Protein AF-A0A520E829-F1 (afdb_monomer)

pLDDT: mean 86.29, std 13.17, range [29.81, 98.25]

Sequence (669 aa):
MSRPTVLLAAVLEWAGTARLPRAFAEAGLDVVVLAPAGRLVTQSQFVSEVLVAPEPLAQYLDALKQLMTARRFDHCVACDEPLIYALALRRAETWTHPLLPTPATGSHLDFVISKLIFPSTCERAGLPVPATRIHTDPQQIAQAAWALGFPLVVKLARGYGGKEVRQVDTPAALQQLLAGWPAGTPVVLQEFVAGAPGSCCALWVRGELKAWFAFQTVRTWPDAFSPSTMVRLVDRPALEPMLRAIGRLSGFHGLGGIDFIKRPDGSVALTEQHARPIPQFVLAERAGIDLPRALRALVDSAPDALFQSPRIAADDTEDIPLFPQEAYRMIGAGHVRALARWRRDPRYRRQLFRDDRPLFAATLRELRRWAHTTWNTHHAMRGHYLNMDRSVERCETMEAQLRRLDLPWISRLRATDGRELPPRPQSPLTPGEIGCFVSHANAIAQVRPRAVRLVLEDDAMLSPQLVDVLEGLPLERLLRYDIVFLDCQPMATTGNLLALWRSLRRHTTQDGEATSVRRATGVDVHEARGLYLWAAAAYFVTPHGRDTLPGLLQECLAAGPLEAFDTALHRLIEEGRIRAAVLAPFLATPRLDCREATTIAGRPQQDIGVLSAAMRHLFFAGDVTGAQAHAAAVRRKPLTADPALQLLADLMAQGFIAAAESGPPADSD

Secondary structure (DSSP, 8-state):
-PPPEEEEE-SS--TTGGGHHHHHHHTTPEEEEEEETT-GGGG-TT-SEEEEE-SSHHHHHHHHHHHHHH---SEEEE-SHHHHHHHHHTTTSGGGGGGSSS-SSTTHHHHHH-TTHHHHHHHHTT-----EEEESSHHHHHHHHHHH-SSEEEEESS--TTTTEEEE-SHHHHHHHHHTS-TT--EEEEE---SEEEEEEEEEETTEEEEEEEEEEEEESSSTTSPEEEEEEE--TTHHHHHHHHHHHHT--EEEEEEEEE-TTS-EEEEEEESS--GGGGGTTTTT--HHHHHHHHHTT-TTPPPB-----TT----EEPTTHHHHHHHHTT-GGGGGHHHH-HHHHTT--TTSHHHHHHHHHHHHHHHHHHHHHHHSEEEEEEE-TT-HHHHHHHHHHHHHTT-TTEEEEEPP-TTSSPP-TT--S-HHHHHHHHHHHHHHHTPPTT-EEEEEETTEEE-TTHHHHHHHS-GGGTTTSSEEES--EE---HHHHHHHHHHHHHHEEPPTTT-SBPEE---EEEE-TTTEEE--SEEEEPHHHHHHHHHHHHHHHTTS-SS-HHHHHHHHHHTTSS-EEEEESBSEEE-GGGGTT---TT-S-HHHHHHHHHHHHHHBSSB-TTHHHHTHHHHTS-S-S-HHHHHHHHHHHHHHHHHHHS-SPP---

Foldseek 3Di:
DDWAEEEEEELDADLLLLPVLVLQVLLRYAYEYEYAPLRLNQQFPSHNYYDHFDNPPVRRVVVLLVDLVVDDGLAYEHADLVLQVVLLVVLVDPSSQRHFQFGSDDCLSVCAQWLVNVVVVCVVVVHFAFDKDKDLDPVVVLVVDVVLDPQKWKAFGHDDFLPGIDGDGDSLSVVVVCLPDDRSGIIMIGRDAPAWKKKKKFADQQLATAEMWIKTAPDAPDDPSGDGQKIATDDDVVCVVVSSSSSNSNRGQGIKMWMWGQHPVRDIHTRHIGRHHDSCVLCQVVQVHSSSQSVSCSSVSPNPRHHYYGDHPPPRRDMAGAPPSNLLVCLLVVVPVCCCCCVVPPRNVVNQPVVRVSSSVSSVVVSVVSSCVSVLLVPLEAEEEEDAPVRVVLVVVLVVQCVLLVNPRYYYDHFFQLVPPDDLPVAPDDSNLLSQLVRVLVQLLPRDAQGKYKYAYSQKDFASCNPVQSSVDPCVVVQVFQKEALFALWDPDLVLLLVQVLQLVVFWDDDPDDDLAIHGNYKDKAWCANTHQFDRRIMMGHSVNSVQVSVQSVVCPPSHHHDGNRNSVNVCSNVVSTTYIYIWLRRMAGDPPPPPPDDPPDDPCVLVVLVSNLVRLVSYRTRSPCSCVSNVVNVPDQPDPDPVVSVVVVVVVVVSVVCSSVDHPDDDD

Nearest PDB structures (foldseek):
  2pn1-assembly1_A-2  TM=7.738E-01  e=3.977E-15  Exiguobacterium sibiricum 255-15
  8evy-assembly1_B  TM=6.288E-01  e=2.908E-12  Pseudomonas aeruginosa PAO1
  5i47-assembly1_A  TM=7.355E-01  e=6.537E-10  Sphaerobacter thermophilus DSM 20745
  5d8d-assembly2_B  TM=6.010E-01  e=5.566E-10  Acinetobacter baumannii ACICU
  1pk8-assembly1_D  TM=6.318E-01  e=6.575E-08  Rattus norvegicus

Solvent-accessible surface area (backbone atoms only — not comparable to full-atom values): 35684 Å² total; per-residue (Å²): 131,84,66,52,34,33,38,42,39,34,84,68,83,48,75,39,58,25,56,46,41,48,44,45,35,70,40,56,30,43,27,32,36,40,29,32,79,91,38,57,54,74,38,27,77,41,49,72,40,77,44,76,36,56,78,58,65,71,57,28,48,53,53,49,50,51,46,51,73,75,47,88,61,66,35,48,40,35,52,36,66,73,58,50,54,59,39,60,78,39,41,87,43,72,73,38,47,64,45,44,42,24,52,66,61,82,64,21,44,50,36,44,71,26,70,64,41,35,54,59,54,35,49,78,69,72,42,55,44,56,61,69,47,76,36,46,51,69,67,58,42,52,53,50,45,63,74,62,39,72,50,22,32,40,33,56,48,72,79,68,80,45,76,52,57,40,82,32,71,43,73,66,54,45,53,58,57,52,73,76,49,68,88,68,51,55,36,37,42,28,42,54,76,72,55,51,51,26,38,30,44,34,31,23,47,69,7,44,62,33,35,43,41,39,32,37,56,73,36,48,49,94,45,93,60,30,62,66,21,23,32,26,65,46,93,58,76,80,49,52,69,53,49,38,50,48,19,56,67,28,34,25,41,46,50,19,30,41,34,30,32,36,32,88,89,67,50,64,28,48,75,50,52,44,74,22,55,54,51,66,60,82,44,32,63,75,32,50,32,67,54,26,63,51,51,38,31,45,57,69,61,43,84,83,50,78,69,42,65,57,51,64,61,97,77,59,79,58,77,43,51,38,66,60,51,36,55,53,46,31,45,73,69,70,37,56,78,61,58,53,39,56,77,69,38,68,71,42,37,72,45,58,58,70,88,38,50,56,28,42,53,50,52,52,50,48,52,50,49,50,42,48,53,52,46,42,63,74,64,33,53,39,31,33,32,41,40,42,88,88,44,53,70,41,47,54,51,41,52,53,51,34,62,76,66,72,40,87,58,49,43,86,36,81,30,48,60,24,81,79,46,81,87,48,91,75,22,84,58,52,42,64,46,52,9,50,32,53,30,54,47,52,59,50,58,68,49,55,88,83,26,36,33,40,42,31,39,40,56,42,41,69,20,87,36,44,64,65,37,56,72,71,45,69,57,78,76,54,52,77,22,24,36,40,26,26,30,49,44,63,40,88,44,72,67,49,50,42,53,44,51,52,30,32,62,74,22,38,50,73,63,78,85,88,57,56,47,32,45,44,77,41,68,47,82,39,67,23,61,89,28,52,49,32,59,69,40,23,31,36,36,20,43,52,16,47,77,50,46,46,61,56,50,49,57,48,50,52,84,34,36,77,57,48,52,38,48,48,50,31,52,36,31,68,72,62,78,40,47,38,31,34,39,20,29,14,41,26,37,62,50,85,76,77,56,86,82,70,69,80,84,88,65,98,52,64,60,61,52,39,49,51,57,29,50,42,42,72,42,30,27,22,78,40,72,60,36,67,64,65,30,44,77,57,74,72,50,76,94,51,95,48,70,68,62,40,51,49,51,54,49,50,54,52,50,50,52,50,48,60,72,66,50,80,77,80,82,90,126

Mean predicted aligned error: 15.52 Å

Structure (mmCIF, N/CA/C/O backbone):
data_AF-A0A520E829-F1
#
_entry.id   AF-A0A520E829-F1
#
loop_
_atom_site.group_PDB
_atom_site.id
_atom_site.type_symbol
_atom_site.label_atom_id
_atom_site.label_alt_id
_atom_site.label_comp_id
_atom_site.label_asym_id
_atom_site.label_entity_id
_atom_site.label_seq_id
_atom_site.pdbx_PDB_ins_code
_atom_site.Cartn_x
_atom_site.Cartn_y
_atom_site.Cartn_z
_atom_site.occupancy
_atom_site.B_iso_or_equiv
_atom_site.auth_seq_id
_atom_site.auth_comp_id
_atom_site.auth_asym_id
_atom_site.auth_atom_id
_atom_site.pdbx_PDB_model_num
ATOM 1 N N . MET A 1 1 ? -20.332 19.856 37.020 1.00 58.16 1 MET A N 1
ATOM 2 C CA . MET A 1 1 ? -19.185 18.933 36.875 1.00 58.16 1 MET A CA 1
ATOM 3 C C . MET A 1 1 ? -18.700 19.044 35.439 1.00 58.16 1 MET A C 1
ATOM 5 O O . MET A 1 1 ? -19.551 19.125 34.560 1.00 58.16 1 MET A O 1
ATOM 9 N N . SER A 1 2 ? -17.390 19.150 35.206 1.00 80.50 2 SER A N 1
ATOM 10 C CA . SER A 1 2 ? -16.821 19.139 33.849 1.00 80.50 2 SER A CA 1
ATOM 11 C C . SER A 1 2 ? -17.138 17.809 33.164 1.00 80.50 2 SER A C 1
ATOM 13 O O . SER A 1 2 ? -17.212 16.779 33.837 1.00 80.50 2 SER A O 1
ATOM 15 N N . ARG A 1 3 ? -17.372 17.828 31.849 1.00 89.19 3 ARG A N 1
ATOM 16 C CA . ARG A 1 3 ? -17.552 16.589 31.086 1.00 89.19 3 ARG A CA 1
ATOM 17 C C . ARG A 1 3 ? -16.228 15.805 31.053 1.00 89.19 3 ARG A C 1
ATOM 19 O O . ARG A 1 3 ? -15.173 16.439 31.038 1.00 89.19 3 ARG A O 1
ATOM 26 N N . PRO A 1 4 ? -16.269 14.460 31.072 1.00 95.12 4 PRO A N 1
ATOM 27 C CA . PRO A 1 4 ? -15.074 13.642 30.892 1.00 95.12 4 PRO A CA 1
ATOM 28 C C . PRO A 1 4 ? -14.457 13.895 29.514 1.00 95.12 4 PRO A C 1
ATOM 30 O O . PRO A 1 4 ? -15.162 14.149 28.540 1.00 95.12 4 PRO A O 1
ATOM 33 N N . THR A 1 5 ? -13.138 13.818 29.437 1.00 96.75 5 THR A N 1
ATOM 34 C CA . THR A 1 5 ? -12.332 14.157 28.265 1.00 96.75 5 THR A CA 1
ATOM 35 C C . THR A 1 5 ? -11.686 12.914 27.664 1.00 96.75 5 THR A C 1
ATOM 37 O O . THR A 1 5 ? -11.146 12.070 28.381 1.00 96.75 5 THR A O 1
ATOM 40 N N . VAL A 1 6 ? -11.696 12.811 26.335 1.00 97.69 6 VAL A N 1
ATOM 41 C CA . VAL A 1 6 ? -10.965 11.768 25.604 1.00 97.69 6 VAL A CA 1
ATOM 42 C C . VAL A 1 6 ? -9.953 12.383 24.651 1.00 97.69 6 VAL A C 1
ATOM 44 O O . VAL A 1 6 ? -10.286 13.292 23.894 1.00 97.69 6 VAL A O 1
ATOM 47 N N . LEU A 1 7 ? -8.725 11.865 24.666 1.00 98.12 7 LEU A N 1
ATOM 48 C CA . LEU A 1 7 ? -7.706 12.188 23.671 1.00 98.12 7 LEU A CA 1
ATOM 49 C C . LEU A 1 7 ? -7.727 11.161 22.534 1.00 98.12 7 LEU A C 1
ATOM 51 O O . LEU A 1 7 ? -7.513 9.974 22.769 1.00 98.12 7 LEU A O 1
ATOM 55 N N . LEU A 1 8 ? -7.905 11.617 21.297 1.00 97.50 8 LEU A N 1
ATOM 56 C CA . LEU A 1 8 ? -7.683 10.831 20.083 1.00 97.50 8 LEU A CA 1
ATOM 57 C C . LEU A 1 8 ? -6.357 11.266 19.445 1.00 97.50 8 LEU A C 1
ATOM 59 O O . LEU A 1 8 ? -6.248 12.371 18.910 1.00 97.50 8 LEU A O 1
ATOM 63 N N . ALA A 1 9 ? -5.341 10.409 19.515 1.00 97.06 9 ALA A N 1
ATOM 64 C CA . ALA A 1 9 ? -4.012 10.675 18.973 1.00 97.06 9 ALA A CA 1
ATOM 65 C C . ALA A 1 9 ? -3.838 9.960 17.626 1.00 97.06 9 ALA A C 1
ATOM 67 O O . ALA A 1 9 ? -3.845 8.729 17.571 1.00 97.06 9 ALA A O 1
ATOM 68 N N . ALA A 1 10 ? -3.693 10.727 16.542 1.00 94.19 10 ALA A N 1
ATOM 69 C CA . ALA A 1 10 ? -3.557 10.211 15.181 1.00 94.19 10 ALA A CA 1
ATOM 70 C C . ALA A 1 10 ? -2.360 10.835 14.445 1.00 94.19 10 ALA A C 1
ATOM 72 O O . ALA A 1 10 ? -2.236 12.056 14.348 1.00 94.19 10 ALA A O 1
ATOM 73 N N . VAL A 1 11 ? -1.511 9.988 13.872 1.00 89.62 11 VAL A N 1
ATOM 74 C CA . VAL A 1 11 ? -0.387 10.347 12.996 1.00 89.62 11 VAL A CA 1
ATOM 75 C C . VAL A 1 11 ? -0.807 10.230 11.529 1.00 89.62 11 VAL A C 1
ATOM 77 O O . VAL A 1 11 ? -0.548 11.122 10.711 1.00 89.62 11 VAL A O 1
ATOM 80 N N . LEU A 1 12 ? -1.477 9.126 11.189 1.00 84.12 12 LEU A N 1
ATOM 81 C CA . LEU A 1 12 ? -1.917 8.830 9.828 1.00 84.12 12 LEU A CA 1
ATOM 82 C C . LEU A 1 12 ? -3.321 9.364 9.539 1.00 84.12 12 LEU A C 1
ATOM 84 O O . LEU A 1 12 ? -4.141 9.585 10.429 1.00 84.12 12 LEU A O 1
ATOM 88 N N . GLU A 1 13 ? -3.619 9.536 8.253 1.00 80.81 13 GLU A N 1
ATOM 89 C CA . GLU A 1 13 ? -4.971 9.841 7.802 1.00 80.81 13 GLU A CA 1
ATOM 90 C C . GLU A 1 13 ? -5.770 8.557 7.545 1.00 80.81 13 GLU A C 1
ATOM 92 O O . GLU A 1 13 ? -5.558 7.862 6.554 1.00 80.81 13 GLU A O 1
ATOM 97 N N . TRP A 1 14 ? -6.741 8.274 8.418 1.00 75.50 14 TRP A N 1
ATOM 98 C CA . TRP A 1 14 ? -7.719 7.201 8.232 1.00 75.50 14 TRP A CA 1
ATOM 99 C C . TRP A 1 14 ? -9.141 7.761 8.277 1.00 75.50 14 TRP A C 1
ATOM 101 O O . TRP A 1 14 ? -9.638 8.164 9.329 1.00 75.50 14 TRP A O 1
ATOM 111 N N . ALA A 1 15 ? -9.834 7.742 7.135 1.00 71.25 15 ALA A N 1
ATOM 112 C CA . ALA A 1 15 ? -11.180 8.311 7.018 1.00 71.25 15 ALA A CA 1
ATOM 113 C C . ALA A 1 15 ? -12.224 7.632 7.929 1.00 71.25 15 ALA A C 1
ATOM 115 O O . ALA A 1 15 ? -13.180 8.273 8.357 1.00 71.25 15 ALA A O 1
ATOM 116 N N . GLY A 1 16 ? -12.044 6.345 8.248 1.00 70.94 16 GLY A N 1
ATOM 117 C CA . GLY A 1 16 ? -12.912 5.639 9.192 1.00 70.94 16 GLY A CA 1
ATOM 118 C C . GLY A 1 16 ? -12.744 6.131 10.627 1.00 70.94 16 GLY A C 1
ATOM 119 O O . GLY A 1 16 ? -13.727 6.448 11.290 1.00 70.94 16 GLY A O 1
ATOM 120 N N . THR A 1 17 ? -11.499 6.280 11.081 1.00 77.00 17 THR A N 1
ATOM 121 C CA . THR A 1 17 ? -11.190 6.784 12.426 1.00 77.00 17 THR A CA 1
ATOM 122 C C . THR A 1 17 ? -11.602 8.245 12.598 1.00 77.00 17 THR A C 1
ATOM 124 O O . THR A 1 17 ? -12.020 8.642 13.680 1.00 77.00 17 THR A O 1
ATOM 127 N N . ALA A 1 18 ? -11.603 9.029 11.515 1.00 88.50 18 ALA A N 1
ATOM 128 C CA . ALA A 1 18 ? -12.085 10.409 11.522 1.00 88.50 18 ALA A CA 1
ATOM 129 C C . ALA A 1 18 ? -13.576 10.560 11.885 1.00 88.50 18 ALA A C 1
ATOM 131 O O . ALA A 1 18 ? -13.999 11.655 12.236 1.00 88.50 18 ALA A O 1
ATOM 132 N N . ARG A 1 19 ? -14.365 9.477 11.828 1.00 91.06 19 ARG A N 1
ATOM 133 C CA . ARG A 1 19 ? -15.791 9.462 12.204 1.00 91.06 19 ARG A CA 1
ATOM 134 C C . ARG A 1 19 ? -16.037 9.049 13.657 1.00 91.06 19 ARG A C 1
ATOM 136 O O . ARG A 1 19 ? -17.164 9.145 14.133 1.00 91.06 19 ARG A O 1
ATOM 143 N N . LEU A 1 20 ? -15.000 8.601 14.362 1.00 91.62 20 LEU A N 1
ATOM 144 C CA . LEU A 1 20 ? -15.080 8.194 15.762 1.00 91.62 20 LEU A CA 1
ATOM 145 C C . LEU A 1 20 ? -15.407 9.337 16.752 1.00 91.62 20 LEU A C 1
ATOM 147 O O . LEU A 1 20 ? -16.104 9.045 17.725 1.00 91.62 20 LEU A O 1
ATOM 151 N N . PRO A 1 21 ? -14.996 10.613 16.533 1.00 95.75 21 PRO A N 1
ATOM 152 C CA . PRO A 1 21 ? -15.346 11.722 17.426 1.00 95.75 21 PRO A CA 1
ATOM 153 C C . PRO A 1 21 ? -16.841 11.824 17.736 1.00 95.75 21 PRO A C 1
ATOM 155 O O . PRO A 1 21 ? -17.205 12.056 18.886 1.00 95.75 21 PRO A O 1
ATOM 158 N N . ARG A 1 22 ? -17.714 11.568 16.749 1.00 94.94 22 ARG A N 1
ATOM 159 C CA . ARG A 1 22 ? -19.170 11.588 16.948 1.00 94.94 22 ARG A CA 1
ATOM 160 C C . ARG A 1 22 ? -19.614 10.632 18.056 1.00 94.94 22 ARG A C 1
ATOM 162 O O . ARG A 1 22 ? -20.336 11.048 18.953 1.00 94.94 22 ARG A O 1
ATOM 169 N N . ALA A 1 23 ? -19.149 9.384 18.022 1.00 94.44 23 ALA A N 1
ATOM 170 C CA . ALA A 1 23 ? -19.561 8.370 18.990 1.00 94.44 23 ALA A CA 1
ATOM 171 C C . ALA A 1 23 ? -19.106 8.712 20.422 1.00 94.44 23 ALA A C 1
ATOM 173 O O . ALA A 1 23 ? -19.840 8.471 21.378 1.00 94.44 23 ALA A O 1
ATOM 174 N N . PHE A 1 24 ? -17.920 9.312 20.581 1.00 96.12 24 PHE A N 1
ATOM 175 C CA . PHE A 1 24 ? -17.455 9.799 21.885 1.00 96.12 24 PHE A CA 1
ATOM 176 C C . PHE A 1 24 ? -18.245 11.022 22.371 1.00 96.12 24 PHE A C 1
ATOM 178 O O . PHE A 1 24 ? -18.614 11.081 23.544 1.00 96.12 24 PHE A O 1
ATOM 185 N N . ALA A 1 25 ? -18.555 11.969 21.484 1.00 96.56 25 ALA A N 1
ATOM 186 C CA . ALA A 1 25 ? -19.372 13.130 21.831 1.00 96.56 25 ALA A CA 1
ATOM 187 C C . ALA A 1 25 ? -20.801 12.725 22.243 1.00 96.56 25 ALA A C 1
ATOM 189 O O . ALA A 1 25 ? -21.323 13.221 23.241 1.00 96.56 25 ALA A O 1
ATOM 190 N N . GLU A 1 26 ? -21.415 11.772 21.534 1.00 95.56 26 GLU A N 1
ATOM 191 C CA . GLU A 1 26 ? -22.721 11.193 21.884 1.00 95.56 26 GLU A CA 1
ATOM 192 C C . GLU A 1 26 ? -22.682 10.412 23.209 1.00 95.56 26 GLU A C 1
ATOM 194 O O . GLU A 1 26 ? -23.672 10.394 23.939 1.00 95.56 26 GLU A O 1
ATOM 199 N N . ALA A 1 27 ? -21.529 9.842 23.580 1.00 95.25 27 ALA A N 1
ATOM 200 C CA . ALA A 1 27 ? -21.300 9.243 24.901 1.00 95.25 27 ALA A CA 1
ATOM 201 C C . ALA A 1 27 ? -21.139 10.288 26.032 1.00 95.25 27 ALA A C 1
ATOM 203 O O . ALA A 1 27 ? -20.995 9.932 27.210 1.00 95.25 27 ALA A O 1
ATOM 204 N N . GLY A 1 28 ? -21.174 11.580 25.690 1.00 96.00 28 GLY A N 1
ATOM 205 C CA . GLY A 1 28 ? -21.092 12.703 26.621 1.00 96.00 28 GLY A CA 1
ATOM 206 C C . GLY A 1 28 ? -19.669 13.134 26.971 1.00 96.00 28 GLY A C 1
ATOM 207 O O . GLY A 1 28 ? -19.490 13.757 28.020 1.00 96.00 28 GLY A O 1
ATOM 208 N N . LEU A 1 29 ? -18.680 12.799 26.134 1.00 96.75 29 LEU A N 1
ATOM 209 C CA . LEU A 1 29 ? -17.289 13.209 26.315 1.00 96.75 29 LEU A CA 1
ATOM 210 C C . LEU A 1 29 ? -16.943 14.473 25.528 1.00 96.75 29 LEU A C 1
ATOM 212 O O . LEU A 1 29 ? -17.417 14.671 24.410 1.00 96.75 29 LEU A O 1
ATOM 216 N N . ASP A 1 30 ? -16.038 15.272 26.085 1.00 97.56 30 ASP A N 1
ATOM 217 C CA . ASP A 1 30 ? -15.317 16.293 25.334 1.00 97.56 30 ASP A CA 1
ATOM 218 C C . ASP A 1 30 ? -14.158 15.632 24.571 1.00 97.56 30 ASP A C 1
ATOM 220 O O . ASP A 1 30 ? -13.294 14.972 25.159 1.00 97.56 30 ASP A O 1
ATOM 224 N N . VAL A 1 31 ? -14.149 15.786 23.245 1.00 98.00 31 VAL A N 1
ATOM 225 C CA . VAL A 1 31 ? -13.201 15.097 22.360 1.00 98.00 31 VAL A CA 1
ATOM 226 C C . VAL A 1 31 ? -12.047 16.024 22.008 1.00 98.00 31 VAL A C 1
ATOM 228 O O . VAL A 1 31 ? -12.235 17.040 21.341 1.00 98.00 31 VAL A O 1
ATOM 231 N N . VAL A 1 32 ? -10.840 15.647 22.413 1.00 98.12 32 VAL A N 1
ATOM 232 C CA . VAL A 1 32 ? -9.599 16.347 22.081 1.00 98.12 32 VAL A CA 1
ATOM 233 C C . VAL A 1 32 ? -8.842 15.522 21.051 1.00 98.12 32 VAL A C 1
ATOM 235 O O . VAL A 1 32 ? -8.636 14.326 21.240 1.00 98.12 32 VAL A O 1
ATOM 238 N N . VAL A 1 33 ? -8.419 16.139 19.952 1.00 97.75 33 VAL A N 1
ATOM 239 C CA . VAL A 1 33 ? -7.660 15.462 18.891 1.00 97.75 33 VAL A CA 1
ATOM 240 C C . VAL A 1 33 ? -6.243 16.011 18.844 1.00 97.75 33 VAL A C 1
ATOM 242 O O . VAL A 1 33 ? -6.067 17.217 18.705 1.00 97.75 33 VAL A O 1
ATOM 245 N N . LEU A 1 34 ? -5.241 15.129 18.882 1.00 97.56 34 LEU A N 1
ATOM 246 C CA . LEU A 1 34 ? -3.855 15.463 18.548 1.00 97.56 34 LEU A CA 1
ATOM 247 C C . LEU A 1 34 ? -3.501 14.854 17.190 1.00 97.56 34 LEU A C 1
ATOM 249 O O . LEU A 1 34 ? -3.342 13.636 17.071 1.00 97.56 34 LEU A O 1
ATOM 253 N N . ALA A 1 35 ? -3.352 15.694 16.170 1.00 95.94 35 ALA A N 1
ATOM 254 C CA . ALA A 1 35 ? -3.010 15.249 14.822 1.00 95.94 35 ALA A CA 1
ATOM 255 C C . ALA A 1 35 ? -2.263 16.334 14.035 1.00 95.94 35 ALA A C 1
ATOM 257 O O . ALA A 1 35 ? -2.375 17.521 14.361 1.00 95.94 35 ALA A O 1
ATOM 258 N N . PRO A 1 36 ? -1.531 15.966 12.969 1.00 93.06 36 PRO A N 1
ATOM 259 C CA . PRO A 1 36 ? -1.032 16.951 12.028 1.00 93.06 36 PRO A CA 1
ATOM 260 C C . PRO A 1 36 ? -2.128 17.818 11.411 1.00 93.06 36 PRO A C 1
ATOM 262 O O . PRO A 1 36 ? -3.280 17.397 11.255 1.00 93.06 36 PRO A O 1
ATOM 265 N N . ALA A 1 37 ? -1.754 19.040 11.034 1.00 87.69 37 ALA A N 1
ATOM 266 C CA . ALA A 1 37 ? -2.676 19.991 10.429 1.00 87.69 37 ALA A CA 1
ATOM 267 C C . ALA A 1 37 ? -3.342 19.408 9.169 1.00 87.69 37 ALA A C 1
ATOM 269 O O . ALA A 1 37 ? -2.703 18.768 8.335 1.00 87.69 37 ALA A O 1
ATOM 270 N N . GLY A 1 38 ? -4.647 19.647 9.022 1.00 83.44 38 GLY A N 1
ATOM 271 C CA . GLY A 1 38 ? -5.407 19.264 7.830 1.00 83.44 38 GLY A CA 1
ATOM 272 C C . GLY A 1 38 ? -5.833 17.795 7.751 1.00 83.44 38 GLY A C 1
ATOM 273 O O . GLY A 1 38 ? -6.525 17.447 6.797 1.00 83.44 38 GLY A O 1
ATOM 274 N N . ARG A 1 39 ? -5.491 16.947 8.734 1.00 88.88 39 ARG A N 1
ATOM 275 C CA . ARG A 1 39 ? -5.969 15.553 8.791 1.00 88.88 39 ARG A CA 1
ATOM 276 C C . ARG A 1 39 ? -7.485 15.492 8.945 1.00 88.88 39 ARG A C 1
ATOM 278 O O . ARG A 1 39 ? -8.045 16.241 9.747 1.00 88.88 39 ARG A O 1
ATOM 285 N N . LEU A 1 40 ? -8.146 14.553 8.265 1.00 91.62 40 LEU A N 1
ATOM 286 C CA . LEU A 1 40 ? -9.612 14.413 8.312 1.00 91.62 40 LEU A CA 1
ATOM 287 C C . LEU A 1 40 ? -10.191 14.364 9.736 1.00 91.62 40 LEU A C 1
ATOM 289 O O . LEU A 1 40 ? -11.196 15.015 9.991 1.00 91.62 40 LEU A O 1
ATOM 293 N N . VAL A 1 41 ? -9.551 13.671 10.683 1.00 91.31 41 VAL A N 1
ATOM 294 C CA . VAL A 1 41 ? -10.033 13.578 12.078 1.00 91.31 41 VAL A CA 1
ATOM 295 C C . VAL A 1 41 ? -10.175 14.943 12.768 1.00 91.31 41 VAL A C 1
ATOM 297 O O . VAL A 1 41 ? -11.055 15.113 13.603 1.00 91.31 41 VAL A O 1
ATOM 300 N N . THR A 1 42 ? -9.385 15.945 12.365 1.00 92.88 42 THR A N 1
ATOM 301 C CA . THR A 1 42 ? -9.467 17.323 12.891 1.00 92.88 42 THR A CA 1
ATOM 302 C C . THR A 1 42 ? -10.672 18.104 12.360 1.00 92.88 42 THR A C 1
ATOM 304 O O . THR A 1 42 ? -10.965 19.189 12.845 1.00 92.88 42 THR A O 1
ATOM 307 N N . GLN A 1 43 ? -11.346 17.587 11.329 1.00 93.75 43 GLN A N 1
ATOM 308 C CA . GLN A 1 43 ? -12.419 18.277 10.612 1.00 93.75 43 GLN A CA 1
ATOM 309 C C . GLN A 1 43 ? -13.807 17.899 11.130 1.00 93.75 43 GLN A C 1
ATOM 311 O O . GLN A 1 43 ? -14.793 18.422 10.623 1.00 93.75 43 GLN A O 1
ATOM 316 N N . SER A 1 44 ? -13.913 16.972 12.083 1.00 94.56 44 SER A N 1
ATOM 317 C CA . SER A 1 44 ? -15.201 16.594 12.662 1.00 94.56 44 SER A CA 1
ATOM 318 C C . SER A 1 44 ? -15.757 17.707 13.548 1.00 94.56 44 SER A C 1
ATOM 320 O O . SER A 1 44 ? -15.048 18.247 14.393 1.00 94.56 44 SER A O 1
ATOM 322 N N . GLN A 1 45 ? -17.046 18.029 13.394 1.00 95.88 45 GLN A N 1
ATOM 323 C CA . GLN A 1 45 ? -17.706 19.036 14.245 1.00 95.88 45 GLN A CA 1
ATOM 324 C C . GLN A 1 45 ? -17.889 18.570 15.698 1.00 95.88 45 GLN A C 1
ATOM 326 O O . GLN A 1 45 ? -18.258 19.363 16.557 1.00 95.88 45 GLN A O 1
ATOM 331 N N . PHE A 1 46 ? -17.677 17.278 15.952 1.00 96.44 46 PHE A N 1
ATOM 332 C CA . PHE A 1 46 ? -17.780 16.659 17.271 1.00 96.44 46 PHE A CA 1
ATOM 333 C C . PHE A 1 46 ? -16.462 16.721 18.056 1.00 96.44 46 PHE A C 1
ATOM 335 O O . PHE A 1 46 ? -16.383 16.195 19.162 1.00 96.44 46 PHE A O 1
ATOM 342 N N . VAL A 1 47 ? -15.424 17.343 17.490 1.00 97.00 47 VAL A N 1
ATOM 343 C CA . VAL A 1 47 ? -14.156 17.603 18.174 1.00 97.00 47 VAL A CA 1
ATOM 344 C C . VAL A 1 47 ? -14.272 18.905 18.961 1.00 97.00 47 VAL A C 1
ATOM 346 O O . VAL A 1 47 ? -14.493 19.967 18.384 1.00 97.00 47 VAL A O 1
ATOM 349 N N . SER A 1 48 ? -14.103 18.817 20.280 1.00 97.56 48 SER A N 1
ATOM 350 C CA . SER A 1 48 ? -14.129 19.961 21.196 1.00 97.56 48 SER A CA 1
ATOM 351 C C . SER A 1 48 ? -12.858 20.809 21.092 1.00 97.56 48 SER A C 1
ATOM 353 O O . SER A 1 48 ? -12.912 22.024 21.260 1.00 97.56 48 SER A O 1
ATOM 355 N N . GLU A 1 49 ? -11.710 20.182 20.819 1.00 97.62 49 GLU A N 1
ATOM 356 C CA . GLU A 1 49 ? -10.408 20.851 20.758 1.00 97.62 49 GLU A CA 1
ATOM 357 C C . GLU A 1 49 ? -9.455 20.126 19.797 1.00 97.62 49 GLU A C 1
ATOM 359 O O . GLU A 1 49 ? -9.309 18.903 19.850 1.00 97.62 49 GLU A O 1
ATOM 364 N N . VAL A 1 50 ? -8.775 20.885 18.933 1.00 97.12 50 VAL A N 1
ATOM 365 C CA . VAL A 1 50 ? -7.732 20.368 18.036 1.00 97.12 50 VAL A CA 1
ATOM 366 C C . VAL A 1 50 ? -6.375 20.880 18.496 1.00 97.12 50 VAL A C 1
ATOM 368 O O . VAL A 1 50 ? -6.115 22.081 18.490 1.00 97.12 50 VAL A O 1
ATOM 371 N N . LEU A 1 51 ? -5.490 19.948 18.828 1.00 97.19 51 LEU A N 1
ATOM 372 C CA . LEU A 1 51 ? -4.084 20.184 19.106 1.00 97.19 51 LEU A CA 1
ATOM 373 C C . LEU A 1 51 ? -3.281 19.797 17.862 1.00 97.19 51 LEU A C 1
ATOM 375 O O . LEU A 1 51 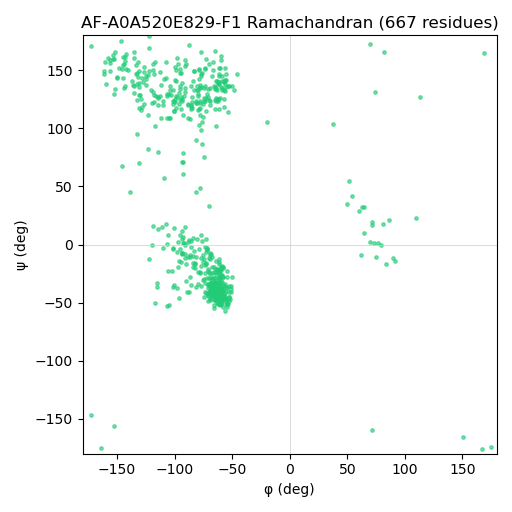? -3.268 18.639 17.439 1.00 97.19 51 LEU A O 1
ATOM 379 N N . VAL A 1 52 ? -2.636 20.782 17.242 1.00 96.06 52 VAL A N 1
ATOM 380 C CA . VAL A 1 52 ? -1.851 20.559 16.024 1.00 96.06 52 VAL A CA 1
ATOM 381 C C . VAL A 1 52 ? -0.477 20.017 16.399 1.00 96.06 52 VAL A C 1
ATOM 383 O O . VAL A 1 52 ? 0.264 20.657 17.142 1.00 96.06 52 VAL A O 1
ATOM 386 N N . ALA A 1 53 ? -0.128 18.855 15.853 1.00 94.69 53 ALA A N 1
ATOM 387 C CA . ALA A 1 53 ? 1.182 18.234 16.028 1.00 94.69 53 ALA A CA 1
ATOM 388 C C . ALA A 1 53 ? 2.034 18.312 14.744 1.00 94.69 53 ALA A C 1
ATOM 390 O O . ALA A 1 53 ? 1.484 18.421 13.645 1.00 94.69 53 ALA A O 1
ATOM 391 N N . PRO A 1 54 ? 3.371 18.225 14.840 1.00 93.00 54 PRO A N 1
ATOM 392 C CA . PRO A 1 54 ? 4.237 18.064 13.672 1.00 93.00 54 PRO A CA 1
ATOM 393 C C . PRO A 1 54 ? 3.956 16.761 12.901 1.00 93.00 54 PRO A C 1
ATOM 395 O O . PRO A 1 54 ? 3.547 15.762 13.489 1.00 93.00 54 PRO A O 1
ATOM 398 N N . GLU A 1 55 ? 4.212 16.748 11.588 1.00 90.06 55 GLU A N 1
ATOM 399 C CA . GLU A 1 55 ? 4.083 15.533 10.762 1.00 90.06 55 GLU A CA 1
ATOM 400 C C . GLU A 1 55 ? 5.167 14.468 11.015 1.00 90.06 55 GLU A C 1
ATOM 402 O O . GLU A 1 55 ? 4.820 13.284 11.057 1.00 90.06 55 GLU A O 1
ATOM 407 N N . PRO A 1 56 ? 6.463 14.812 11.184 1.00 91.69 56 PRO A N 1
ATOM 408 C CA . PRO A 1 56 ? 7.488 13.806 11.443 1.00 91.69 56 PRO A CA 1
ATOM 409 C C . PRO A 1 56 ? 7.228 13.071 12.762 1.00 91.69 56 PRO A C 1
ATOM 411 O O . PRO A 1 56 ? 7.158 13.696 13.819 1.00 91.69 56 PRO A O 1
ATOM 414 N N . LEU A 1 57 ? 7.151 11.734 12.716 1.00 89.88 57 LEU A N 1
ATOM 415 C CA . LEU A 1 57 ? 6.755 10.901 13.860 1.00 89.88 57 LEU A CA 1
ATOM 416 C C . LEU A 1 57 ? 7.575 11.181 15.131 1.00 89.88 57 LEU A C 1
ATOM 418 O O . LEU A 1 57 ? 7.008 11.241 16.214 1.00 89.88 57 LEU A O 1
ATOM 422 N N . ALA A 1 58 ? 8.890 11.391 15.018 1.00 92.38 58 ALA A N 1
ATOM 423 C CA . ALA A 1 58 ? 9.736 11.713 16.171 1.00 92.38 58 ALA A CA 1
ATOM 424 C C . ALA A 1 58 ? 9.285 13.003 16.883 1.00 92.38 58 ALA A C 1
ATOM 426 O O . ALA A 1 58 ? 9.069 12.997 18.089 1.00 92.38 58 ALA A O 1
ATOM 427 N N . GLN A 1 59 ? 9.044 14.069 16.116 1.00 95.50 59 GLN A N 1
ATOM 428 C CA . GLN A 1 59 ? 8.594 15.360 16.642 1.00 95.50 59 GLN A CA 1
ATOM 429 C C . GLN A 1 59 ? 7.144 15.297 17.145 1.00 95.50 59 GLN A C 1
ATOM 431 O O . GLN A 1 59 ? 6.804 15.932 18.142 1.00 95.50 59 GLN A O 1
ATOM 436 N N . TYR A 1 60 ? 6.291 14.504 16.486 1.00 97.00 60 TYR A N 1
ATOM 437 C CA . TYR A 1 60 ? 4.940 14.209 16.968 1.00 97.00 60 TYR A CA 1
ATOM 438 C C . TYR A 1 60 ? 4.978 13.583 18.368 1.00 97.00 60 TYR A C 1
ATOM 440 O O . TYR A 1 60 ? 4.217 13.979 19.248 1.00 97.00 60 TYR A O 1
ATOM 448 N N . LEU A 1 61 ? 5.876 12.620 18.591 1.00 97.50 61 LEU A N 1
ATOM 449 C CA . LEU A 1 61 ? 6.019 11.932 19.874 1.00 97.50 61 LEU A CA 1
ATOM 450 C C . LEU A 1 61 ? 6.549 12.854 20.972 1.00 97.50 61 LEU A C 1
ATOM 452 O O . LEU A 1 61 ? 6.092 12.742 22.106 1.00 97.50 61 LEU A O 1
ATOM 456 N N . ASP A 1 62 ? 7.447 13.784 20.643 1.00 97.31 62 ASP A N 1
ATOM 457 C CA . ASP A 1 62 ? 7.909 14.804 21.590 1.00 97.31 62 ASP A CA 1
ATOM 458 C C . ASP A 1 62 ? 6.755 15.723 22.020 1.00 97.31 62 ASP A C 1
ATOM 460 O O . ASP A 1 62 ? 6.551 15.948 23.216 1.00 97.31 62 ASP A O 1
ATOM 464 N N . ALA A 1 63 ? 5.941 16.186 21.065 1.00 97.81 63 ALA A N 1
ATOM 465 C CA . ALA A 1 63 ? 4.750 16.988 21.348 1.00 97.81 63 ALA A CA 1
ATOM 466 C C . ALA A 1 63 ? 3.704 16.205 22.165 1.00 97.81 63 ALA A C 1
ATOM 468 O O . ALA A 1 63 ? 3.149 16.727 23.133 1.00 97.81 63 ALA A O 1
ATOM 469 N N . LEU A 1 64 ? 3.470 14.932 21.826 1.00 98.25 64 LEU A N 1
ATOM 470 C CA . LEU A 1 64 ? 2.568 14.055 22.574 1.00 98.25 64 LEU A CA 1
ATOM 471 C C . LEU A 1 64 ? 3.072 13.824 24.005 1.00 98.25 64 LEU A C 1
ATOM 473 O O . LEU A 1 64 ? 2.288 13.913 24.944 1.00 98.25 64 LEU A O 1
ATOM 477 N N . LYS A 1 65 ? 4.374 13.589 24.200 1.00 98.25 65 LYS A N 1
ATOM 478 C CA . LYS A 1 65 ? 4.982 13.434 25.529 1.00 98.25 65 LYS A CA 1
ATOM 479 C C . LYS A 1 65 ? 4.811 14.690 26.379 1.00 98.25 65 LYS A C 1
ATOM 481 O O . LYS A 1 65 ? 4.439 14.583 27.549 1.00 98.25 65 LYS A O 1
ATOM 486 N N . GLN A 1 66 ? 5.047 15.870 25.805 1.00 97.81 66 GLN A N 1
ATOM 487 C CA . GLN A 1 66 ? 4.812 17.147 26.486 1.00 97.81 66 GLN A CA 1
ATOM 488 C C . GLN A 1 66 ? 3.341 17.287 26.898 1.00 97.81 66 GLN A C 1
ATOM 490 O O . GLN A 1 66 ? 3.062 17.577 28.061 1.00 97.81 66 GLN A O 1
ATOM 495 N N . LEU A 1 67 ? 2.408 16.990 25.987 1.00 98.25 67 LEU A N 1
ATOM 496 C CA . LEU A 1 67 ? 0.972 17.036 26.263 1.00 98.25 67 LEU A CA 1
ATOM 497 C C . LEU A 1 67 ? 0.570 16.079 27.392 1.00 98.25 67 LEU A C 1
ATOM 499 O O . LEU A 1 67 ? -0.073 16.507 28.345 1.00 98.25 67 LEU A O 1
ATOM 503 N N . MET A 1 68 ? 0.978 14.811 27.311 1.00 97.81 68 MET A N 1
ATOM 504 C CA . MET A 1 68 ? 0.642 13.779 28.303 1.00 97.81 68 MET A CA 1
ATOM 505 C C . MET A 1 68 ? 1.259 14.053 29.680 1.00 97.81 68 MET A C 1
ATOM 507 O O . MET A 1 68 ? 0.751 13.577 30.694 1.00 97.81 68 MET A O 1
ATOM 511 N N . THR A 1 69 ? 2.347 14.826 29.729 1.00 96.44 69 THR A N 1
ATOM 512 C CA . THR A 1 69 ? 2.965 15.277 30.984 1.00 96.44 69 THR A CA 1
ATOM 513 C C . THR A 1 69 ? 2.234 16.491 31.566 1.00 96.44 69 THR A C 1
ATOM 515 O O . THR A 1 69 ? 2.101 16.602 32.783 1.00 96.44 69 THR A O 1
ATOM 518 N N . ALA A 1 70 ? 1.748 17.398 30.714 1.00 96.44 70 ALA A N 1
ATOM 519 C CA . ALA A 1 70 ? 1.116 18.652 31.125 1.00 96.44 70 ALA A CA 1
ATOM 520 C C . ALA A 1 70 ? -0.391 18.531 31.406 1.00 96.44 70 ALA A C 1
ATOM 522 O O . ALA A 1 70 ? -0.935 19.307 32.192 1.00 96.44 70 ALA A O 1
ATOM 523 N N . ARG A 1 71 ? -1.082 17.584 30.763 1.00 95.81 71 ARG A N 1
ATOM 524 C CA . ARG A 1 71 ? -2.540 17.448 30.807 1.00 95.81 71 ARG A CA 1
ATOM 525 C C . ARG A 1 71 ? -2.946 15.996 31.002 1.00 95.81 71 ARG A C 1
ATOM 527 O O . ARG A 1 71 ? -2.432 15.094 30.349 1.00 95.81 71 ARG A O 1
ATOM 534 N N . ARG A 1 72 ? -3.920 15.785 31.887 1.00 94.38 72 ARG A N 1
ATOM 535 C CA . ARG A 1 72 ? -4.585 14.491 32.062 1.00 94.38 72 ARG A CA 1
ATOM 536 C C . ARG A 1 72 ? -5.863 14.437 31.234 1.00 94.38 72 ARG A C 1
ATOM 538 O O . ARG A 1 72 ? -6.540 15.450 31.081 1.00 94.38 72 ARG A O 1
ATOM 545 N N . PHE A 1 73 ? -6.174 13.240 30.757 1.00 96.50 73 PHE A N 1
ATOM 546 C CA . PHE A 1 73 ? -7.408 12.903 30.058 1.00 96.50 73 PHE A CA 1
ATOM 547 C C . PHE A 1 73 ? -8.042 11.701 30.756 1.00 96.50 73 PHE A C 1
ATOM 549 O O . PHE A 1 73 ? -7.318 10.855 31.288 1.00 96.50 73 PHE A O 1
ATOM 556 N N . ASP A 1 74 ? -9.369 11.614 30.747 1.00 95.31 74 ASP A N 1
ATOM 557 C CA . ASP A 1 74 ? -10.095 10.498 31.366 1.00 95.31 74 ASP A CA 1
ATOM 558 C C . ASP A 1 74 ? -9.925 9.203 30.559 1.00 95.31 74 ASP A C 1
ATOM 560 O O . ASP A 1 74 ? -9.914 8.107 31.117 1.00 95.31 74 ASP A O 1
ATOM 564 N N . HIS A 1 75 ? -9.721 9.322 29.244 1.00 96.19 75 HIS A N 1
ATOM 565 C CA . HIS A 1 75 ? -9.343 8.210 28.378 1.00 96.19 75 HIS A CA 1
ATOM 566 C C . HIS A 1 75 ? -8.469 8.687 27.209 1.00 96.19 75 HIS A C 1
ATOM 568 O O . HIS A 1 75 ? -8.585 9.829 26.764 1.00 96.19 75 HIS A O 1
ATOM 574 N N . CYS A 1 76 ? -7.596 7.826 26.686 1.00 97.12 76 CYS A N 1
ATOM 575 C CA . CYS A 1 76 ? -6.785 8.125 25.503 1.00 97.12 76 CYS A CA 1
ATOM 576 C C . CYS A 1 76 ? -6.867 6.973 24.502 1.00 97.12 76 CYS A C 1
ATOM 578 O O . CYS A 1 76 ? -6.895 5.807 24.883 1.00 97.12 76 CYS A O 1
ATOM 580 N N . VAL A 1 77 ? -6.869 7.301 23.214 1.00 96.25 77 VAL A N 1
ATOM 581 C CA . VAL A 1 77 ? -6.926 6.333 22.120 1.00 96.25 77 VAL A CA 1
ATOM 582 C C . VAL A 1 77 ? -5.835 6.666 21.116 1.00 96.25 77 VAL A C 1
ATOM 584 O O . VAL A 1 77 ? -5.860 7.725 20.488 1.00 96.25 77 VAL A O 1
ATOM 587 N N . ALA A 1 78 ? -4.896 5.743 20.925 1.00 95.44 78 ALA A N 1
ATOM 588 C CA . ALA A 1 78 ? -4.013 5.765 19.768 1.00 95.44 78 ALA A CA 1
ATOM 589 C C . ALA A 1 78 ? -4.770 5.229 18.540 1.00 95.44 78 ALA A C 1
ATOM 591 O O . ALA A 1 78 ? -5.307 4.119 18.537 1.00 95.44 78 ALA A O 1
ATOM 592 N N . CYS A 1 79 ? -4.859 6.053 17.501 1.00 93.75 79 CYS A N 1
ATOM 593 C CA . CYS A 1 79 ? -5.759 5.840 16.369 1.00 93.75 79 CYS A CA 1
ATOM 594 C C . CYS A 1 79 ? -5.149 5.042 15.206 1.00 93.75 79 CYS A C 1
ATOM 596 O O . CYS A 1 79 ? -5.892 4.639 14.309 1.00 93.75 79 CYS A O 1
ATOM 598 N N . ASP A 1 80 ? -3.833 4.822 15.202 1.00 89.38 80 ASP A N 1
ATOM 599 C CA . ASP A 1 80 ? -3.100 4.149 14.125 1.00 89.38 80 ASP A CA 1
ATOM 600 C C . ASP A 1 80 ? -1.928 3.297 14.637 1.00 89.38 80 ASP A C 1
ATOM 602 O O . ASP A 1 80 ? -1.378 3.517 15.717 1.00 89.38 80 ASP A O 1
ATOM 606 N N . GLU A 1 81 ? -1.566 2.277 13.858 1.00 86.75 81 GLU A N 1
ATOM 607 C CA . GLU A 1 81 ? -0.530 1.307 14.213 1.00 86.75 81 GLU A CA 1
ATOM 608 C C . GLU A 1 81 ? 0.869 1.910 14.338 1.00 86.75 81 GLU A C 1
ATOM 610 O O . GLU A 1 81 ? 1.560 1.531 15.284 1.00 86.75 81 GLU A O 1
ATOM 615 N N . PRO A 1 82 ? 1.333 2.829 13.461 1.00 88.69 82 PRO A N 1
ATOM 616 C CA . PRO A 1 82 ? 2.644 3.448 13.640 1.00 88.69 82 PRO A CA 1
ATOM 617 C C . PRO A 1 82 ? 2.798 4.115 15.006 1.00 88.69 82 PRO A C 1
ATOM 619 O O . PRO A 1 82 ? 3.850 3.972 15.634 1.00 88.69 82 PRO A O 1
ATOM 622 N N . LEU A 1 83 ? 1.746 4.782 15.497 1.00 93.00 83 LEU A N 1
ATOM 623 C CA . LEU A 1 83 ? 1.747 5.339 16.843 1.00 93.00 83 LEU A CA 1
ATOM 624 C C . LEU A 1 83 ? 1.814 4.241 17.912 1.00 93.00 83 LEU A C 1
ATOM 626 O O . LEU A 1 83 ? 2.668 4.320 18.793 1.00 93.00 83 LEU A O 1
ATOM 630 N N . ILE A 1 84 ? 0.991 3.190 17.817 1.00 92.44 84 ILE A N 1
ATOM 631 C CA . ILE A 1 84 ? 1.033 2.051 18.755 1.00 92.44 84 ILE A CA 1
ATOM 632 C C . ILE A 1 84 ? 2.433 1.429 18.818 1.00 92.44 84 ILE A C 1
ATOM 634 O O . ILE A 1 84 ? 2.960 1.212 19.909 1.00 92.44 84 ILE A O 1
ATOM 638 N N . TYR A 1 85 ? 3.071 1.180 17.672 1.00 90.06 85 TYR A N 1
ATOM 639 C CA . TYR A 1 85 ? 4.424 0.626 17.625 1.00 90.06 85 TYR A CA 1
ATOM 640 C C . TYR A 1 85 ? 5.449 1.566 18.263 1.00 90.06 85 TYR A C 1
ATOM 642 O O . TYR A 1 85 ? 6.304 1.123 19.032 1.00 90.06 85 TYR A O 1
ATOM 650 N N . ALA A 1 86 ? 5.355 2.868 17.993 1.00 92.62 86 ALA A N 1
ATOM 651 C CA . ALA A 1 86 ? 6.259 3.853 18.574 1.00 92.62 86 ALA A CA 1
ATOM 652 C C . ALA A 1 86 ? 6.091 4.006 20.095 1.00 92.62 86 ALA A C 1
ATOM 654 O O . ALA A 1 86 ? 7.085 4.227 20.795 1.00 92.62 86 ALA A O 1
ATOM 655 N N . LEU A 1 87 ? 4.862 3.873 20.605 1.00 94.81 87 LEU A N 1
ATOM 656 C CA . LEU A 1 87 ? 4.564 3.838 22.038 1.00 94.81 87 LEU A CA 1
ATOM 657 C C . LEU A 1 87 ? 5.067 2.538 22.669 1.00 94.81 87 LEU A C 1
ATOM 659 O O . LEU A 1 87 ? 5.673 2.575 23.735 1.00 94.81 87 LEU A O 1
ATOM 663 N N . ALA A 1 88 ? 4.904 1.400 21.991 1.00 92.06 88 ALA A N 1
ATOM 664 C CA . ALA A 1 88 ? 5.378 0.108 22.475 1.00 92.06 88 ALA A CA 1
ATOM 665 C C . ALA A 1 88 ? 6.901 0.064 22.657 1.00 92.06 88 ALA A C 1
ATOM 667 O O . ALA A 1 88 ? 7.386 -0.485 23.646 1.00 92.06 88 ALA A O 1
ATOM 668 N N . LEU A 1 89 ? 7.661 0.693 21.754 1.00 91.62 89 LEU A N 1
ATOM 669 C CA . LEU A 1 89 ? 9.115 0.849 21.898 1.00 91.62 89 LEU A CA 1
ATOM 670 C C . LEU A 1 89 ? 9.506 1.725 23.100 1.00 91.62 89 LEU A C 1
ATOM 672 O O . LEU A 1 89 ? 10.606 1.586 23.625 1.00 91.62 89 LEU A O 1
ATOM 676 N N . ARG A 1 90 ? 8.601 2.599 23.554 1.00 94.31 90 ARG A N 1
ATOM 677 C CA . ARG A 1 90 ? 8.772 3.501 24.701 1.00 94.31 90 ARG A CA 1
ATOM 678 C C . ARG A 1 90 ? 7.954 3.079 25.922 1.00 94.31 90 ARG A C 1
ATOM 680 O O . ARG A 1 90 ? 7.784 3.871 26.839 1.00 94.31 90 ARG A O 1
ATOM 687 N N . ARG A 1 91 ? 7.478 1.830 25.985 1.00 92.88 91 ARG A N 1
ATOM 688 C CA . ARG A 1 91 ? 6.598 1.329 27.062 1.00 92.88 91 ARG A CA 1
ATOM 689 C C . ARG A 1 91 ? 7.181 1.441 28.478 1.00 92.88 91 ARG A C 1
ATOM 691 O O . ARG A 1 91 ? 6.438 1.385 29.453 1.00 92.88 91 ARG A O 1
ATOM 698 N N . ALA A 1 92 ? 8.502 1.586 28.603 1.00 94.06 92 ALA A N 1
ATOM 699 C CA . ALA A 1 92 ? 9.165 1.861 29.878 1.00 94.06 92 ALA A CA 1
ATOM 700 C C . ALA A 1 92 ? 8.891 3.289 30.394 1.00 94.06 92 ALA A C 1
ATOM 702 O O . ALA A 1 92 ? 8.973 3.540 31.593 1.00 94.06 92 ALA A O 1
ATOM 703 N N . GLU A 1 93 ? 8.539 4.223 29.508 1.00 95.50 93 GLU A N 1
ATOM 704 C CA . GLU A 1 93 ? 8.162 5.587 29.856 1.00 95.50 93 GLU A CA 1
ATOM 705 C C . GLU A 1 93 ? 6.669 5.645 30.220 1.00 95.50 93 GLU A C 1
ATOM 707 O O . GLU A 1 93 ? 5.794 5.387 29.391 1.00 95.50 93 GLU A O 1
ATOM 712 N N . THR A 1 94 ? 6.359 6.022 31.461 1.00 95.25 94 THR A N 1
ATOM 713 C CA . THR A 1 94 ? 4.998 5.960 32.032 1.00 95.25 94 THR A CA 1
ATOM 714 C C . THR A 1 94 ? 3.968 6.841 31.323 1.00 95.25 94 THR A C 1
ATOM 716 O O . THR A 1 94 ? 2.781 6.522 31.343 1.00 95.25 94 THR A O 1
ATOM 719 N N . TRP A 1 95 ? 4.394 7.911 30.642 1.00 95.81 95 TRP A N 1
ATOM 720 C CA . TRP A 1 95 ? 3.496 8.774 29.861 1.00 95.81 95 TRP A CA 1
ATOM 721 C C . TRP A 1 95 ? 2.823 8.036 28.692 1.00 95.81 95 TRP A C 1
ATOM 723 O O . TRP A 1 95 ? 1.779 8.477 28.216 1.00 95.81 95 TRP A O 1
ATOM 733 N N . THR A 1 96 ? 3.393 6.913 28.237 1.00 96.38 96 THR A N 1
ATOM 734 C CA . THR A 1 96 ? 2.836 6.105 27.139 1.00 96.38 96 THR A CA 1
ATOM 735 C C . THR A 1 96 ? 1.666 5.227 27.578 1.00 96.38 96 THR A C 1
ATOM 737 O O . THR A 1 96 ? 0.825 4.875 26.754 1.00 96.38 96 THR A O 1
ATOM 740 N N . HIS A 1 97 ? 1.587 4.874 28.867 1.00 95.38 97 HIS A N 1
ATOM 741 C CA . HIS A 1 97 ? 0.667 3.847 29.371 1.00 95.38 97 HIS A CA 1
ATOM 742 C C . HIS A 1 97 ? -0.812 4.155 29.103 1.00 95.38 97 HIS A C 1
ATOM 744 O O . HIS A 1 97 ? -1.507 3.235 28.682 1.00 95.38 97 HIS A O 1
ATOM 750 N N . PRO A 1 98 ? -1.309 5.402 29.249 1.00 95.38 98 PRO A N 1
ATOM 751 C CA . PRO A 1 98 ? -2.710 5.715 28.958 1.00 95.38 98 PRO A CA 1
ATOM 752 C C . PRO A 1 98 ? -3.116 5.524 27.490 1.00 95.38 98 PRO A C 1
ATOM 754 O O . PRO A 1 98 ? -4.301 5.406 27.208 1.00 95.38 98 PRO A O 1
ATOM 757 N N . LEU A 1 99 ? -2.156 5.530 26.558 1.00 95.94 99 LEU A N 1
ATOM 758 C CA . LEU A 1 99 ? -2.396 5.400 25.115 1.00 95.94 99 LEU A CA 1
ATOM 759 C C . LEU A 1 99 ? -2.269 3.956 24.615 1.00 95.94 99 LEU A C 1
ATOM 761 O O . LEU A 1 99 ? -2.660 3.665 23.484 1.00 95.94 99 LEU A O 1
ATOM 765 N N . LEU A 1 100 ? -1.683 3.066 25.421 1.00 95.56 100 LEU A N 1
ATOM 766 C CA . LEU A 1 100 ? -1.540 1.660 25.073 1.00 95.56 100 LEU A CA 1
ATOM 767 C C . LEU A 1 100 ? -2.863 0.927 25.348 1.00 95.56 100 LEU A C 1
ATOM 769 O O . LEU A 1 100 ? -3.422 1.056 26.436 1.00 95.56 100 LEU A O 1
ATOM 773 N N . PRO A 1 101 ? -3.355 0.103 24.408 1.00 94.12 101 PRO A N 1
ATOM 774 C CA . PRO A 1 101 ? -4.627 -0.605 24.552 1.00 94.12 101 PRO A CA 1
ATOM 775 C C . PRO A 1 101 ? -4.533 -1.811 25.496 1.00 94.12 101 PRO A C 1
ATOM 777 O O . PRO A 1 101 ? -5.490 -2.564 25.634 1.00 94.12 101 PRO A O 1
ATOM 780 N N . THR A 1 102 ? -3.377 -2.051 26.107 1.00 94.88 102 THR A N 1
ATOM 781 C CA . THR A 1 102 ? -3.098 -3.158 27.023 1.00 94.88 102 THR A CA 1
ATOM 782 C C . THR A 1 102 ? -2.185 -2.662 28.139 1.00 94.88 102 THR A C 1
ATOM 784 O O . THR A 1 102 ? -1.511 -1.642 27.964 1.00 94.88 102 THR A O 1
ATOM 787 N N . PRO A 1 103 ? -2.054 -3.404 29.253 1.00 93.12 103 PRO A N 1
ATOM 788 C CA . PRO A 1 103 ? -0.973 -3.163 30.199 1.00 93.12 103 PRO A CA 1
ATOM 789 C C . PRO A 1 103 ? 0.392 -3.104 29.492 1.00 93.12 103 PRO A C 1
ATOM 791 O O . PRO A 1 103 ? 0.687 -3.919 28.614 1.00 93.12 103 PRO A O 1
ATOM 794 N N . ALA A 1 104 ? 1.215 -2.122 29.870 1.00 87.94 104 ALA A N 1
ATOM 795 C CA . ALA A 1 104 ? 2.546 -1.903 29.295 1.00 87.94 104 ALA A CA 1
ATOM 796 C C . ALA A 1 104 ? 3.587 -2.938 29.763 1.00 87.94 104 ALA A C 1
ATOM 798 O O . ALA A 1 104 ? 4.655 -3.070 29.162 1.00 87.94 104 ALA A O 1
A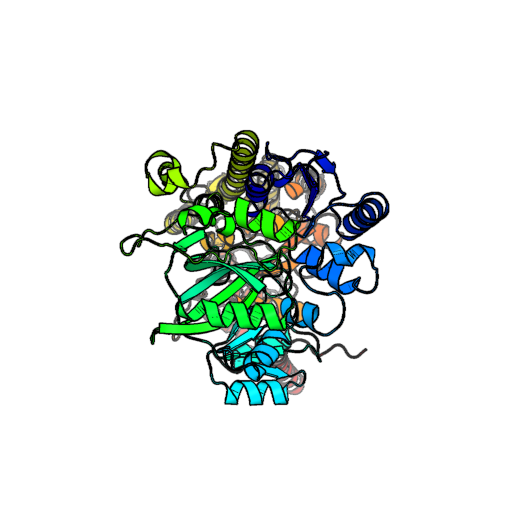TOM 799 N N . THR A 1 105 ? 3.286 -3.643 30.855 1.00 81.00 105 THR A N 1
ATOM 800 C CA . THR A 1 105 ? 4.125 -4.677 31.462 1.00 81.00 105 THR A CA 1
ATOM 801 C C . THR A 1 105 ? 3.685 -6.077 31.036 1.00 81.00 105 THR A C 1
ATOM 803 O O . THR A 1 105 ? 2.555 -6.299 30.599 1.00 81.00 105 THR A O 1
ATOM 806 N N . GLY A 1 106 ? 4.590 -7.046 31.185 1.00 81.06 106 GLY A N 1
ATOM 807 C CA . GLY A 1 106 ? 4.337 -8.436 30.807 1.00 81.06 106 GLY A CA 1
ATOM 808 C C . GLY A 1 106 ? 4.280 -8.643 29.291 1.00 81.06 106 GLY A C 1
ATOM 809 O O . GLY A 1 106 ? 4.802 -7.843 28.519 1.00 81.06 106 GLY A O 1
ATOM 810 N N . SER A 1 107 ? 3.652 -9.740 28.870 1.00 83.44 107 SER A N 1
ATOM 811 C CA . SER A 1 107 ? 3.546 -10.147 27.462 1.00 83.44 107 SER A CA 1
ATOM 812 C C . SER A 1 107 ? 2.285 -9.630 26.754 1.00 83.44 107 SER A C 1
ATOM 814 O O . SER A 1 107 ? 2.085 -9.929 25.579 1.00 83.44 107 SER A O 1
ATOM 816 N N . HIS A 1 108 ? 1.437 -8.855 27.439 1.00 88.00 108 HIS A N 1
ATOM 817 C CA . HIS A 1 108 ? 0.143 -8.390 26.926 1.00 88.00 108 HIS A CA 1
ATOM 818 C C . HIS A 1 108 ? 0.272 -7.551 25.654 1.00 88.00 108 HIS A C 1
ATOM 820 O O . HIS A 1 108 ? -0.370 -7.836 24.645 1.00 88.00 108 HIS A O 1
ATOM 826 N N . LEU A 1 109 ? 1.132 -6.532 25.693 1.00 86.12 109 LEU A N 1
ATOM 827 C CA . LEU A 1 109 ? 1.354 -5.660 24.546 1.00 86.12 109 LEU A CA 1
ATOM 828 C C . LEU A 1 109 ? 2.020 -6.419 23.399 1.00 86.12 109 LEU A C 1
ATOM 830 O O . LEU A 1 109 ? 1.608 -6.292 22.249 1.00 86.12 109 LEU A O 1
ATOM 834 N N . ASP A 1 110 ? 3.010 -7.249 23.730 1.00 87.31 110 ASP A N 1
ATOM 835 C CA . ASP A 1 110 ? 3.735 -8.066 22.764 1.00 87.31 110 ASP A CA 1
ATOM 836 C C . ASP A 1 110 ? 2.789 -9.040 22.029 1.00 87.31 110 ASP A C 1
ATOM 838 O O . ASP A 1 110 ? 2.933 -9.225 20.823 1.00 87.31 110 ASP A O 1
ATOM 842 N N . PHE A 1 111 ? 1.775 -9.594 22.705 1.00 86.81 111 PHE A N 1
ATOM 843 C CA . PHE A 1 111 ? 0.725 -10.412 22.084 1.00 86.81 111 PHE A CA 1
ATOM 844 C C . PHE A 1 111 ? -0.084 -9.648 21.030 1.00 86.81 111 PHE A C 1
ATOM 846 O O . PHE A 1 111 ? -0.355 -10.189 19.962 1.00 86.81 111 PHE A O 1
ATOM 853 N N . VAL A 1 112 ? -0.445 -8.394 21.309 1.00 85.00 112 VAL A N 1
ATOM 854 C CA . VAL A 1 112 ? -1.300 -7.596 20.420 1.00 85.00 112 VAL A CA 1
ATOM 855 C C . VAL A 1 112 ? -0.531 -7.048 19.216 1.00 85.00 112 VAL A C 1
ATOM 857 O O . VAL A 1 112 ? -1.090 -6.949 18.128 1.00 85.00 112 VAL A O 1
ATOM 860 N N . ILE A 1 113 ? 0.743 -6.683 19.383 1.00 83.69 113 ILE A N 1
ATOM 861 C CA . ILE A 1 113 ? 1.509 -6.003 18.323 1.00 83.69 113 ILE A CA 1
ATOM 862 C C . ILE A 1 113 ? 2.392 -6.946 17.496 1.00 83.69 113 ILE A C 1
ATOM 864 O O . ILE A 1 113 ? 2.821 -6.572 16.400 1.00 83.69 113 ILE A O 1
ATOM 868 N N . SER A 1 114 ? 2.710 -8.141 18.009 1.00 82.00 114 SER A N 1
ATOM 869 C CA . SER A 1 114 ? 3.654 -9.064 17.373 1.00 82.00 114 SER A CA 1
ATOM 870 C C . SER A 1 114 ? 2.956 -10.167 16.590 1.00 82.00 114 SER A C 1
ATOM 872 O O . SER A 1 114 ? 2.261 -11.021 17.147 1.00 82.00 114 SER A O 1
ATOM 874 N N . LYS A 1 115 ? 3.284 -10.245 15.298 1.00 75.44 115 LYS A N 1
ATOM 875 C CA . LYS A 1 115 ? 2.870 -11.342 14.410 1.00 75.44 115 LYS A CA 1
ATOM 876 C C . LYS A 1 115 ? 3.514 -12.690 14.776 1.00 75.44 115 LYS A C 1
ATOM 878 O O . LYS A 1 115 ? 3.086 -13.719 14.265 1.00 75.44 115 LYS A O 1
ATOM 883 N N . LEU A 1 116 ? 4.507 -12.695 15.675 1.00 80.06 116 LEU A N 1
ATOM 884 C CA . LEU A 1 116 ? 5.158 -13.902 16.204 1.00 80.06 116 LEU A CA 1
ATOM 885 C C . LEU A 1 116 ? 4.423 -14.470 17.431 1.00 80.06 116 LEU A C 1
ATOM 887 O O . LEU A 1 116 ? 4.296 -15.682 17.606 1.00 80.06 116 LEU A O 1
ATOM 891 N N . ILE A 1 117 ? 3.966 -13.584 18.316 1.00 85.81 117 ILE A N 1
ATOM 892 C CA . ILE A 1 117 ? 3.490 -13.965 19.654 1.00 85.81 117 ILE A CA 1
ATOM 893 C C . ILE A 1 117 ? 1.994 -14.267 19.634 1.00 85.81 117 ILE A C 1
ATOM 895 O O . ILE A 1 117 ? 1.548 -15.146 20.374 1.00 85.81 117 ILE A O 1
ATOM 899 N N . PHE A 1 118 ? 1.233 -13.601 18.759 1.00 90.94 118 PHE A N 1
ATOM 900 C CA . PHE A 1 118 ? -0.198 -13.846 18.612 1.00 90.94 118 PHE A CA 1
ATOM 901 C C . PHE A 1 118 ? -0.522 -15.322 18.298 1.00 90.94 118 PHE A C 1
ATOM 903 O O . PHE A 1 118 ? -1.211 -15.940 19.113 1.00 90.94 118 PHE A O 1
ATOM 910 N N . PRO A 1 119 ? 0.013 -15.951 17.222 1.00 89.94 119 PRO A N 1
ATOM 911 C CA . PRO A 1 119 ? -0.371 -17.319 16.869 1.00 89.94 119 PRO A CA 1
ATOM 912 C C . PRO A 1 119 ? 0.000 -18.331 17.957 1.00 89.94 119 PRO A C 1
ATOM 914 O O . PRO A 1 119 ? -0.836 -19.131 18.363 1.00 89.94 119 PRO A O 1
ATOM 917 N N . SER A 1 120 ? 1.221 -18.243 18.496 1.00 88.56 120 SER A N 1
ATOM 918 C CA . SER A 1 120 ? 1.706 -19.167 19.532 1.00 88.56 120 SER A CA 1
ATOM 919 C C . SER A 1 120 ? 0.933 -19.044 20.849 1.00 88.56 120 SER A C 1
ATOM 921 O O . SER A 1 120 ? 0.687 -20.038 21.531 1.00 88.56 120 SER A O 1
ATOM 923 N N . THR A 1 121 ? 0.510 -17.835 21.223 1.00 91.50 121 THR A N 1
ATOM 924 C CA . THR A 1 121 ? -0.297 -17.625 22.433 1.00 91.50 121 THR A CA 1
ATOM 925 C C . THR A 1 121 ? -1.724 -18.122 22.250 1.00 91.50 121 THR A C 1
ATOM 927 O O . THR A 1 121 ? -2.251 -18.773 23.150 1.00 91.50 121 THR A O 1
ATOM 930 N N . CYS A 1 122 ? -2.324 -17.870 21.086 1.00 93.94 122 CYS A N 1
ATOM 931 C CA . CYS A 1 122 ? -3.643 -18.385 20.742 1.00 93.94 122 CYS A CA 1
ATOM 932 C C . CYS A 1 122 ? -3.669 -19.918 20.701 1.00 93.94 122 CYS A C 1
ATOM 934 O O . CYS A 1 122 ? -4.560 -20.513 21.300 1.00 93.94 122 CYS A O 1
ATOM 936 N N . GLU A 1 123 ? -2.675 -20.556 20.077 1.00 93.12 123 GLU A N 1
ATOM 937 C CA . GLU A 1 123 ? -2.567 -22.019 19.997 1.00 93.12 123 GLU A CA 1
ATOM 938 C C . GLU A 1 123 ? -2.490 -22.658 21.393 1.00 93.12 123 GLU A C 1
ATOM 940 O O . GLU A 1 123 ? -3.277 -23.549 21.708 1.00 93.12 123 GLU A O 1
ATOM 945 N N . ARG A 1 124 ? -1.635 -22.136 22.289 1.00 93.00 124 ARG A N 1
ATOM 946 C CA . ARG A 1 124 ? -1.559 -22.600 23.692 1.00 93.00 124 ARG A CA 1
ATOM 947 C C . ARG A 1 124 ? -2.864 -22.413 24.467 1.00 93.00 124 ARG A C 1
ATOM 949 O O . ARG A 1 124 ? -3.125 -23.159 25.404 1.00 93.00 124 ARG A O 1
ATOM 956 N N . ALA A 1 125 ? -3.659 -21.410 24.103 1.00 94.44 125 ALA A N 1
ATOM 957 C CA . ALA A 1 125 ? -4.965 -21.147 24.699 1.00 94.44 125 ALA A CA 1
ATOM 958 C C . ALA A 1 125 ? -6.107 -21.948 24.041 1.00 94.44 125 ALA A C 1
ATOM 960 O O . ALA A 1 125 ? -7.265 -21.758 24.409 1.00 94.44 125 ALA A O 1
ATOM 961 N N . GLY A 1 126 ? -5.805 -22.816 23.066 1.00 95.81 126 GLY A N 1
ATOM 962 C CA . GLY A 1 126 ? -6.799 -23.605 22.336 1.00 95.81 126 GLY A CA 1
ATOM 963 C C . GLY A 1 126 ? -7.653 -22.789 21.360 1.00 95.81 126 GLY A C 1
ATOM 964 O O . GLY A 1 126 ? -8.741 -23.225 20.986 1.00 95.81 126 GLY A O 1
ATOM 965 N N . LEU A 1 127 ? -7.203 -21.595 20.961 1.00 96.69 127 LEU A N 1
ATOM 966 C CA . LEU A 1 127 ? -7.889 -20.766 19.972 1.00 96.69 127 LEU A CA 1
ATOM 967 C C . LEU A 1 127 ? -7.498 -21.187 18.550 1.00 96.69 127 LEU A C 1
ATOM 969 O O . LEU A 1 127 ? -6.323 -21.458 18.292 1.00 96.69 127 LEU A O 1
ATOM 973 N N . PRO A 1 128 ? -8.450 -21.204 17.601 1.00 95.75 128 PRO A N 1
ATOM 974 C CA . PRO A 1 128 ? -8.181 -21.698 16.263 1.00 95.75 128 PRO A CA 1
ATOM 975 C C . PRO A 1 128 ? -7.390 -20.659 15.468 1.00 95.75 128 PRO A C 1
ATOM 977 O O . PRO A 1 128 ? -7.940 -19.661 15.012 1.00 95.75 128 PRO A O 1
ATOM 980 N N . VAL A 1 129 ? -6.102 -20.902 15.269 1.00 95.00 129 VAL A N 1
ATOM 981 C CA . VAL A 1 129 ? -5.224 -20.125 14.383 1.00 95.00 129 VAL A CA 1
ATOM 982 C C . VAL A 1 129 ? -4.714 -21.027 13.258 1.00 95.00 129 VAL A C 1
ATOM 984 O O . VAL A 1 129 ? -4.726 -22.249 13.417 1.00 95.00 129 VAL A O 1
ATOM 987 N N . PRO A 1 130 ? -4.294 -20.480 12.106 1.00 93.81 130 PRO A N 1
ATOM 988 C CA . PRO A 1 130 ? -3.603 -21.279 11.100 1.00 93.81 130 PRO A CA 1
ATOM 989 C C . PRO A 1 130 ? -2.322 -21.898 11.676 1.00 93.81 130 PRO A C 1
ATOM 991 O O . PRO A 1 130 ? -1.628 -21.242 12.469 1.00 93.81 130 PRO A O 1
ATOM 994 N N . ALA A 1 131 ? -1.971 -23.117 11.257 1.00 93.19 131 ALA A N 1
ATOM 995 C CA . ALA A 1 131 ? -0.739 -23.750 11.720 1.00 93.19 131 ALA A CA 1
ATOM 996 C C . ALA A 1 131 ? 0.464 -22.850 11.399 1.00 93.19 131 ALA A C 1
ATOM 998 O O . ALA A 1 131 ? 0.645 -22.417 10.263 1.00 93.19 131 ALA A O 1
ATOM 999 N N . THR A 1 132 ? 1.260 -22.514 12.416 1.00 92.38 132 THR A N 1
ATOM 1000 C CA . THR A 1 132 ? 2.320 -21.504 12.303 1.00 92.38 132 THR A CA 1
ATOM 1001 C C . THR A 1 132 ? 3.656 -22.066 12.790 1.00 92.38 132 THR A C 1
ATOM 1003 O O . THR A 1 132 ? 3.716 -22.797 13.780 1.00 92.38 132 THR A O 1
ATOM 1006 N N . ARG A 1 133 ? 4.744 -21.743 12.089 1.00 91.75 133 ARG A N 1
ATOM 1007 C CA . ARG A 1 133 ? 6.132 -22.060 12.447 1.00 91.75 133 ARG A CA 1
ATOM 1008 C C . ARG A 1 133 ? 6.973 -20.797 12.332 1.00 91.75 133 ARG A C 1
ATOM 1010 O O . ARG A 1 133 ? 6.781 -20.008 11.411 1.00 91.75 133 ARG A O 1
ATOM 1017 N N . ILE A 1 134 ? 7.878 -20.592 13.281 1.00 89.31 134 ILE A N 1
ATOM 1018 C CA . ILE A 1 134 ? 8.701 -19.385 13.353 1.00 89.31 134 ILE A CA 1
ATOM 1019 C C . ILE A 1 134 ? 10.153 -19.810 13.461 1.00 89.31 134 ILE A C 1
ATOM 1021 O O . ILE A 1 134 ? 10.526 -20.466 14.430 1.00 89.31 134 ILE A O 1
ATOM 1025 N N . HIS A 1 135 ? 10.955 -19.421 12.477 1.00 89.88 135 HIS A N 1
ATOM 1026 C CA . HIS A 1 135 ? 12.368 -19.778 12.405 1.00 89.88 135 HIS A CA 1
ATOM 1027 C C . HIS A 1 135 ? 13.187 -18.591 11.895 1.00 89.88 135 HIS A C 1
ATOM 1029 O O . HIS A 1 135 ? 12.689 -17.750 11.148 1.00 89.88 135 HIS A O 1
ATOM 1035 N N . THR A 1 136 ? 14.442 -18.514 12.326 1.00 87.88 136 THR A N 1
ATOM 1036 C CA . THR A 1 136 ? 15.447 -17.561 11.826 1.00 87.88 136 THR A CA 1
ATOM 1037 C C . THR A 1 136 ? 16.469 -18.242 10.918 1.00 87.88 136 THR A C 1
ATOM 1039 O O . THR A 1 136 ? 17.099 -17.580 10.098 1.00 87.88 136 THR A O 1
ATOM 1042 N N . ASP A 1 137 ? 16.631 -19.559 11.064 1.00 87.75 137 ASP A N 1
ATOM 1043 C CA . ASP A 1 137 ? 17.571 -20.370 10.301 1.00 87.75 137 ASP A CA 1
ATOM 1044 C C . ASP A 1 137 ? 16.966 -20.811 8.950 1.00 87.75 137 ASP A C 1
ATOM 1046 O O . ASP A 1 137 ? 15.886 -21.411 8.937 1.00 87.75 137 ASP A O 1
ATOM 1050 N N . PRO A 1 138 ? 17.640 -20.562 7.809 1.00 84.75 138 PRO A N 1
ATOM 1051 C CA . PRO A 1 138 ? 17.132 -20.921 6.485 1.00 84.75 138 PRO A CA 1
ATOM 1052 C C . PRO A 1 138 ? 16.820 -22.411 6.288 1.00 84.75 138 PRO A C 1
ATOM 1054 O O . PRO A 1 138 ? 15.862 -22.737 5.583 1.00 84.75 138 PRO A O 1
ATOM 1057 N N . GLN A 1 139 ? 17.585 -23.324 6.899 1.00 86.00 139 GLN A N 1
ATOM 1058 C CA . GLN A 1 139 ? 17.332 -24.763 6.765 1.00 86.00 139 GLN A CA 1
ATOM 1059 C C . GLN A 1 139 ? 16.067 -25.158 7.525 1.00 86.00 139 GLN A C 1
ATOM 1061 O O . GLN A 1 139 ? 15.210 -25.859 6.982 1.00 86.00 139 GLN A O 1
ATOM 1066 N N . GLN A 1 140 ? 15.900 -24.647 8.747 1.00 90.94 140 GLN A N 1
ATOM 1067 C CA . GLN A 1 140 ? 14.676 -24.844 9.523 1.00 90.94 140 GLN A CA 1
ATOM 1068 C C . GLN A 1 140 ? 13.458 -24.219 8.839 1.00 90.94 140 GLN A C 1
ATOM 1070 O O . GLN A 1 140 ? 12.386 -24.819 8.834 1.00 90.94 140 GLN A O 1
ATOM 1075 N N . ILE A 1 141 ? 13.619 -23.046 8.216 1.00 90.06 141 ILE A N 1
ATOM 1076 C CA . ILE A 1 141 ? 12.563 -22.399 7.428 1.00 90.06 141 ILE A CA 1
ATOM 1077 C C . ILE A 1 141 ? 12.128 -23.306 6.270 1.00 90.06 141 ILE A C 1
ATOM 1079 O O . ILE A 1 141 ? 10.933 -23.548 6.097 1.00 90.06 141 ILE A O 1
ATOM 1083 N N . ALA A 1 142 ? 13.078 -23.851 5.506 1.00 88.62 142 ALA A N 1
ATOM 1084 C CA . ALA A 1 142 ? 12.775 -24.761 4.405 1.00 88.62 142 ALA A CA 1
ATOM 1085 C C . ALA A 1 142 ? 12.086 -26.048 4.893 1.00 88.62 142 ALA A C 1
ATOM 1087 O O . ALA A 1 142 ? 11.095 -26.477 4.302 1.00 88.62 142 ALA A O 1
ATOM 1088 N N . GLN A 1 143 ? 12.559 -26.639 5.994 1.00 90.94 143 GLN A N 1
ATOM 1089 C CA . GLN A 1 143 ? 11.959 -27.840 6.580 1.00 90.94 143 GLN A CA 1
ATOM 1090 C C . GLN A 1 143 ? 10.529 -27.583 7.079 1.00 90.94 143 GLN A C 1
ATOM 1092 O O . GLN A 1 143 ? 9.624 -28.372 6.810 1.00 90.94 143 GLN A O 1
ATOM 1097 N N . ALA A 1 144 ? 10.310 -26.467 7.775 1.00 92.19 144 ALA A N 1
ATOM 1098 C CA . ALA A 1 144 ? 8.995 -26.073 8.264 1.00 92.19 144 ALA A CA 1
ATOM 1099 C C . ALA A 1 144 ? 8.020 -25.776 7.117 1.00 92.19 144 ALA A C 1
ATOM 1101 O O . ALA A 1 144 ? 6.855 -26.159 7.200 1.00 92.19 144 ALA A O 1
ATOM 1102 N N . ALA A 1 145 ? 8.489 -25.153 6.033 1.00 92.12 145 ALA A N 1
ATOM 1103 C CA . ALA A 1 145 ? 7.686 -24.920 4.838 1.00 92.12 145 ALA A CA 1
ATOM 1104 C C . ALA A 1 145 ? 7.250 -26.231 4.169 1.00 92.12 145 ALA A C 1
ATOM 1106 O O . ALA A 1 145 ? 6.078 -26.391 3.839 1.00 92.12 145 ALA A O 1
ATOM 1107 N N . TRP A 1 146 ? 8.162 -27.200 4.040 1.00 90.50 146 TRP A N 1
ATOM 1108 C CA . TRP A 1 146 ? 7.827 -28.539 3.546 1.00 90.50 146 TRP A CA 1
ATOM 1109 C C . TRP A 1 146 ? 6.803 -29.256 4.429 1.00 90.50 146 TRP A C 1
ATOM 1111 O O . TRP A 1 146 ? 5.898 -29.898 3.905 1.00 90.50 146 TRP A O 1
ATOM 1121 N N . ALA A 1 147 ? 6.921 -29.130 5.753 1.00 92.31 147 ALA A N 1
ATOM 1122 C CA . ALA A 1 147 ? 5.990 -29.746 6.695 1.00 92.31 147 ALA A CA 1
ATOM 1123 C C . ALA A 1 147 ? 4.593 -29.097 6.683 1.00 92.31 147 ALA A C 1
ATOM 1125 O O . ALA A 1 147 ? 3.601 -29.794 6.878 1.00 92.31 147 ALA A O 1
ATOM 1126 N N . LEU A 1 148 ? 4.510 -27.778 6.475 1.00 93.00 148 LEU A N 1
ATOM 1127 C CA . LEU A 1 148 ? 3.240 -27.050 6.353 1.00 93.00 148 LEU A CA 1
ATOM 1128 C C . LEU A 1 148 ? 2.557 -27.288 4.998 1.00 93.00 148 LEU A C 1
ATOM 1130 O O . LEU A 1 148 ? 1.330 -27.275 4.929 1.00 93.00 148 LEU A O 1
ATOM 1134 N N . GLY A 1 149 ? 3.340 -27.524 3.943 1.00 90.25 149 GLY A N 1
ATOM 1135 C CA . GLY A 1 149 ? 2.847 -27.665 2.576 1.00 90.25 149 GLY A CA 1
ATOM 1136 C C . GLY A 1 149 ? 2.614 -26.318 1.882 1.00 90.25 149 GLY A C 1
ATOM 1137 O O . GLY A 1 149 ? 2.609 -25.264 2.513 1.00 90.25 149 GLY A O 1
ATOM 1138 N N . PHE A 1 150 ? 2.447 -26.362 0.558 1.00 89.62 150 PHE A N 1
ATOM 1139 C CA . PHE A 1 150 ? 2.194 -25.190 -0.284 1.00 89.62 150 PHE A CA 1
ATOM 1140 C C . PHE A 1 150 ? 0.768 -25.229 -0.877 1.00 89.62 150 PHE A C 1
ATOM 1142 O O . PHE A 1 150 ? 0.272 -26.323 -1.160 1.00 89.62 150 PHE A O 1
ATOM 1149 N N . PRO A 1 151 ? 0.119 -24.069 -1.112 1.00 90.44 151 PRO A N 1
ATOM 1150 C CA . PRO A 1 151 ? 0.624 -22.723 -0.833 1.00 90.44 151 PRO A CA 1
ATOM 1151 C C . PRO A 1 151 ? 0.704 -22.433 0.671 1.00 90.44 151 PRO A C 1
ATOM 1153 O O . PRO A 1 151 ? -0.014 -23.028 1.469 1.00 90.44 151 PRO A O 1
ATOM 1156 N N . LEU A 1 152 ? 1.582 -21.511 1.060 1.00 92.25 152 LEU A N 1
ATOM 1157 C CA . LEU A 1 152 ? 1.716 -21.043 2.441 1.00 92.25 152 LEU A CA 1
ATOM 1158 C C . LEU A 1 152 ? 1.825 -19.522 2.493 1.00 92.25 152 LEU A C 1
ATOM 1160 O O . LEU A 1 152 ? 2.136 -18.860 1.505 1.00 92.25 152 LEU A O 1
ATOM 1164 N N . VAL A 1 153 ? 1.557 -18.954 3.659 1.00 89.94 153 VAL A N 1
ATOM 1165 C CA . VAL A 1 153 ? 1.667 -17.523 3.917 1.00 89.94 153 VAL A CA 1
ATOM 1166 C C . VAL A 1 153 ? 2.961 -17.250 4.670 1.00 89.94 153 VAL A C 1
ATOM 1168 O O . VAL A 1 153 ? 3.183 -17.777 5.758 1.00 89.94 153 VAL A O 1
ATOM 1171 N N . VAL A 1 154 ? 3.802 -16.388 4.110 1.00 87.94 154 VAL A N 1
ATOM 1172 C CA . VAL A 1 154 ? 5.023 -15.899 4.751 1.00 87.94 154 VAL A CA 1
ATOM 1173 C C . VAL A 1 154 ? 4.787 -14.472 5.227 1.00 87.94 154 VAL A C 1
ATOM 1175 O O . VAL A 1 154 ? 4.312 -13.622 4.465 1.00 87.94 154 VAL A O 1
ATOM 1178 N N . LYS A 1 155 ? 5.108 -14.203 6.494 1.00 84.62 155 LYS A N 1
ATOM 1179 C CA . LYS A 1 155 ? 5.003 -12.868 7.097 1.00 84.62 155 LYS A CA 1
ATOM 1180 C C . LYS A 1 155 ? 6.314 -12.486 7.773 1.00 84.62 155 LYS A C 1
ATOM 1182 O O . LYS A 1 155 ? 6.956 -13.317 8.420 1.00 84.62 155 LYS A O 1
ATOM 1187 N N . LEU A 1 156 ? 6.667 -11.207 7.676 1.00 71.31 156 LEU A N 1
ATOM 1188 C CA . LEU A 1 156 ? 7.684 -10.610 8.536 1.00 71.31 156 LEU A CA 1
ATOM 1189 C C . LEU A 1 156 ? 7.138 -10.415 9.955 1.00 71.31 156 LEU A C 1
ATOM 1191 O O . LEU A 1 156 ? 5.941 -10.207 10.170 1.00 71.31 156 LEU A O 1
ATOM 1195 N N . ALA A 1 157 ? 8.037 -10.459 10.937 1.00 64.06 157 ALA A N 1
ATOM 1196 C CA . ALA A 1 157 ? 7.694 -10.280 12.347 1.00 64.06 157 ALA A CA 1
ATOM 1197 C C . ALA A 1 157 ? 7.055 -8.913 12.669 1.00 64.06 157 ALA A C 1
ATOM 1199 O O . ALA A 1 157 ? 6.302 -8.797 13.639 1.00 64.06 157 ALA A O 1
ATOM 1200 N N . ARG A 1 158 ? 7.355 -7.874 11.880 1.00 57.59 158 ARG A N 1
ATOM 1201 C CA . ARG A 1 158 ? 6.883 -6.492 12.065 1.00 57.59 158 ARG A CA 1
ATOM 1202 C C . ARG A 1 158 ? 6.441 -5.940 10.723 1.00 57.59 158 ARG A C 1
ATOM 1204 O O . ARG A 1 158 ? 7.264 -6.010 9.841 1.00 57.59 158 ARG A O 1
ATOM 1211 N N . GLY A 1 159 ? 5.242 -5.355 10.633 1.00 54.47 159 GLY A N 1
ATOM 1212 C CA . GLY A 1 159 ? 4.666 -4.749 9.421 1.00 54.47 159 GLY A CA 1
ATOM 1213 C C . GLY A 1 159 ? 3.177 -4.419 9.613 1.00 54.47 159 GLY A C 1
ATOM 1214 O O . GLY A 1 159 ? 2.570 -4.930 10.553 1.00 54.47 159 GLY A O 1
ATOM 1215 N N . TYR A 1 160 ? 2.558 -3.599 8.753 1.00 51.00 160 TYR A N 1
ATOM 1216 C CA . TYR A 1 160 ? 1.123 -3.245 8.841 1.00 51.00 160 TYR A CA 1
ATOM 1217 C C . TYR A 1 160 ? 0.442 -3.121 7.465 1.00 51.00 160 TYR A C 1
ATOM 1219 O O . TYR A 1 160 ? 1.101 -2.965 6.436 1.00 51.00 160 TYR A O 1
ATOM 1227 N N . GLY A 1 161 ? -0.896 -3.194 7.443 1.00 45.19 161 GLY A N 1
ATOM 1228 C CA . GLY A 1 161 ? -1.713 -2.928 6.250 1.00 45.19 161 GLY A CA 1
ATOM 1229 C C . GLY A 1 161 ? -1.516 -3.900 5.079 1.00 45.19 161 GLY A C 1
ATOM 1230 O O . GLY A 1 161 ? -1.565 -3.469 3.933 1.00 45.19 161 GLY A O 1
ATOM 1231 N N . GLY A 1 162 ? -1.218 -5.177 5.347 1.00 50.53 162 GLY A N 1
ATOM 1232 C CA . GLY A 1 162 ? -1.089 -6.228 4.321 1.00 50.53 162 GLY A CA 1
ATOM 1233 C C . GLY A 1 162 ? 0.188 -6.187 3.466 1.00 50.53 162 GLY A C 1
ATOM 1234 O O . GLY A 1 162 ? 0.493 -7.162 2.785 1.00 50.53 162 GLY A O 1
ATOM 1235 N N . LYS A 1 163 ? 0.992 -5.115 3.541 1.00 53.47 163 LYS A N 1
ATOM 1236 C CA . LYS A 1 163 ? 2.157 -4.879 2.659 1.00 53.47 163 LYS A CA 1
ATOM 1237 C C . LYS A 1 163 ? 3.257 -5.943 2.740 1.00 53.47 163 LYS A C 1
ATOM 1239 O O . LYS A 1 163 ? 3.998 -6.126 1.774 1.00 53.47 163 LYS A O 1
ATOM 1244 N N . GLU A 1 164 ? 3.335 -6.659 3.856 1.00 66.12 164 GLU A N 1
ATOM 1245 C CA . GLU A 1 164 ? 4.399 -7.622 4.178 1.00 66.12 164 GLU A CA 1
ATOM 1246 C C . GLU A 1 164 ? 3.889 -9.054 4.372 1.00 66.12 164 GLU A C 1
ATOM 1248 O O . GLU A 1 164 ? 4.571 -9.912 4.932 1.00 66.12 164 GLU A O 1
ATOM 1253 N N . VAL A 1 165 ? 2.666 -9.313 3.911 1.00 71.19 165 VAL A N 1
ATOM 1254 C CA . VAL A 1 165 ? 2.121 -10.661 3.791 1.00 71.19 165 VAL A CA 1
ATOM 1255 C C . VAL A 1 165 ? 2.353 -11.114 2.353 1.00 71.19 165 VAL A C 1
ATOM 1257 O O . VAL A 1 165 ? 2.073 -10.375 1.403 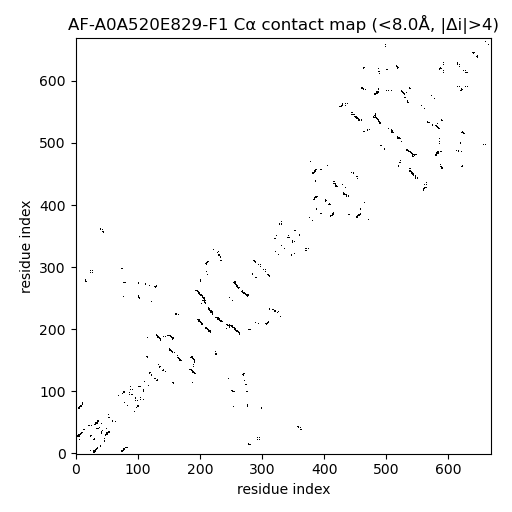1.00 71.19 165 VAL A O 1
ATOM 1260 N N . ARG A 1 166 ? 2.914 -12.310 2.173 1.00 79.31 166 ARG A N 1
ATOM 1261 C CA . ARG A 1 166 ? 3.088 -12.929 0.856 1.00 79.31 166 ARG A CA 1
ATOM 1262 C C . ARG A 1 166 ? 2.538 -14.342 0.895 1.00 79.31 166 ARG A C 1
ATOM 1264 O O . ARG A 1 166 ? 2.946 -15.137 1.735 1.00 79.31 166 ARG A O 1
ATOM 1271 N N . GLN A 1 167 ? 1.623 -14.646 -0.016 1.00 85.69 167 GLN A N 1
ATOM 1272 C CA . GLN A 1 167 ? 1.347 -16.031 -0.366 1.00 85.69 167 GLN A CA 1
ATOM 1273 C C . GLN A 1 167 ? 2.511 -16.537 -1.217 1.00 85.69 167 GLN A C 1
ATOM 1275 O O . GLN A 1 167 ? 2.992 -15.833 -2.105 1.00 85.69 167 GLN A O 1
ATOM 1280 N N . VAL A 1 168 ? 2.978 -17.735 -0.906 1.00 86.94 168 VAL A N 1
ATOM 1281 C CA . VAL A 1 168 ? 4.069 -18.404 -1.593 1.00 86.94 168 VAL A CA 1
ATOM 1282 C C . VAL A 1 168 ? 3.570 -19.771 -2.018 1.00 86.94 168 VAL A C 1
ATOM 1284 O O . VAL A 1 168 ? 3.165 -20.570 -1.178 1.00 86.94 168 VAL A O 1
ATOM 1287 N N . ASP A 1 169 ? 3.602 -20.029 -3.322 1.00 86.31 169 ASP A N 1
ATOM 1288 C CA . ASP A 1 169 ? 3.028 -21.244 -3.907 1.00 86.31 169 ASP A CA 1
ATOM 1289 C C . ASP A 1 169 ? 4.062 -22.360 -4.117 1.00 86.31 169 ASP A C 1
ATOM 1291 O O . ASP A 1 169 ? 3.690 -23.506 -4.348 1.00 86.31 169 ASP A O 1
ATOM 1295 N N . THR A 1 170 ? 5.365 -22.054 -4.048 1.00 86.25 170 THR A N 1
ATOM 1296 C CA . THR A 1 170 ? 6.432 -23.037 -4.305 1.00 86.25 170 THR A CA 1
ATOM 1297 C C . THR A 1 170 ? 7.660 -22.843 -3.405 1.00 86.25 170 THR A C 1
ATOM 1299 O O . THR A 1 170 ? 7.948 -21.715 -2.991 1.00 86.25 170 THR A O 1
ATOM 1302 N N . PRO A 1 171 ? 8.458 -23.905 -3.158 1.00 86.56 171 PRO A N 1
ATOM 1303 C CA . PRO A 1 171 ? 9.741 -23.791 -2.460 1.00 86.56 171 PRO A CA 1
ATOM 1304 C C . PRO A 1 171 ? 10.708 -22.787 -3.103 1.00 86.56 171 PRO A C 1
ATOM 1306 O O . PRO A 1 171 ? 11.404 -22.064 -2.395 1.00 86.56 171 PRO A O 1
ATOM 1309 N N . ALA A 1 172 ? 10.726 -22.699 -4.437 1.00 81.81 172 ALA A N 1
ATOM 1310 C CA . ALA A 1 172 ? 11.567 -21.747 -5.163 1.00 81.81 172 ALA A CA 1
ATOM 1311 C C . ALA A 1 172 ? 11.141 -20.294 -4.896 1.00 81.81 172 ALA A C 1
ATOM 1313 O O . ALA A 1 172 ? 11.982 -19.439 -4.622 1.00 81.81 172 ALA A O 1
ATOM 1314 N N . ALA A 1 173 ? 9.831 -20.023 -4.899 1.00 81.94 173 ALA A N 1
ATOM 1315 C CA . ALA A 1 173 ? 9.301 -18.709 -4.547 1.00 81.94 173 ALA A CA 1
ATOM 1316 C C . ALA A 1 173 ? 9.593 -18.347 -3.078 1.00 81.94 173 ALA A C 1
ATOM 1318 O O . ALA A 1 173 ? 9.875 -17.186 -2.782 1.00 81.94 173 ALA A O 1
ATOM 1319 N N . LEU A 1 174 ? 9.595 -19.332 -2.168 1.00 85.00 174 LEU A N 1
ATOM 1320 C CA . LEU A 1 174 ? 10.004 -19.126 -0.776 1.00 85.00 174 LEU A CA 1
ATOM 1321 C C . LEU A 1 174 ? 11.478 -18.722 -0.693 1.00 85.00 174 LEU A C 1
ATOM 1323 O O . LEU A 1 174 ? 11.794 -17.716 -0.068 1.00 85.00 174 LEU A O 1
ATOM 1327 N N . GLN A 1 175 ? 12.374 -19.464 -1.346 1.00 83.44 175 GLN A N 1
ATOM 1328 C CA . GLN A 1 175 ? 13.803 -19.138 -1.370 1.00 83.44 175 GLN A CA 1
ATOM 1329 C C . GLN A 1 175 ? 14.058 -17.741 -1.947 1.00 83.44 175 GLN A C 1
ATOM 1331 O O . GLN A 1 175 ? 14.813 -16.966 -1.363 1.00 83.44 175 GLN A O 1
ATOM 1336 N N . GLN A 1 176 ? 13.378 -17.383 -3.039 1.00 80.00 176 GLN A N 1
ATOM 1337 C CA . GLN A 1 176 ? 13.481 -16.055 -3.641 1.00 80.00 176 GLN A CA 1
ATOM 1338 C C . GLN A 1 176 ? 12.991 -14.946 -2.699 1.00 80.00 176 GLN A C 1
ATOM 1340 O O . GLN A 1 176 ? 13.612 -13.885 -2.628 1.00 80.00 176 GLN A O 1
ATOM 1345 N N . LEU A 1 177 ? 11.886 -15.176 -1.981 1.00 81.75 177 LEU A N 1
ATOM 1346 C CA . LEU A 1 177 ? 11.369 -14.225 -1.000 1.00 81.75 177 LEU A CA 1
ATOM 1347 C C . LEU A 1 177 ? 12.372 -14.007 0.141 1.00 81.75 177 LEU A C 1
ATOM 1349 O O . LEU A 1 177 ? 12.640 -12.864 0.505 1.00 81.75 177 LEU A O 1
ATOM 1353 N N . LEU A 1 178 ? 12.947 -15.092 0.666 1.00 81.56 178 LEU A N 1
ATOM 1354 C CA . LEU A 1 178 ? 13.908 -15.056 1.771 1.00 81.56 178 LEU A CA 1
ATOM 1355 C C . LEU A 1 178 ? 15.245 -14.418 1.381 1.00 81.56 178 LEU A C 1
ATOM 1357 O O . LEU A 1 178 ? 15.846 -13.742 2.207 1.00 81.56 178 LEU A O 1
ATOM 1361 N N . ALA A 1 179 ? 15.695 -14.578 0.132 1.00 77.19 179 ALA A N 1
ATOM 1362 C CA . ALA A 1 179 ? 16.937 -13.973 -0.359 1.00 77.19 179 ALA A CA 1
ATOM 1363 C C . ALA A 1 179 ? 16.919 -12.433 -0.321 1.00 77.19 179 ALA A C 1
ATOM 1365 O O . ALA A 1 179 ? 17.970 -11.799 -0.301 1.00 77.19 179 ALA A O 1
ATOM 1366 N N . GLY A 1 180 ? 15.731 -11.820 -0.312 1.00 69.56 180 GLY A N 1
ATOM 1367 C CA . GLY A 1 180 ? 15.572 -10.375 -0.158 1.00 69.56 180 GLY A CA 1
ATOM 1368 C C . GLY A 1 180 ? 15.545 -9.891 1.294 1.00 69.56 180 GLY A C 1
ATOM 1369 O O . GLY A 1 180 ? 15.374 -8.692 1.513 1.00 69.56 180 GLY A O 1
ATOM 1370 N N . TRP A 1 181 ? 15.629 -10.787 2.283 1.00 72.44 181 TRP A N 1
ATOM 1371 C CA . TRP A 1 181 ? 15.494 -10.455 3.704 1.00 72.44 181 TRP A CA 1
ATOM 1372 C C . TRP A 1 181 ? 16.848 -10.533 4.424 1.00 72.44 181 TRP A C 1
ATOM 1374 O O . TRP A 1 181 ? 17.643 -11.423 4.123 1.00 72.44 181 TRP A O 1
ATOM 1384 N N . PRO A 1 182 ? 17.131 -9.640 5.396 1.00 73.25 182 PRO A N 1
ATOM 1385 C CA . PRO A 1 182 ? 18.369 -9.705 6.167 1.00 73.25 182 PRO A CA 1
ATOM 1386 C C . PRO A 1 182 ? 18.529 -11.055 6.877 1.00 73.25 182 PRO A C 1
ATOM 1388 O O . PRO A 1 182 ? 17.564 -11.587 7.439 1.00 73.25 182 PRO A O 1
ATOM 1391 N N . ALA A 1 183 ? 19.752 -11.589 6.900 1.00 76.00 183 ALA A N 1
ATOM 1392 C CA . ALA A 1 183 ? 20.058 -12.835 7.596 1.00 76.00 183 ALA A CA 1
ATOM 1393 C C . ALA A 1 183 ? 19.659 -12.766 9.084 1.00 76.00 183 ALA A C 1
ATOM 1395 O O . ALA A 1 183 ? 19.800 -11.733 9.737 1.00 76.00 183 ALA A O 1
ATOM 1396 N N . GLY A 1 184 ? 19.130 -13.870 9.618 1.00 76.94 184 GLY A N 1
ATOM 1397 C CA . GLY A 1 184 ? 18.665 -13.952 11.008 1.00 76.94 184 GLY A CA 1
ATOM 1398 C C . GLY A 1 184 ? 17.317 -13.275 11.286 1.00 76.94 184 GLY A C 1
ATOM 1399 O O . GLY A 1 184 ? 16.856 -13.303 12.427 1.00 76.94 184 GLY A O 1
ATOM 1400 N N . THR A 1 185 ? 16.653 -12.702 10.275 1.00 80.44 185 THR A N 1
ATOM 1401 C CA . THR A 1 185 ? 15.296 -12.152 10.423 1.00 80.44 185 THR A CA 1
ATOM 1402 C C . THR A 1 185 ? 14.311 -13.267 10.794 1.00 80.44 185 THR A C 1
ATOM 1404 O O . THR A 1 185 ? 14.213 -14.248 10.057 1.00 80.44 185 THR A O 1
ATOM 1407 N N . PRO A 1 186 ? 13.543 -13.146 11.896 1.00 84.19 186 PRO A N 1
ATOM 1408 C CA . PRO A 1 186 ? 12.504 -14.117 12.219 1.00 84.19 186 PRO A CA 1
ATOM 1409 C C . PRO A 1 186 ? 11.416 -14.150 11.144 1.00 84.19 186 PRO A C 1
ATOM 1411 O O . PRO A 1 186 ? 10.775 -13.133 10.862 1.00 84.19 186 PRO A O 1
ATOM 1414 N N . VAL A 1 187 ? 11.186 -15.335 10.586 1.00 86.12 187 VAL A N 1
ATOM 1415 C CA . VAL A 1 187 ? 10.196 -15.588 9.538 1.00 86.12 187 VAL A CA 1
ATOM 1416 C C . VAL A 1 187 ? 9.014 -16.338 10.119 1.00 86.12 187 VAL A C 1
ATOM 1418 O O . VAL A 1 187 ? 9.186 -17.388 10.734 1.00 86.12 187 VAL A O 1
ATOM 1421 N N . VAL A 1 188 ? 7.807 -15.821 9.890 1.00 88.75 188 VAL A N 1
ATOM 1422 C CA . VAL A 1 188 ? 6.563 -16.528 10.205 1.00 88.75 188 VAL A CA 1
ATOM 1423 C C . VAL A 1 188 ? 6.114 -17.286 8.965 1.00 88.75 188 VAL A C 1
ATOM 1425 O O . VAL A 1 188 ? 5.698 -16.672 7.983 1.00 88.75 188 VAL A O 1
ATOM 1428 N N . LEU A 1 189 ? 6.183 -18.611 9.024 1.00 91.81 189 LEU A N 1
ATOM 1429 C CA . LEU A 1 189 ? 5.583 -19.519 8.054 1.00 91.81 189 LEU A CA 1
ATOM 1430 C C . LEU A 1 189 ? 4.225 -19.939 8.588 1.00 91.81 189 LEU A C 1
ATOM 1432 O O . LEU A 1 189 ? 4.119 -20.441 9.706 1.00 91.81 189 LEU A O 1
ATOM 1436 N N . GLN A 1 190 ? 3.185 -19.731 7.803 1.00 91.94 190 GLN A N 1
ATOM 1437 C CA . GLN A 1 190 ? 1.825 -20.001 8.219 1.00 91.94 190 GLN A CA 1
ATOM 1438 C C . GLN A 1 190 ? 1.093 -20.784 7.131 1.00 91.94 190 GLN A C 1
ATOM 1440 O O . GLN A 1 190 ? 1.228 -20.478 5.951 1.00 91.94 190 GLN A O 1
ATOM 1445 N N . GLU A 1 191 ? 0.312 -21.784 7.526 1.00 93.44 191 GLU A N 1
ATOM 1446 C CA . GLU A 1 191 ? -0.622 -22.495 6.650 1.00 93.44 191 GLU A CA 1
ATOM 1447 C C . GLU A 1 191 ? -1.474 -21.498 5.853 1.00 93.44 191 GLU A C 1
ATOM 1449 O O . GLU A 1 191 ? -2.037 -20.547 6.411 1.00 93.44 191 GLU A O 1
ATOM 1454 N N . PHE A 1 192 ? -1.602 -21.725 4.546 1.00 92.25 192 PHE A N 1
ATOM 1455 C CA . PHE A 1 192 ? -2.598 -21.016 3.759 1.00 92.25 192 PHE A CA 1
ATOM 1456 C C . PHE A 1 192 ? -3.988 -21.587 4.046 1.00 92.25 192 PHE A C 1
ATOM 1458 O O . PHE A 1 192 ? -4.330 -22.692 3.627 1.00 92.25 192 PHE A O 1
ATOM 1465 N N . VAL A 1 193 ? -4.821 -20.810 4.737 1.00 91.50 193 VAL A N 1
ATOM 1466 C CA . VAL A 1 193 ? -6.210 -21.197 4.989 1.00 91.50 193 VAL A CA 1
ATOM 1467 C C . VAL A 1 193 ? -7.074 -20.759 3.814 1.00 91.50 193 VAL A C 1
ATOM 1469 O O . VAL A 1 193 ? -7.378 -19.576 3.658 1.00 91.50 193 VAL A O 1
ATOM 1472 N N . ALA A 1 194 ? -7.521 -21.723 3.010 1.00 89.75 194 ALA A N 1
ATOM 1473 C CA . ALA A 1 194 ? -8.528 -21.475 1.987 1.00 89.75 194 ALA A CA 1
ATOM 1474 C C . ALA A 1 194 ? -9.853 -21.057 2.648 1.00 89.75 194 ALA A C 1
ATOM 1476 O O . ALA A 1 194 ? -10.401 -21.775 3.488 1.00 89.75 194 ALA A O 1
ATOM 1477 N N . GLY A 1 195 ? -10.381 -19.891 2.280 1.00 91.44 195 GLY A N 1
ATOM 1478 C CA . GLY A 1 195 ? -11.606 -19.385 2.882 1.00 91.44 195 GLY A CA 1
ATOM 1479 C C . GLY A 1 195 ? -11.887 -17.919 2.586 1.00 91.44 195 GLY A C 1
ATOM 1480 O O . GLY A 1 195 ? -11.168 -17.260 1.839 1.00 91.44 195 GLY A O 1
ATOM 1481 N N . ALA A 1 196 ? -12.959 -17.408 3.184 1.00 91.75 196 ALA A N 1
ATOM 1482 C CA . ALA A 1 196 ? -13.364 -16.017 3.028 1.00 91.75 196 ALA A CA 1
ATOM 1483 C C . ALA A 1 196 ? -12.778 -15.156 4.167 1.00 91.75 196 ALA A C 1
ATOM 1485 O O . ALA A 1 196 ? -13.039 -15.462 5.338 1.00 91.75 196 ALA A O 1
ATOM 1486 N N . PRO A 1 197 ? -12.038 -14.070 3.872 1.00 94.00 197 PRO A N 1
ATOM 1487 C CA . PRO A 1 197 ? -11.484 -13.180 4.891 1.00 94.00 197 PRO A CA 1
ATOM 1488 C C . PRO A 1 197 ? -12.573 -12.308 5.519 1.00 94.00 197 PRO A C 1
ATOM 1490 O O . PRO A 1 197 ? -13.446 -11.777 4.826 1.00 94.00 197 PRO A O 1
ATOM 1493 N N . GLY A 1 198 ? -12.540 -12.162 6.834 1.00 95.12 198 GLY A N 1
ATOM 1494 C CA . GLY A 1 198 ? -13.457 -11.344 7.616 1.00 95.12 198 GLY A CA 1
ATOM 1495 C C . GLY A 1 198 ? -12.751 -10.745 8.824 1.00 95.12 198 GLY A C 1
ATOM 1496 O O . GLY A 1 198 ? -11.580 -11.014 9.079 1.00 95.12 198 GLY A O 1
ATOM 1497 N N . SER A 1 199 ? -13.463 -9.902 9.556 1.00 96.25 199 SER A N 1
ATOM 1498 C CA . SER A 1 199 ? -12.944 -9.288 10.773 1.00 96.25 199 SER A CA 1
ATOM 1499 C C . SER A 1 199 ? -14.083 -8.966 11.731 1.00 96.25 199 SER A C 1
ATOM 1501 O O . SER A 1 199 ? -15.263 -8.998 11.362 1.00 96.25 199 SER A O 1
ATOM 1503 N N . CYS A 1 200 ? -13.745 -8.675 12.978 1.00 96.31 200 CYS A N 1
ATOM 1504 C CA . CYS A 1 200 ? -14.690 -8.174 13.962 1.00 96.31 200 CYS A CA 1
ATOM 1505 C C . CYS A 1 200 ? -14.235 -6.839 14.541 1.00 96.31 200 CYS A C 1
ATOM 1507 O O . CYS A 1 200 ? -13.050 -6.621 14.772 1.00 96.31 200 CYS A O 1
ATOM 1509 N N . CYS A 1 201 ? -15.196 -5.980 14.855 1.00 97.00 201 CYS A N 1
ATOM 1510 C CA . CYS A 1 201 ? -14.996 -4.854 15.756 1.00 97.00 201 CYS A CA 1
ATOM 1511 C C . CYS A 1 201 ? -15.330 -5.314 17.171 1.00 97.00 201 CYS A C 1
ATOM 1513 O O . CYS A 1 201 ? -16.369 -5.944 17.373 1.00 97.00 201 CYS A O 1
ATOM 1515 N N . ALA A 1 202 ? -14.489 -4.983 18.144 1.00 97.56 202 ALA A N 1
ATOM 1516 C CA . ALA A 1 202 ? -14.733 -5.331 19.536 1.00 97.56 202 ALA A CA 1
ATOM 1517 C C . ALA A 1 202 ? -14.227 -4.247 20.493 1.00 97.56 202 ALA A C 1
ATOM 1519 O O . ALA A 1 202 ? -13.200 -3.609 20.262 1.00 97.56 202 ALA A O 1
ATOM 1520 N N . LEU A 1 203 ? -14.979 -4.043 21.571 1.00 97.25 203 LEU A N 1
ATOM 1521 C CA . LEU A 1 203 ? -14.627 -3.172 22.681 1.00 97.25 203 LEU A CA 1
ATOM 1522 C C . LEU A 1 203 ? -14.425 -4.029 23.924 1.00 97.25 203 LEU A C 1
ATOM 1524 O O . LEU A 1 203 ? -15.325 -4.778 24.327 1.00 97.25 203 LEU A O 1
ATOM 1528 N N . TRP A 1 204 ? -13.259 -3.874 24.542 1.00 96.69 204 TRP A N 1
ATOM 1529 C CA . TRP A 1 204 ? -12.921 -4.523 25.801 1.00 96.69 204 TRP A CA 1
ATOM 1530 C C . TRP A 1 204 ? -12.658 -3.499 26.894 1.00 96.69 204 TRP A C 1
ATOM 1532 O O . TRP A 1 204 ? -12.093 -2.434 26.647 1.00 96.69 204 TRP A O 1
ATOM 1542 N N . VAL A 1 205 ? -13.017 -3.861 28.121 1.00 95.94 205 VAL A N 1
ATOM 1543 C CA . VAL A 1 205 ? -12.689 -3.109 29.329 1.00 95.94 205 VAL A CA 1
ATOM 1544 C C . VAL A 1 205 ? -11.813 -3.995 30.199 1.00 95.94 205 VAL A C 1
ATOM 1546 O O . VAL A 1 205 ? -12.311 -4.905 30.852 1.00 95.94 205 VAL A O 1
ATOM 1549 N N . ARG A 1 206 ? -10.497 -3.741 30.191 1.00 93.44 206 ARG A N 1
ATOM 1550 C CA . ARG A 1 206 ? -9.503 -4.498 30.983 1.00 93.44 206 ARG A CA 1
ATOM 1551 C C . ARG A 1 206 ? -9.582 -6.013 30.740 1.00 93.44 206 ARG A C 1
ATOM 1553 O O . ARG A 1 206 ? -9.511 -6.816 31.661 1.00 93.44 206 ARG A O 1
ATOM 1560 N N . GLY A 1 207 ? -9.758 -6.383 29.478 1.00 94.50 207 GLY A N 1
ATOM 1561 C CA . GLY A 1 207 ? -9.865 -7.752 28.991 1.00 94.50 207 GLY A CA 1
ATOM 1562 C C . GLY A 1 207 ? -11.282 -8.321 28.949 1.00 94.50 207 GLY A C 1
ATOM 1563 O O . GLY A 1 207 ? -11.503 -9.333 28.286 1.00 94.50 207 GLY A O 1
ATOM 1564 N N . GLU A 1 208 ? -12.265 -7.656 29.555 1.00 95.88 208 GLU A N 1
ATOM 1565 C CA . GLU A 1 208 ? -13.661 -8.090 29.494 1.00 95.88 208 GLU A CA 1
ATOM 1566 C C . GLU A 1 208 ? -14.356 -7.567 28.238 1.00 95.88 208 GLU A C 1
ATOM 1568 O O . GLU A 1 208 ? -14.417 -6.359 28.006 1.00 95.88 208 GLU A O 1
ATOM 1573 N N . LEU A 1 209 ? -14.905 -8.472 27.424 1.00 97.06 209 LEU A N 1
ATOM 1574 C CA . LEU A 1 209 ? -15.620 -8.119 26.196 1.00 97.06 209 LEU A CA 1
ATOM 1575 C C . LEU A 1 209 ? -16.959 -7.449 26.528 1.00 97.06 209 LEU A C 1
ATOM 1577 O O . LEU A 1 209 ? -17.794 -8.043 27.218 1.00 97.06 209 LEU A O 1
ATOM 1581 N N . LYS A 1 210 ? -17.186 -6.239 26.004 1.00 96.75 210 LYS A N 1
ATOM 1582 C CA . LYS A 1 210 ? -18.400 -5.445 26.267 1.00 96.75 210 LYS A CA 1
ATOM 1583 C C . LYS A 1 210 ? -19.277 -5.210 25.055 1.00 96.75 210 LYS A C 1
ATOM 1585 O O . LYS A 1 210 ? -20.491 -5.170 25.209 1.00 96.75 210 LYS A O 1
ATOM 1590 N N . ALA A 1 211 ? -18.702 -5.087 23.870 1.00 97.25 211 ALA A N 1
ATOM 1591 C CA . ALA A 1 211 ? -19.475 -4.968 22.644 1.00 97.25 211 ALA A CA 1
ATOM 1592 C C . ALA A 1 211 ? -18.688 -5.560 21.484 1.00 97.25 211 ALA A C 1
ATOM 1594 O O . ALA A 1 211 ? -17.465 -5.414 21.448 1.00 97.25 211 ALA A O 1
ATOM 1595 N N . TRP A 1 212 ? -19.369 -6.206 20.541 1.00 97.81 212 TRP A N 1
ATOM 1596 C CA . TRP A 1 212 ? -18.722 -6.682 19.325 1.00 97.81 212 TRP A CA 1
ATOM 1597 C C . TRP A 1 212 ? -19.703 -6.886 18.174 1.00 97.81 212 TRP A C 1
ATOM 1599 O O . TRP A 1 212 ? -20.903 -7.037 18.381 1.00 97.81 212 TRP A O 1
ATOM 1609 N N . PHE A 1 213 ? -19.174 -6.920 16.955 1.00 97.25 213 PHE A N 1
ATOM 1610 C CA . PHE A 1 213 ? -19.873 -7.404 15.767 1.00 97.25 213 PHE A CA 1
ATOM 1611 C C . PHE A 1 213 ? -18.861 -7.866 14.716 1.00 97.25 213 PHE A C 1
ATOM 1613 O O . PHE A 1 213 ? -17.698 -7.459 14.748 1.00 97.25 213 PHE A O 1
ATOM 1620 N N . ALA A 1 214 ? -19.294 -8.709 13.778 1.00 96.38 214 ALA A N 1
ATOM 1621 C CA . ALA A 1 214 ? -18.441 -9.253 12.727 1.00 96.38 214 ALA A CA 1
ATOM 1622 C C . ALA A 1 214 ? -18.917 -8.866 11.325 1.00 96.38 214 ALA A C 1
ATOM 1624 O O . ALA A 1 214 ? -20.098 -8.605 11.079 1.00 96.38 214 ALA A O 1
ATOM 1625 N N . PHE A 1 215 ? -17.973 -8.862 10.391 1.00 95.75 215 PHE A N 1
ATOM 1626 C CA . PHE A 1 215 ? -18.229 -8.661 8.976 1.00 95.75 215 PHE A CA 1
ATOM 1627 C C . PHE A 1 215 ? -17.320 -9.542 8.117 1.00 95.75 215 PHE A C 1
ATOM 1629 O O . PHE A 1 215 ? -16.197 -9.883 8.486 1.00 95.75 215 PHE A O 1
ATOM 1636 N N . GLN A 1 216 ? -17.818 -9.904 6.942 1.00 94.81 216 GLN A N 1
ATOM 1637 C CA . GLN A 1 216 ? -17.067 -10.565 5.887 1.00 94.81 216 GLN A CA 1
ATOM 1638 C C . GLN A 1 216 ? -16.562 -9.508 4.900 1.00 94.81 216 GLN A C 1
ATOM 1640 O O . GLN A 1 216 ? -17.311 -8.608 4.507 1.00 94.81 216 GLN A O 1
ATOM 1645 N N . THR A 1 217 ? -15.308 -9.614 4.471 1.00 94.88 217 THR A N 1
ATOM 1646 C CA . THR A 1 217 ? -14.767 -8.772 3.402 1.00 94.88 217 THR A CA 1
ATOM 1647 C C . THR A 1 217 ? -15.335 -9.234 2.065 1.00 94.88 217 THR A C 1
ATOM 1649 O O . THR A 1 217 ? -15.202 -10.397 1.695 1.00 94.88 217 THR A O 1
ATOM 1652 N N . VAL A 1 218 ? -15.978 -8.318 1.339 1.00 93.62 218 VAL A N 1
ATOM 1653 C CA . VAL A 1 218 ? -16.564 -8.592 0.016 1.00 93.62 218 VAL A CA 1
ATOM 1654 C C . VAL A 1 218 ? -15.657 -8.080 -1.098 1.00 93.62 218 VAL A C 1
ATOM 1656 O O . VAL A 1 218 ? -15.575 -8.678 -2.168 1.00 93.62 218 VAL A O 1
ATOM 1659 N N . ARG A 1 219 ? -14.974 -6.956 -0.862 1.00 90.25 219 ARG A N 1
ATOM 1660 C CA . ARG A 1 219 ? -14.035 -6.365 -1.816 1.00 90.25 219 ARG A CA 1
ATOM 1661 C C . ARG A 1 219 ? -12.922 -5.619 -1.101 1.00 90.25 219 ARG A C 1
ATOM 1663 O O . ARG A 1 219 ? -13.184 -4.916 -0.125 1.00 90.25 219 ARG A O 1
ATOM 1670 N N . THR A 1 220 ? -11.721 -5.698 -1.656 1.00 86.31 220 THR A N 1
ATOM 1671 C CA . THR A 1 220 ? -10.511 -4.968 -1.254 1.00 86.31 220 THR A CA 1
ATOM 1672 C C . THR A 1 220 ? -9.970 -4.151 -2.434 1.00 86.31 220 THR A C 1
ATOM 1674 O O . THR A 1 220 ? -10.469 -4.272 -3.557 1.00 86.31 220 THR A O 1
ATOM 1677 N N . TRP A 1 221 ? -9.012 -3.256 -2.188 1.00 78.69 221 TRP A N 1
ATOM 1678 C CA . TRP A 1 221 ? -8.299 -2.527 -3.247 1.00 78.69 221 TRP A CA 1
ATOM 1679 C C . TRP A 1 221 ? -6.955 -1.973 -2.753 1.00 78.69 221 TRP A C 1
ATOM 1681 O O . TRP A 1 221 ? -6.962 -1.376 -1.671 1.00 78.69 221 TRP A O 1
ATOM 1691 N N . PRO A 1 222 ? -5.857 -2.052 -3.539 1.00 68.19 222 PRO A N 1
ATOM 1692 C CA . PRO A 1 222 ? -5.762 -2.567 -4.919 1.00 68.19 222 PRO A CA 1
ATOM 1693 C C . PRO A 1 222 ? -5.700 -4.089 -5.074 1.00 68.19 222 PRO A C 1
ATOM 1695 O O . PRO A 1 222 ? -6.096 -4.600 -6.116 1.00 68.19 222 PRO A O 1
ATOM 1698 N N . ASP A 1 223 ? -5.268 -4.814 -4.049 1.00 74.38 223 ASP A N 1
ATOM 1699 C CA . ASP A 1 223 ? -5.087 -6.268 -4.102 1.00 74.38 223 ASP A CA 1
ATOM 1700 C C . ASP A 1 223 ? -5.914 -6.995 -3.027 1.00 74.38 223 ASP A C 1
ATOM 1702 O O . ASP A 1 223 ? -6.642 -6.378 -2.243 1.00 74.38 223 ASP A O 1
ATOM 1706 N N . ALA A 1 224 ? -5.824 -8.328 -2.993 1.00 70.12 224 ALA A N 1
ATOM 1707 C CA . ALA A 1 224 ? -6.581 -9.184 -2.077 1.00 70.12 224 ALA A CA 1
ATOM 1708 C C . ALA A 1 224 ? -6.222 -9.001 -0.586 1.00 70.12 224 ALA A C 1
ATOM 1710 O O . ALA A 1 224 ? -7.026 -9.359 0.273 1.00 70.12 224 ALA A O 1
ATOM 1711 N N . PHE A 1 225 ? -5.052 -8.434 -0.271 1.00 72.25 225 PHE A N 1
ATOM 1712 C CA . PHE A 1 225 ? -4.576 -8.208 1.103 1.00 72.25 225 PHE A CA 1
ATOM 1713 C C . PHE A 1 225 ? -4.748 -6.754 1.560 1.00 72.25 225 PHE A C 1
ATOM 1715 O O . PHE A 1 225 ? -4.442 -6.409 2.703 1.00 72.25 225 PHE A O 1
ATOM 1722 N N . SER A 1 226 ? -5.236 -5.896 0.670 1.00 75.00 226 SER A N 1
ATOM 1723 C CA . SER A 1 226 ? -5.464 -4.484 0.932 1.00 75.00 226 SER A CA 1
ATOM 1724 C C . SER A 1 226 ? -6.735 -4.236 1.762 1.00 75.00 226 SER A C 1
ATOM 1726 O O . SER A 1 226 ? -7.596 -5.113 1.871 1.00 75.00 226 SER A O 1
ATOM 1728 N N . PRO A 1 227 ? -6.920 -3.027 2.331 1.00 81.75 227 PRO A N 1
ATOM 1729 C CA . PRO A 1 227 ? -8.114 -2.702 3.105 1.00 81.75 227 PRO A CA 1
ATOM 1730 C C . PRO A 1 227 ? -9.424 -2.934 2.340 1.00 81.75 227 PRO A C 1
ATOM 1732 O O . PRO A 1 227 ? -9.523 -2.722 1.127 1.00 81.75 227 PRO A O 1
ATOM 1735 N N . SER A 1 228 ? -10.468 -3.322 3.076 1.00 91.00 228 SER A N 1
ATOM 1736 C CA . SER A 1 228 ? -11.800 -3.528 2.513 1.00 91.00 228 SER A CA 1
ATOM 1737 C C . SER A 1 228 ? -12.386 -2.223 1.967 1.00 91.00 228 SER A C 1
ATOM 1739 O O . SER A 1 228 ? -12.393 -1.199 2.653 1.00 91.00 228 SER A O 1
ATOM 1741 N N . THR A 1 229 ? -12.960 -2.284 0.771 1.00 91.94 229 THR A N 1
ATOM 1742 C CA . THR A 1 229 ? -13.794 -1.229 0.174 1.00 91.94 229 THR A CA 1
ATOM 1743 C C . THR A 1 229 ? -15.280 -1.568 0.278 1.00 91.94 229 THR A C 1
ATOM 1745 O O . THR A 1 229 ? -16.123 -0.674 0.294 1.00 91.94 229 THR A O 1
ATOM 1748 N N . MET A 1 230 ? -15.613 -2.852 0.421 1.00 94.31 230 MET A N 1
ATOM 1749 C CA . MET A 1 230 ? -16.977 -3.334 0.608 1.00 94.31 230 MET A CA 1
ATOM 1750 C C . MET A 1 230 ? -16.983 -4.520 1.570 1.00 94.31 230 MET A C 1
ATOM 1752 O O . MET A 1 230 ? -16.133 -5.409 1.472 1.00 94.31 230 MET A O 1
ATOM 1756 N N . VAL A 1 231 ? -17.938 -4.532 2.494 1.00 95.81 231 VAL A N 1
ATOM 1757 C CA . VAL A 1 231 ? -18.074 -5.560 3.537 1.00 95.81 231 VAL A CA 1
ATOM 1758 C C . VAL A 1 231 ? -19.526 -6.003 3.660 1.00 95.81 231 VAL A C 1
ATOM 1760 O O . VAL A 1 231 ? -20.418 -5.324 3.168 1.00 95.81 231 VAL A O 1
ATOM 1763 N N . ARG A 1 232 ? -19.777 -7.115 4.343 1.00 94.75 232 ARG A N 1
ATOM 1764 C CA . ARG A 1 232 ? -21.124 -7.582 4.694 1.00 94.75 232 ARG A CA 1
ATOM 1765 C C . ARG A 1 232 ? -21.154 -7.927 6.174 1.00 94.75 232 ARG A C 1
ATOM 1767 O O . ARG A 1 232 ? -20.281 -8.666 6.619 1.00 94.75 232 ARG A O 1
ATOM 1774 N N . LEU A 1 233 ? -22.116 -7.406 6.933 1.00 95.31 233 LEU A N 1
ATOM 1775 C CA . LEU A 1 233 ? -22.291 -7.812 8.333 1.00 95.31 233 LEU A CA 1
ATOM 1776 C C . LEU A 1 233 ? -22.675 -9.296 8.389 1.00 95.31 233 LEU A C 1
ATOM 1778 O O . LEU A 1 233 ? -23.414 -9.777 7.535 1.00 95.31 233 LEU A O 1
ATOM 1782 N N . VAL A 1 234 ? -22.139 -10.034 9.360 1.00 92.88 234 VAL A N 1
ATOM 1783 C CA . VAL A 1 234 ? -22.425 -11.468 9.512 1.00 92.88 234 VAL A CA 1
ATOM 1784 C C . VAL A 1 234 ? -22.688 -11.822 10.964 1.00 92.88 234 VAL A C 1
ATOM 1786 O O . VAL A 1 234 ? -21.956 -11.390 11.855 1.00 92.88 234 VAL A O 1
ATOM 1789 N N . ASP A 1 235 ? -23.702 -12.654 11.192 1.00 90.81 235 ASP A N 1
ATOM 1790 C CA . ASP A 1 235 ? -23.913 -13.275 12.494 1.00 90.81 235 ASP A CA 1
ATOM 1791 C C . ASP A 1 235 ? -22.998 -14.502 12.645 1.00 90.81 235 ASP A C 1
ATOM 1793 O O . ASP A 1 235 ? -22.991 -15.414 11.810 1.00 90.81 235 ASP A O 1
ATOM 1797 N N . ARG A 1 236 ? -22.152 -14.485 13.679 1.00 91.38 236 ARG A N 1
ATOM 1798 C CA . ARG A 1 236 ? -21.135 -15.513 13.962 1.00 91.38 236 ARG A CA 1
ATOM 1799 C C . ARG A 1 236 ? -20.954 -15.696 15.469 1.00 91.38 236 ARG A C 1
ATOM 1801 O O . ARG A 1 236 ? -19.878 -15.393 15.986 1.00 91.38 236 ARG A O 1
ATOM 1808 N N . PRO A 1 237 ? -21.956 -16.229 16.188 1.00 92.75 237 PRO A N 1
ATOM 1809 C CA . PRO A 1 237 ? -21.928 -16.313 17.651 1.00 92.75 237 PRO A CA 1
ATOM 1810 C C . P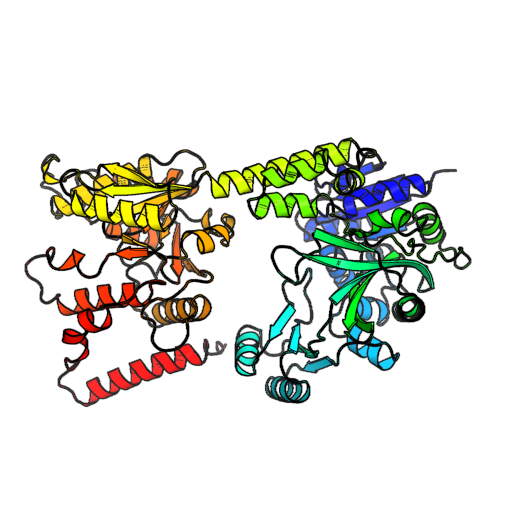RO A 1 237 ? -20.729 -17.108 18.194 1.00 92.75 237 PRO A C 1
ATOM 1812 O O . PRO A 1 237 ? -20.236 -16.817 19.280 1.00 92.75 237 PRO A O 1
ATOM 1815 N N . ALA A 1 238 ? -20.182 -18.044 17.407 1.00 93.19 238 ALA A N 1
ATOM 1816 C CA . ALA A 1 238 ? -18.972 -18.794 17.751 1.00 93.19 238 ALA A CA 1
ATOM 1817 C C . ALA A 1 238 ? -17.718 -17.916 17.972 1.00 93.19 238 ALA A C 1
ATOM 1819 O O . ALA A 1 238 ? -16.776 -18.369 18.619 1.00 93.19 238 ALA A O 1
ATOM 1820 N N . LEU A 1 239 ? -17.691 -16.673 17.471 1.00 96.12 239 LEU A N 1
ATOM 1821 C CA . LEU A 1 239 ? -16.591 -15.734 17.717 1.00 96.12 239 LEU A CA 1
ATOM 1822 C C . LEU A 1 239 ? -16.612 -15.159 19.138 1.00 96.12 239 LEU A C 1
ATOM 1824 O O . LEU A 1 239 ? -15.548 -14.863 19.674 1.00 96.12 239 LEU A O 1
ATOM 1828 N N . GLU A 1 240 ? -17.776 -15.020 19.777 1.00 97.12 240 GLU A N 1
ATOM 1829 C CA . GLU A 1 240 ? -17.877 -14.412 21.109 1.00 97.12 240 GLU A CA 1
ATOM 1830 C C . GLU A 1 240 ? -16.966 -15.076 22.160 1.00 97.12 240 GLU A C 1
ATOM 1832 O O . GLU A 1 240 ? -16.170 -14.361 22.780 1.00 97.12 240 GLU A O 1
ATOM 1837 N N . PRO A 1 241 ? -17.009 -16.408 22.386 1.00 97.56 241 PRO A N 1
ATOM 1838 C CA . PRO A 1 241 ? -16.134 -17.040 23.372 1.00 97.56 241 PRO A CA 1
ATOM 1839 C C . PRO A 1 241 ? -14.645 -16.857 23.038 1.00 97.56 241 PRO A C 1
ATOM 1841 O O . PRO A 1 241 ? -13.834 -16.689 23.952 1.00 97.56 241 PRO A O 1
ATOM 1844 N N . MET A 1 242 ? -14.288 -16.810 21.749 1.00 97.50 242 MET A N 1
ATOM 1845 C CA . MET A 1 242 ? -12.916 -16.550 21.299 1.00 97.50 242 MET A CA 1
ATOM 1846 C C . MET A 1 242 ? -12.489 -15.116 21.634 1.00 97.50 242 MET A C 1
ATOM 1848 O O . MET A 1 242 ? -11.411 -14.907 22.182 1.00 97.50 242 MET A O 1
ATOM 1852 N N . LEU A 1 243 ? -13.354 -14.128 21.389 1.00 97.38 243 LEU A N 1
ATOM 1853 C CA . LEU A 1 243 ? -13.105 -12.719 21.710 1.00 97.38 243 LEU A CA 1
ATOM 1854 C C . LEU A 1 243 ? -13.008 -12.465 23.217 1.00 97.38 243 LEU A C 1
ATOM 1856 O O . LEU A 1 243 ? -12.198 -11.645 23.654 1.00 97.38 243 LEU A O 1
ATOM 1860 N N . ARG A 1 244 ? -13.789 -13.189 24.027 1.00 97.75 244 ARG A N 1
ATOM 1861 C CA . ARG A 1 244 ? -13.652 -13.175 25.492 1.00 97.75 244 ARG A CA 1
ATOM 1862 C C . ARG A 1 244 ? -12.300 -13.735 25.931 1.00 97.75 244 ARG A C 1
ATOM 1864 O O . ARG A 1 244 ? -11.646 -13.142 26.782 1.00 97.75 244 ARG A O 1
ATOM 1871 N N . ALA A 1 245 ? -11.865 -14.855 25.353 1.00 97.06 245 ALA A N 1
ATOM 1872 C CA . ALA A 1 245 ? -10.562 -15.440 25.660 1.00 97.06 245 ALA A CA 1
ATOM 1873 C C . ALA A 1 245 ? -9.404 -14.516 25.254 1.00 97.06 245 ALA A C 1
ATOM 1875 O O . ALA A 1 245 ? -8.507 -14.283 26.059 1.00 97.06 245 ALA A O 1
ATOM 1876 N N . ILE A 1 246 ? -9.465 -13.934 24.055 1.00 96.00 246 ILE A N 1
ATOM 1877 C CA . ILE A 1 246 ? -8.481 -12.961 23.564 1.00 96.00 246 ILE A CA 1
ATOM 1878 C C . ILE A 1 246 ? -8.395 -11.752 24.487 1.00 96.00 246 ILE A C 1
ATOM 1880 O O . ILE A 1 246 ? -7.297 -11.382 24.888 1.00 96.00 246 ILE A O 1
ATOM 1884 N N . GLY A 1 247 ? -9.541 -11.182 24.872 1.00 95.25 247 GLY A N 1
ATOM 1885 C CA . GLY A 1 247 ? -9.584 -10.065 25.809 1.00 95.25 247 GLY A CA 1
ATOM 1886 C C . GLY A 1 247 ? -8.859 -10.385 27.116 1.00 95.25 247 GLY A C 1
ATOM 1887 O O . GLY A 1 247 ? -8.012 -9.605 27.549 1.00 95.25 247 GLY A O 1
ATOM 1888 N N . ARG A 1 248 ? -9.114 -11.562 27.705 1.00 94.50 248 ARG A N 1
ATOM 1889 C CA . ARG A 1 248 ? -8.423 -12.014 28.926 1.00 94.50 248 ARG A CA 1
ATOM 1890 C C . ARG A 1 248 ? -6.917 -12.196 28.730 1.00 94.50 248 ARG A C 1
ATOM 1892 O O . ARG A 1 248 ? -6.154 -11.812 29.609 1.00 94.50 248 ARG A O 1
ATOM 1899 N N . LEU A 1 249 ? -6.483 -12.755 27.598 1.00 93.06 249 LEU A N 1
ATOM 1900 C CA . LEU A 1 249 ? -5.058 -12.951 27.293 1.00 93.06 249 LEU A CA 1
ATOM 1901 C C . LEU A 1 249 ? -4.317 -11.615 27.147 1.00 93.06 249 LEU A C 1
ATOM 1903 O O . LEU A 1 249 ? -3.206 -11.451 27.653 1.00 93.06 249 LEU A O 1
ATOM 1907 N N . SER A 1 250 ? -4.931 -10.641 26.477 1.00 92.88 250 SER A N 1
ATOM 1908 C CA . SER A 1 250 ? -4.295 -9.355 26.194 1.00 92.88 250 SER A CA 1
ATOM 1909 C C . SER A 1 250 ? -4.525 -8.296 27.273 1.00 92.88 250 SER A C 1
ATOM 1911 O O . SER A 1 250 ? -3.845 -7.276 27.266 1.00 92.88 250 SER A O 1
ATOM 1913 N N . GLY A 1 251 ? -5.502 -8.476 28.166 1.00 94.12 251 GLY A N 1
ATOM 1914 C CA . GLY A 1 251 ? -5.937 -7.427 29.093 1.00 94.12 251 GLY A CA 1
ATOM 1915 C C . GLY A 1 251 ? -6.454 -6.174 28.373 1.00 94.12 251 GLY A C 1
ATOM 1916 O O . GLY A 1 251 ? -6.311 -5.071 28.899 1.00 94.12 251 GLY A O 1
ATOM 1917 N N . PHE A 1 252 ? -7.004 -6.324 27.158 1.00 95.50 252 PHE A N 1
ATOM 1918 C CA . PHE A 1 252 ? -7.293 -5.191 26.266 1.00 95.50 252 PHE A CA 1
ATOM 1919 C C . PHE A 1 252 ? -8.258 -4.183 26.906 1.00 95.50 252 PHE A C 1
ATOM 1921 O O . PHE A 1 252 ? -9.290 -4.557 27.462 1.00 95.50 252 PHE A O 1
ATOM 1928 N N . HIS A 1 253 ? -7.966 -2.897 26.795 1.00 95.50 253 HIS A N 1
ATOM 1929 C CA . HIS A 1 253 ? -8.806 -1.809 27.269 1.00 95.50 253 HIS A CA 1
ATOM 1930 C C . HIS A 1 253 ? -8.918 -0.758 26.165 1.00 95.50 253 HIS A C 1
ATOM 1932 O O . HIS A 1 253 ? -8.039 0.082 25.998 1.00 95.50 253 HIS A O 1
ATOM 1938 N N . GLY A 1 254 ? -9.985 -0.846 25.373 1.00 95.62 254 GLY A N 1
ATOM 1939 C CA . GLY A 1 254 ? -10.189 0.032 24.229 1.00 95.62 254 GLY A CA 1
ATOM 1940 C C . GLY A 1 254 ? -10.990 -0.603 23.099 1.00 95.62 254 GLY A C 1
ATOM 1941 O O . GLY A 1 254 ? -11.616 -1.655 23.247 1.00 95.62 254 GLY A O 1
ATOM 1942 N N . LEU A 1 255 ? -10.933 0.062 21.948 1.00 95.94 255 LEU A N 1
ATOM 1943 C CA . LEU A 1 255 ? -11.517 -0.361 20.678 1.00 95.94 255 LEU A CA 1
ATOM 1944 C C . LEU A 1 255 ? -10.467 -1.103 19.845 1.00 95.94 255 LEU A C 1
ATOM 1946 O O . LEU A 1 255 ? -9.394 -0.563 19.574 1.00 95.94 255 LEU A O 1
ATOM 1950 N N . GLY A 1 256 ? -10.794 -2.304 19.389 1.00 95.12 256 GLY A N 1
ATOM 1951 C CA . GLY A 1 256 ? -9.926 -3.108 18.538 1.00 95.12 256 GLY A CA 1
ATOM 1952 C C . GLY A 1 256 ? -10.723 -4.051 17.648 1.00 95.12 256 GLY A C 1
ATOM 1953 O O . GLY A 1 256 ? -11.899 -3.823 17.347 1.00 95.12 256 GLY A O 1
ATOM 1954 N N . GLY A 1 257 ? -10.076 -5.127 17.225 1.00 94.38 257 GLY A N 1
ATOM 1955 C CA . GLY A 1 257 ? -10.698 -6.122 16.365 1.00 94.38 257 GLY A CA 1
ATOM 1956 C C . GLY A 1 257 ? -9.831 -7.348 16.156 1.00 94.38 257 GLY A C 1
ATOM 1957 O O . GLY A 1 257 ? -8.669 -7.340 16.547 1.00 94.38 257 GLY A O 1
ATOM 1958 N N . ILE A 1 258 ? -10.394 -8.385 15.544 1.00 95.06 258 ILE A N 1
ATOM 1959 C CA . ILE A 1 258 ? -9.690 -9.623 15.196 1.00 95.06 258 ILE A CA 1
ATOM 1960 C C . ILE A 1 258 ? -10.023 -9.984 13.758 1.00 95.06 258 ILE A C 1
ATOM 1962 O O . ILE A 1 258 ? -11.196 -10.140 13.416 1.00 95.06 258 ILE A O 1
ATOM 1966 N N . ASP A 1 259 ? -8.989 -10.145 12.940 1.00 94.62 259 ASP A N 1
ATOM 1967 C CA . ASP A 1 259 ? -9.123 -10.699 11.600 1.00 94.62 259 ASP A CA 1
ATOM 1968 C C . ASP A 1 259 ? -9.243 -12.218 11.672 1.00 94.62 259 ASP A C 1
ATOM 1970 O O . ASP A 1 259 ? -8.593 -12.885 12.486 1.00 94.62 259 ASP A O 1
ATOM 1974 N N . PHE A 1 260 ? -10.086 -12.769 10.807 1.00 95.75 260 PHE A N 1
ATOM 1975 C CA . PHE A 1 260 ? -10.292 -14.200 10.696 1.00 95.75 260 PHE A CA 1
ATOM 1976 C C . PHE A 1 260 ? -10.498 -14.632 9.246 1.00 95.75 260 PHE A C 1
ATOM 1978 O O . PHE A 1 260 ? -10.944 -13.870 8.390 1.00 95.75 260 PHE A O 1
ATOM 1985 N N . ILE A 1 261 ? -10.249 -15.908 8.981 1.00 95.31 261 ILE A N 1
ATOM 1986 C CA . ILE A 1 261 ? -10.625 -16.571 7.736 1.00 95.31 261 ILE A CA 1
ATOM 1987 C C . ILE A 1 261 ? -11.737 -17.563 8.055 1.00 95.31 261 ILE A C 1
ATOM 1989 O O . ILE A 1 261 ? -11.576 -18.437 8.906 1.00 95.31 261 ILE A O 1
ATOM 1993 N N . LYS A 1 262 ? -12.879 -17.424 7.381 1.00 94.81 262 LYS A N 1
ATOM 1994 C CA . LYS A 1 262 ? -13.967 -18.403 7.408 1.00 94.81 262 LYS A CA 1
ATOM 1995 C C . LYS A 1 262 ? -13.616 -19.548 6.460 1.00 94.81 262 LYS A C 1
ATOM 1997 O O . LYS A 1 262 ? -13.589 -19.338 5.247 1.00 94.81 262 LYS A O 1
ATOM 2002 N N . ARG A 1 263 ? -13.432 -20.751 7.000 1.00 94.50 263 ARG A N 1
ATOM 2003 C CA . ARG A 1 263 ? -13.230 -21.980 6.224 1.00 94.50 263 ARG A CA 1
ATOM 2004 C C . ARG A 1 263 ? -14.530 -22.446 5.541 1.00 94.50 263 ARG A C 1
ATOM 2006 O O . ARG A 1 263 ? -15.622 -22.055 5.973 1.00 94.50 263 ARG A O 1
ATOM 2013 N N . PRO A 1 264 ? -14.449 -23.288 4.490 1.00 92.00 264 PRO A N 1
ATOM 2014 C CA . PRO A 1 264 ? -15.621 -23.845 3.809 1.00 92.00 264 PRO A CA 1
ATOM 2015 C C . PRO A 1 264 ? -16.587 -24.598 4.733 1.00 92.00 264 PRO A C 1
ATOM 2017 O O . PRO A 1 264 ? -17.797 -24.496 4.555 1.00 92.00 264 PRO A O 1
ATOM 2020 N N . ASP A 1 265 ? -16.065 -25.279 5.757 1.00 92.25 265 ASP A N 1
ATOM 2021 C CA . ASP A 1 265 ? -16.843 -25.989 6.785 1.00 92.25 265 ASP A CA 1
ATOM 2022 C C . ASP A 1 265 ? -17.562 -25.054 7.784 1.00 92.25 265 ASP A C 1
ATOM 2024 O O . ASP A 1 265 ? -18.294 -25.505 8.661 1.00 92.25 265 ASP A O 1
ATOM 2028 N N . GLY A 1 266 ? -17.365 -23.738 7.659 1.00 90.00 266 GLY A N 1
ATOM 2029 C CA . GLY A 1 266 ? -17.961 -22.713 8.510 1.00 90.00 266 GLY A CA 1
ATOM 2030 C C . GLY A 1 266 ? -17.125 -22.323 9.730 1.00 90.00 266 GLY A C 1
ATOM 2031 O O . GLY A 1 266 ? -17.396 -21.254 10.300 1.00 90.00 266 GLY A O 1
ATOM 2032 N N . SER A 1 267 ? -16.102 -23.111 10.083 1.00 93.56 267 SER A N 1
ATOM 2033 C CA . SER A 1 267 ? -15.149 -22.802 11.153 1.00 93.56 267 SER A CA 1
ATOM 2034 C C . SER A 1 267 ? -14.313 -21.561 10.820 1.00 93.56 267 SER A C 1
ATOM 2036 O O . SER A 1 267 ? -14.314 -21.058 9.691 1.00 93.56 267 SER A O 1
ATOM 2038 N N . VAL A 1 268 ? -13.617 -21.017 11.818 1.00 95.31 268 VAL A N 1
ATOM 2039 C CA . VAL A 1 268 ? -12.789 -19.815 11.658 1.00 95.31 268 VAL A CA 1
ATOM 2040 C C . VAL A 1 268 ? -11.343 -20.087 12.044 1.00 95.31 268 VAL A C 1
ATOM 2042 O O . VAL A 1 268 ? -11.073 -20.912 12.912 1.00 95.31 268 VAL A O 1
ATOM 2045 N N . ALA A 1 269 ? -10.421 -19.381 11.401 1.00 96.12 269 ALA A N 1
ATOM 2046 C CA . ALA A 1 269 ? -9.023 -19.284 11.800 1.00 96.12 269 ALA A CA 1
ATOM 2047 C C . ALA A 1 269 ? -8.705 -17.817 12.094 1.00 96.12 269 ALA A C 1
ATOM 2049 O O . ALA A 1 269 ? -8.886 -16.978 11.215 1.00 96.12 269 ALA A O 1
ATOM 2050 N N . LEU A 1 270 ? -8.262 -17.497 13.305 1.00 95.75 270 LEU A N 1
ATOM 2051 C CA . LEU A 1 270 ? -7.904 -16.142 13.719 1.00 95.75 270 LEU A CA 1
ATOM 2052 C C . LEU A 1 270 ? -6.506 -15.807 13.193 1.00 95.75 270 LEU A C 1
ATOM 2054 O O . LEU A 1 270 ? -5.587 -16.617 13.313 1.00 95.75 270 LEU A O 1
ATOM 2058 N N . THR A 1 271 ? -6.332 -14.629 12.599 1.00 90.69 271 THR A N 1
ATOM 2059 C CA . THR A 1 271 ? -5.089 -14.285 11.891 1.00 90.69 271 THR A CA 1
ATOM 2060 C C . THR A 1 271 ? -4.310 -13.142 12.524 1.00 90.69 271 THR A C 1
ATOM 2062 O O . THR A 1 271 ? -3.080 -13.186 12.493 1.00 90.69 271 THR A O 1
ATOM 2065 N N . GLU A 1 272 ? -4.987 -12.125 13.065 1.00 89.19 272 GLU A N 1
ATOM 2066 C CA . GLU A 1 272 ? -4.345 -10.930 13.633 1.00 89.19 272 GLU A CA 1
ATOM 2067 C C . GLU A 1 272 ? -5.296 -10.171 14.569 1.00 89.19 272 GLU A C 1
ATOM 2069 O O . GLU A 1 272 ? -6.506 -10.163 14.341 1.00 89.19 272 GLU A O 1
ATOM 2074 N N . GLN A 1 273 ? -4.748 -9.510 15.597 1.00 91.44 273 GLN A N 1
ATOM 2075 C CA . GLN A 1 273 ? -5.475 -8.558 16.437 1.00 91.44 273 GLN A CA 1
ATOM 2076 C C . GLN A 1 273 ? -5.134 -7.113 16.090 1.00 91.44 273 GLN A C 1
ATOM 2078 O O . GLN A 1 273 ? -3.976 -6.710 16.092 1.00 91.44 273 GLN A O 1
ATOM 2083 N N . HIS A 1 274 ? -6.167 -6.302 15.869 1.00 91.69 274 HIS A N 1
ATOM 2084 C CA . HIS A 1 274 ? -6.034 -4.861 15.699 1.00 91.69 274 HIS A CA 1
ATOM 2085 C C . HIS A 1 274 ? -5.879 -4.190 17.062 1.00 91.69 274 HIS A C 1
ATOM 2087 O O . HIS A 1 274 ? -6.802 -4.186 17.877 1.00 91.69 274 HIS A O 1
ATOM 2093 N N . ALA A 1 275 ? -4.722 -3.563 17.272 1.00 91.56 275 ALA A N 1
ATOM 2094 C CA . ALA A 1 275 ? -4.373 -2.799 18.473 1.00 91.56 275 ALA A CA 1
ATOM 2095 C C . ALA A 1 275 ? -5.020 -1.401 18.544 1.00 91.56 275 ALA A C 1
ATOM 2097 O O . ALA A 1 275 ? -4.623 -0.570 19.355 1.00 91.56 275 ALA A O 1
ATOM 2098 N N . ARG A 1 276 ? -5.945 -1.099 17.632 1.00 92.75 276 ARG A N 1
ATOM 2099 C CA . ARG A 1 276 ? -6.489 0.242 17.401 1.00 92.75 276 ARG A CA 1
ATOM 2100 C C . ARG A 1 276 ? -7.902 0.164 16.816 1.00 92.75 276 ARG A C 1
ATOM 2102 O O . ARG A 1 276 ? -8.241 -0.857 16.205 1.00 92.75 276 ARG A O 1
ATOM 2109 N N . PRO A 1 277 ? -8.712 1.235 16.913 1.00 93.44 277 PRO A N 1
ATOM 2110 C CA . PRO A 1 277 ? -10.016 1.282 16.263 1.00 93.44 277 PRO A CA 1
ATOM 2111 C C . PRO A 1 277 ? -9.898 1.030 14.753 1.00 93.44 277 PRO A C 1
ATOM 2113 O O . PRO A 1 277 ? -9.064 1.631 14.076 1.00 93.44 277 PRO A O 1
ATOM 2116 N N . ILE A 1 278 ? -10.730 0.148 14.198 1.00 91.44 278 ILE A N 1
ATOM 2117 C CA . ILE A 1 278 ? -10.793 -0.098 12.748 1.00 91.44 278 ILE A CA 1
ATOM 2118 C C . ILE A 1 278 ? -11.914 0.731 12.096 1.00 91.44 278 ILE A C 1
ATOM 2120 O O . ILE A 1 278 ? -12.915 1.024 12.755 1.00 91.44 278 ILE A O 1
ATOM 2124 N N . PRO A 1 279 ? -11.798 1.115 10.808 1.00 88.12 279 PRO A N 1
ATOM 2125 C CA . PRO A 1 279 ? -12.792 1.946 10.121 1.00 88.12 279 PRO A CA 1
ATOM 2126 C C . PRO A 1 279 ? -14.245 1.478 10.237 1.00 88.12 279 PRO A C 1
ATOM 2128 O O . PRO A 1 279 ? -15.162 2.289 10.153 1.00 88.12 279 PRO A O 1
ATOM 2131 N N . GLN A 1 280 ? -14.461 0.178 10.414 1.00 93.19 280 GLN A N 1
ATOM 2132 C CA . GLN A 1 280 ? -15.763 -0.469 10.405 1.00 93.19 280 GLN A CA 1
ATOM 2133 C C . GLN A 1 280 ? -16.570 -0.227 11.684 1.00 93.19 280 GLN A C 1
ATOM 2135 O O . GLN A 1 280 ? -17.767 -0.487 11.659 1.00 93.19 280 GLN A O 1
ATOM 2140 N N . PHE A 1 281 ? -15.996 0.368 12.743 1.00 93.88 281 PHE A N 1
ATOM 2141 C CA . PHE A 1 281 ? -16.762 0.809 13.924 1.00 93.88 281 PHE A CA 1
ATOM 2142 C C . PHE A 1 281 ? -17.928 1.746 13.570 1.00 93.88 281 PHE A C 1
ATOM 2144 O O . PHE A 1 281 ? -18.919 1.789 14.291 1.00 93.88 281 PHE A O 1
ATOM 2151 N N . VAL A 1 282 ? -17.871 2.419 12.416 1.00 91.31 282 VAL A N 1
ATOM 2152 C CA . VAL A 1 282 ? -18.980 3.218 11.865 1.00 91.31 282 VAL A CA 1
ATOM 2153 C C . VAL A 1 282 ? -20.246 2.407 11.554 1.00 91.31 282 VAL A C 1
ATOM 2155 O O . VAL A 1 282 ? -21.287 2.996 11.281 1.00 91.31 282 VAL A O 1
ATOM 2158 N N . LEU A 1 283 ? -20.161 1.074 11.551 1.00 93.00 283 LEU A N 1
ATOM 2159 C CA . LEU A 1 283 ? -21.276 0.154 11.322 1.00 93.00 283 LEU A CA 1
ATOM 2160 C C . LEU A 1 283 ? -21.891 -0.382 12.623 1.00 93.00 283 LEU A C 1
ATOM 2162 O O . LEU A 1 283 ? -22.816 -1.187 12.543 1.00 93.00 283 LEU A O 1
ATOM 2166 N N . ALA A 1 284 ? -21.413 0.050 13.796 1.00 94.31 284 ALA A N 1
ATOM 2167 C CA . ALA A 1 284 ? -21.853 -0.469 15.092 1.00 94.31 284 ALA A CA 1
ATOM 2168 C C . ALA A 1 284 ? -23.381 -0.418 15.265 1.00 94.31 284 ALA A C 1
ATOM 2170 O O . ALA A 1 284 ? -23.994 -1.452 15.516 1.00 94.31 284 ALA A O 1
ATOM 2171 N N . GLU A 1 285 ? -24.007 0.738 15.022 1.00 91.88 285 GLU A N 1
ATOM 2172 C CA . GLU A 1 285 ? -25.467 0.894 15.128 1.00 91.88 285 GLU A CA 1
ATOM 2173 C C . GLU A 1 285 ? -26.219 -0.042 14.174 1.00 91.88 285 GLU A C 1
ATOM 2175 O O . GLU A 1 285 ? -27.202 -0.670 14.562 1.00 91.88 285 GLU A O 1
ATOM 2180 N N . ARG A 1 286 ? -25.729 -0.196 12.933 1.00 91.50 286 ARG A N 1
ATOM 2181 C CA . ARG A 1 286 ? -26.325 -1.120 11.954 1.00 91.50 286 ARG A CA 1
ATOM 2182 C C . ARG A 1 286 ? -26.201 -2.578 12.400 1.00 91.50 286 ARG A C 1
ATOM 2184 O O . ARG A 1 286 ? -27.083 -3.375 12.109 1.00 91.50 286 ARG A O 1
ATOM 2191 N N . ALA A 1 287 ? -25.134 -2.917 13.117 1.00 93.81 287 ALA A N 1
ATOM 2192 C CA . ALA A 1 287 ? -24.955 -4.226 13.733 1.00 93.81 287 ALA A CA 1
ATOM 2193 C C . ALA A 1 287 ? -25.724 -4.389 15.061 1.00 93.81 287 ALA A C 1
ATOM 2195 O O . ALA A 1 287 ? -25.582 -5.419 15.717 1.00 93.81 287 ALA A O 1
ATOM 2196 N N . GLY A 1 288 ? -26.526 -3.399 15.471 1.00 93.69 288 GLY A N 1
ATOM 2197 C CA . GLY A 1 288 ? -27.314 -3.433 16.703 1.00 93.69 288 GLY A CA 1
ATOM 2198 C C . GLY A 1 288 ? -26.534 -3.077 17.971 1.00 93.69 288 GLY A C 1
ATOM 2199 O O . GLY A 1 288 ? -26.992 -3.396 19.066 1.00 93.69 288 GLY A O 1
ATOM 2200 N N . ILE A 1 289 ? -25.370 -2.437 17.830 1.00 95.88 289 ILE A N 1
ATOM 2201 C CA . ILE A 1 289 ? -24.51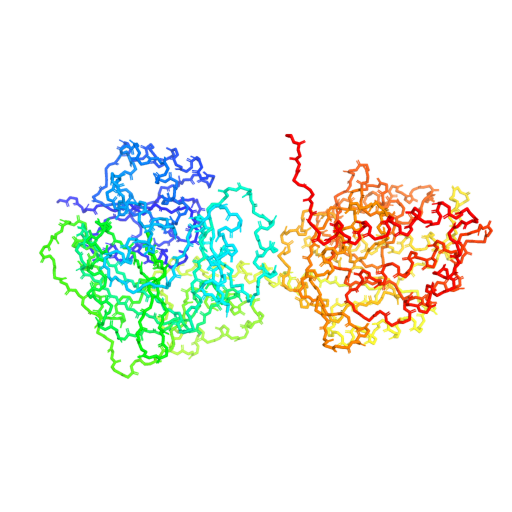0 -2.011 18.936 1.00 95.88 289 ILE A CA 1
ATOM 2202 C C . ILE A 1 289 ? -24.694 -0.513 19.198 1.00 95.88 289 ILE A C 1
ATOM 2204 O O . ILE A 1 289 ? -24.400 0.323 18.344 1.00 95.88 289 ILE A O 1
ATOM 2208 N N . ASP A 1 290 ? -25.111 -0.175 20.416 1.00 96.06 290 ASP A N 1
ATOM 2209 C CA . ASP A 1 290 ? -25.078 1.176 20.976 1.00 96.06 290 ASP A CA 1
ATOM 2210 C C . ASP A 1 290 ? -23.633 1.504 21.377 1.00 96.06 290 ASP A C 1
ATOM 2212 O O . ASP A 1 290 ? -23.171 1.233 22.498 1.00 96.06 290 ASP A O 1
ATOM 2216 N N . LEU A 1 291 ? -22.884 2.015 20.398 1.00 95.12 291 LEU A N 1
ATOM 2217 C CA . LEU A 1 291 ? -21.480 2.363 20.564 1.00 95.12 291 LEU A CA 1
ATOM 2218 C C . LEU A 1 291 ? -21.273 3.468 21.615 1.00 95.12 291 LEU A C 1
ATOM 2220 O O . LEU A 1 291 ? -20.403 3.264 22.462 1.00 95.12 291 LEU A O 1
ATOM 2224 N N . PRO A 1 292 ? -22.050 4.573 21.653 1.00 95.31 292 PRO A N 1
ATOM 2225 C CA . PRO A 1 292 ? -21.928 5.576 22.712 1.00 95.31 292 PRO A CA 1
ATOM 2226 C C . PRO A 1 292 ? -22.020 4.987 24.126 1.00 95.31 292 PRO A C 1
ATOM 2228 O O . PRO A 1 292 ? -21.173 5.268 24.978 1.00 95.31 292 PRO A O 1
ATOM 2231 N N . ARG A 1 293 ? -22.980 4.089 24.379 1.00 94.44 293 ARG A N 1
ATOM 2232 C CA . ARG A 1 293 ? -23.095 3.409 25.678 1.00 94.44 293 ARG A CA 1
ATOM 2233 C C . ARG A 1 293 ? -21.887 2.524 25.989 1.00 94.44 293 ARG A C 1
ATOM 2235 O O . ARG A 1 293 ? -21.430 2.492 27.132 1.00 94.44 293 ARG A O 1
ATOM 2242 N N . ALA A 1 294 ? -21.360 1.808 24.996 1.00 94.88 294 ALA A N 1
ATOM 2243 C CA . ALA A 1 294 ? -20.169 0.976 25.172 1.00 94.88 294 ALA A CA 1
ATOM 2244 C C . ALA A 1 294 ? -18.906 1.818 25.444 1.00 94.88 294 ALA A C 1
ATOM 2246 O O . ALA A 1 294 ? -18.098 1.458 26.300 1.00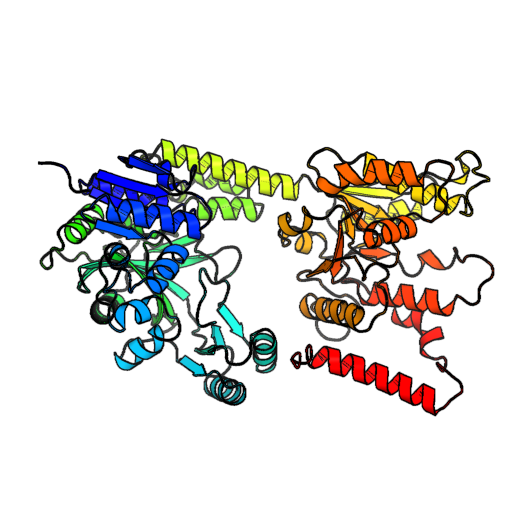 94.88 294 ALA A O 1
ATOM 2247 N N . LEU A 1 295 ? -18.758 2.964 24.773 1.00 95.69 295 LEU A N 1
ATOM 2248 C CA . LEU A 1 295 ? -17.670 3.917 25.013 1.00 95.69 295 LEU A CA 1
ATOM 2249 C C . LEU A 1 295 ? -17.762 4.543 26.402 1.00 95.69 295 LEU A C 1
ATOM 2251 O O . LEU A 1 295 ? -16.739 4.734 27.057 1.00 95.69 295 LEU A O 1
ATOM 2255 N N . ARG A 1 296 ? -18.976 4.807 26.892 1.00 93.31 296 ARG A N 1
ATOM 2256 C CA . ARG A 1 296 ? -19.154 5.293 28.258 1.00 93.31 296 ARG A CA 1
ATOM 2257 C C . ARG A 1 296 ? -18.647 4.285 29.289 1.00 93.31 296 ARG A C 1
ATOM 2259 O O . ARG A 1 296 ? -17.890 4.650 30.181 1.00 93.31 296 ARG A O 1
ATOM 2266 N N . ALA A 1 297 ? -18.991 3.009 29.116 1.00 91.69 297 ALA A N 1
ATOM 2267 C CA . ALA A 1 297 ? -18.490 1.931 29.965 1.00 91.69 297 ALA A CA 1
ATOM 2268 C C . ALA A 1 297 ? -16.958 1.793 29.935 1.00 91.69 297 ALA A C 1
ATOM 2270 O O . ALA A 1 297 ? -16.351 1.485 30.961 1.00 91.69 297 ALA A O 1
ATOM 2271 N N . LEU A 1 298 ? -16.342 2.021 28.770 1.00 93.50 298 LEU A N 1
ATOM 2272 C CA . LEU A 1 298 ? -14.890 2.026 28.610 1.00 93.50 298 LEU A CA 1
ATOM 2273 C C . LEU A 1 298 ? -14.235 3.118 29.458 1.00 93.50 298 LEU A C 1
ATOM 2275 O O . LEU A 1 298 ? -13.337 2.821 30.244 1.00 93.50 298 LEU A O 1
ATOM 2279 N N . VAL A 1 299 ? -14.722 4.351 29.333 1.00 92.31 299 VAL A N 1
ATOM 2280 C CA . VAL A 1 299 ? -14.187 5.529 30.034 1.00 92.31 299 VAL A CA 1
ATOM 2281 C C . VAL A 1 299 ? -14.377 5.397 31.542 1.00 92.31 299 VAL A C 1
ATOM 2283 O O . VAL A 1 299 ? -13.431 5.583 32.302 1.00 92.31 299 VAL A O 1
ATOM 2286 N N . ASP A 1 300 ? -15.562 4.968 31.975 1.00 90.50 300 ASP A N 1
ATOM 2287 C CA . ASP A 1 300 ? -15.866 4.754 33.393 1.00 90.50 300 ASP A CA 1
ATOM 2288 C C . ASP A 1 300 ? -15.143 3.512 33.964 1.00 90.50 300 ASP A C 1
ATOM 2290 O O . ASP A 1 300 ? -15.244 3.221 35.156 1.00 90.50 300 ASP A O 1
ATOM 2294 N N . SER A 1 301 ? -14.412 2.754 33.128 1.00 87.25 301 SER A N 1
ATOM 2295 C CA . SER A 1 301 ? -13.794 1.468 33.476 1.00 87.25 301 SER A CA 1
ATOM 2296 C C . SER A 1 301 ? -14.776 0.501 34.150 1.00 87.25 301 SER A C 1
ATOM 2298 O O . SER A 1 301 ? -14.378 -0.255 35.031 1.00 87.25 301 SER A O 1
ATOM 2300 N N . ALA A 1 302 ? -16.052 0.529 33.753 1.00 84.75 302 ALA A N 1
ATOM 2301 C CA . ALA A 1 302 ? -17.142 -0.146 34.450 1.00 84.75 302 ALA A CA 1
ATOM 2302 C C . ALA A 1 302 ? -17.171 -1.656 34.122 1.00 84.75 302 ALA A C 1
ATOM 2304 O O . ALA A 1 302 ? -17.651 -2.045 33.047 1.00 84.75 302 ALA A O 1
ATOM 2305 N N . PRO A 1 303 ? -16.701 -2.541 35.026 1.00 67.81 303 PRO A N 1
ATOM 2306 C CA . PRO A 1 303 ? -16.627 -3.973 34.748 1.00 67.81 303 PRO A CA 1
ATOM 2307 C C . PRO A 1 303 ? -18.013 -4.624 34.696 1.00 67.81 303 PRO A C 1
ATOM 2309 O O . PRO A 1 303 ? -18.168 -5.635 34.021 1.00 67.81 303 PRO A O 1
ATOM 2312 N N . ASP A 1 304 ? -19.036 -4.015 35.298 1.00 79.00 304 ASP A N 1
ATOM 2313 C CA . ASP A 1 304 ? -20.419 -4.519 35.302 1.00 79.00 304 ASP A CA 1
ATOM 2314 C C . ASP A 1 304 ? -21.271 -3.953 34.158 1.00 79.00 304 ASP A C 1
ATOM 2316 O O . ASP A 1 304 ? -22.478 -4.184 34.079 1.00 79.00 304 ASP A O 1
ATOM 2320 N N . ALA A 1 305 ? -20.655 -3.202 33.239 1.00 82.50 305 ALA A N 1
ATOM 2321 C CA . ALA A 1 305 ? -21.363 -2.671 32.088 1.00 82.50 305 ALA A CA 1
ATOM 2322 C C . ALA A 1 305 ? -21.991 -3.789 31.243 1.00 82.50 305 ALA A C 1
ATOM 2324 O O . ALA A 1 305 ? -21.376 -4.839 31.009 1.00 82.50 305 ALA A O 1
ATOM 2325 N N . LEU A 1 306 ? -23.208 -3.511 30.762 1.00 88.12 306 LEU A N 1
ATOM 2326 C CA . LEU A 1 306 ? -24.018 -4.439 29.983 1.00 88.12 306 LEU A CA 1
ATOM 2327 C C . LEU A 1 306 ? -23.297 -4.845 28.695 1.00 88.12 306 LEU A C 1
ATOM 2329 O O . LEU A 1 306 ? -22.902 -3.999 27.892 1.00 88.12 306 LEU A O 1
ATOM 2333 N N . PHE A 1 307 ? -23.164 -6.154 28.509 1.00 95.44 307 PHE A N 1
ATOM 2334 C CA . PHE A 1 307 ? -22.641 -6.746 27.289 1.00 95.44 307 PHE A CA 1
ATOM 2335 C C . PHE A 1 307 ? -23.624 -6.566 26.122 1.00 95.44 307 PHE A C 1
ATOM 2337 O O . PHE A 1 307 ? -24.822 -6.805 26.271 1.00 95.44 307 PHE A O 1
ATOM 2344 N N . GLN A 1 308 ? -23.108 -6.170 24.960 1.00 96.25 308 GLN A N 1
ATOM 2345 C CA . GLN A 1 308 ? -23.862 -5.998 23.722 1.00 96.25 308 GLN A CA 1
ATOM 2346 C C . GLN A 1 308 ? -23.396 -7.013 22.672 1.00 96.25 308 GLN A C 1
ATOM 2348 O O . GLN A 1 308 ? -22.226 -7.025 22.280 1.00 96.25 308 GLN A O 1
ATOM 2353 N N . SER A 1 309 ? -24.321 -7.852 22.213 1.00 93.38 309 SER A N 1
ATOM 2354 C CA . SER A 1 309 ? -24.126 -8.797 21.113 1.00 93.38 309 SER A CA 1
ATOM 2355 C C . SER A 1 309 ? -24.718 -8.247 19.810 1.00 93.38 309 SER A C 1
ATOM 2357 O O . SER A 1 309 ? -25.660 -7.447 19.859 1.00 93.38 309 SER A O 1
ATOM 2359 N N . PRO A 1 310 ? -24.189 -8.660 18.643 1.00 93.06 310 PRO A N 1
ATOM 2360 C CA . PRO A 1 310 ? -24.705 -8.197 17.364 1.00 93.06 310 PRO A CA 1
ATOM 2361 C C . PRO A 1 310 ? -26.164 -8.628 17.175 1.00 93.06 310 PRO A C 1
ATOM 2363 O O . PRO A 1 310 ? -26.548 -9.751 17.499 1.00 93.06 310 PRO A O 1
ATOM 2366 N N . ARG A 1 311 ? -26.978 -7.729 16.618 1.00 89.88 311 ARG A N 1
ATOM 2367 C CA . ARG A 1 311 ? -28.365 -7.987 16.210 1.00 89.88 311 ARG A CA 1
ATOM 2368 C C . ARG A 1 311 ? -28.498 -7.666 14.732 1.00 89.88 311 ARG A C 1
ATOM 2370 O O . ARG A 1 311 ? -28.900 -6.569 14.355 1.00 89.88 311 ARG A O 1
ATOM 2377 N N . ILE A 1 312 ? -28.107 -8.626 13.907 1.00 83.94 312 ILE A N 1
ATOM 2378 C CA . ILE A 1 312 ? -28.166 -8.519 12.450 1.00 83.94 312 ILE A CA 1
ATOM 2379 C C . ILE A 1 312 ? -29.446 -9.221 12.002 1.00 83.94 312 ILE A C 1
ATOM 2381 O O . ILE A 1 312 ? -29.694 -10.360 12.396 1.00 83.94 312 ILE A O 1
ATOM 2385 N N . ALA A 1 313 ? -30.287 -8.536 11.227 1.00 73.00 313 ALA A N 1
ATOM 2386 C CA . ALA A 1 313 ? -31.509 -9.145 10.715 1.00 73.00 313 ALA A CA 1
ATOM 2387 C C . ALA A 1 313 ? -31.152 -10.339 9.812 1.00 73.00 313 ALA A C 1
ATOM 2389 O O . ALA A 1 313 ? -30.209 -10.257 9.026 1.00 73.00 313 ALA A O 1
ATOM 2390 N N . ALA A 1 314 ? -31.882 -11.452 9.931 1.00 63.94 314 ALA A N 1
ATOM 2391 C CA . ALA A 1 314 ? -31.571 -12.696 9.217 1.00 63.94 314 ALA A CA 1
ATOM 2392 C C . ALA A 1 314 ? -31.584 -12.543 7.679 1.00 63.94 314 ALA A C 1
ATOM 2394 O O . ALA A 1 314 ? -30.983 -13.347 6.970 1.00 63.94 314 ALA A O 1
ATOM 2395 N N . ASP A 1 315 ? -32.252 -11.506 7.172 1.00 57.28 315 ASP A N 1
ATOM 2396 C CA . ASP A 1 315 ? -32.339 -11.122 5.767 1.00 57.28 315 ASP A CA 1
ATOM 2397 C C . ASP A 1 315 ? -31.359 -10.003 5.355 1.00 57.28 315 ASP A C 1
ATOM 2399 O O . ASP A 1 315 ? -31.232 -9.733 4.155 1.00 57.28 315 ASP A O 1
ATOM 2403 N N . ASP A 1 316 ? -30.615 -9.388 6.291 1.00 71.00 316 ASP A N 1
ATOM 2404 C CA . ASP A 1 316 ? -29.586 -8.378 5.987 1.00 71.00 316 ASP A CA 1
ATOM 2405 C C . ASP A 1 316 ? -28.331 -9.046 5.399 1.00 71.00 316 ASP A C 1
ATOM 2407 O O . ASP A 1 316 ? -27.290 -9.220 6.031 1.00 71.00 316 ASP A O 1
ATOM 2411 N N . THR A 1 317 ? -28.460 -9.442 4.136 1.00 74.00 317 THR A N 1
ATOM 2412 C CA . THR A 1 317 ? -27.398 -9.997 3.285 1.00 74.00 317 THR A CA 1
ATOM 2413 C C . THR A 1 317 ? -26.716 -8.916 2.442 1.00 74.00 317 THR A C 1
ATOM 2415 O O . THR A 1 317 ? -25.967 -9.214 1.507 1.00 74.00 317 THR A O 1
ATOM 2418 N N . GLU A 1 318 ? -26.984 -7.645 2.746 1.00 87.00 318 GLU A N 1
ATOM 2419 C CA . GLU A 1 318 ? -26.602 -6.514 1.918 1.00 87.00 318 GLU A CA 1
ATOM 2420 C C . GLU A 1 318 ? -25.093 -6.247 1.965 1.00 87.00 318 GLU A C 1
ATOM 2422 O O . GLU A 1 318 ? -24.493 -6.073 3.025 1.00 87.00 318 GLU A O 1
ATOM 2427 N N . ASP A 1 319 ? -24.479 -6.130 0.787 1.00 93.81 319 ASP A N 1
ATOM 2428 C CA . ASP A 1 319 ? -23.120 -5.608 0.669 1.00 93.81 319 ASP A CA 1
ATOM 2429 C C . ASP A 1 319 ? -23.089 -4.104 0.954 1.00 93.81 319 ASP A C 1
ATOM 2431 O O . ASP A 1 319 ? -23.800 -3.309 0.329 1.00 93.81 319 ASP A O 1
ATOM 2435 N N . ILE A 1 320 ? -22.216 -3.716 1.878 1.00 94.56 320 ILE A N 1
ATOM 2436 C CA . ILE A 1 320 ? -22.077 -2.371 2.421 1.00 94.56 320 ILE A CA 1
ATOM 2437 C C . ILE A 1 320 ? -20.828 -1.709 1.820 1.00 94.56 320 ILE A C 1
ATOM 2439 O O . ILE A 1 320 ? -19.703 -2.090 2.163 1.00 94.56 320 ILE A O 1
ATOM 2443 N N . PRO A 1 321 ? -20.982 -0.706 0.934 1.00 93.81 321 PRO A N 1
ATOM 2444 C CA . PRO A 1 321 ? -19.853 0.032 0.376 1.00 93.81 321 PRO A CA 1
ATOM 2445 C C . PRO A 1 321 ? -19.291 1.020 1.403 1.00 93.81 321 PRO A C 1
ATOM 2447 O O . PRO A 1 321 ? -19.981 1.933 1.846 1.00 93.81 321 PRO A O 1
ATOM 2450 N N . LEU A 1 322 ? -18.018 0.894 1.760 1.00 93.62 322 LEU A N 1
ATOM 2451 C CA . LEU A 1 322 ? -17.400 1.774 2.749 1.00 93.62 322 LEU A CA 1
ATOM 2452 C C . LEU A 1 322 ? -17.062 3.126 2.112 1.00 93.62 322 LEU A C 1
ATOM 2454 O O . LEU A 1 322 ? -16.267 3.207 1.175 1.00 93.62 322 LEU A O 1
ATOM 2458 N N . PHE A 1 323 ? -17.681 4.201 2.600 1.00 92.62 323 PHE A N 1
ATOM 2459 C CA . PHE A 1 323 ? -17.333 5.564 2.200 1.00 92.62 323 PHE A CA 1
ATOM 2460 C C . PHE A 1 323 ? -16.267 6.138 3.148 1.00 92.62 323 PHE A C 1
ATOM 2462 O O . PHE A 1 323 ? -16.488 6.108 4.364 1.00 92.62 323 PHE A O 1
ATOM 2469 N N . PRO A 1 324 ? -15.165 6.727 2.636 1.00 92.31 324 PRO A N 1
ATOM 2470 C CA . PRO A 1 324 ? -14.852 7.018 1.227 1.00 92.31 324 PRO A CA 1
ATOM 2471 C C . PRO A 1 324 ? -14.043 5.943 0.470 1.00 92.31 324 PRO A C 1
ATOM 2473 O O . PRO A 1 324 ? -13.739 6.150 -0.702 1.00 92.31 324 PRO A O 1
ATOM 2476 N N . GLN A 1 325 ? -13.688 4.812 1.082 1.00 91.00 325 GLN A N 1
ATOM 2477 C CA . GLN A 1 325 ? -12.787 3.795 0.509 1.00 91.00 325 GLN A CA 1
ATOM 2478 C C . GLN A 1 325 ? -13.241 3.288 -0.872 1.00 91.00 325 GLN A C 1
ATOM 2480 O O . GLN A 1 325 ? -12.456 3.263 -1.818 1.00 91.00 325 GLN A O 1
ATOM 2485 N N . GLU A 1 326 ? -14.520 2.948 -1.030 1.00 91.88 326 GLU A N 1
ATOM 2486 C CA . GLU A 1 326 ? -15.079 2.516 -2.315 1.00 91.88 326 GLU A CA 1
ATOM 2487 C C . GLU A 1 326 ? -15.111 3.657 -3.345 1.00 91.88 326 GLU A C 1
ATOM 2489 O O . GLU A 1 326 ? -14.989 3.405 -4.542 1.00 91.88 326 GLU A O 1
ATOM 2494 N N . ALA A 1 327 ? -15.220 4.919 -2.916 1.00 91.81 327 ALA A N 1
ATOM 2495 C CA . ALA A 1 327 ? -15.120 6.063 -3.822 1.00 91.81 327 ALA A CA 1
ATOM 2496 C C . ALA A 1 327 ? -13.677 6.258 -4.317 1.00 91.81 327 ALA A C 1
ATOM 2498 O O . ALA A 1 327 ? -13.478 6.441 -5.518 1.00 91.81 327 ALA A O 1
ATOM 2499 N N . TYR A 1 328 ? -12.681 6.140 -3.430 1.00 86.81 328 TYR A N 1
ATOM 2500 C CA . TYR A 1 328 ? -11.266 6.136 -3.812 1.00 86.81 328 TYR A CA 1
ATOM 2501 C C . TYR A 1 328 ? -10.958 5.020 -4.810 1.00 86.81 328 TYR A C 1
ATOM 2503 O O . TYR A 1 328 ? -10.337 5.293 -5.835 1.00 86.81 328 TYR A O 1
ATOM 2511 N N . ARG A 1 329 ? -11.467 3.802 -4.575 1.00 87.19 329 ARG A N 1
ATOM 2512 C CA . ARG A 1 329 ? -11.357 2.684 -5.524 1.00 87.19 329 ARG A CA 1
ATOM 2513 C C . ARG A 1 329 ? -12.006 3.002 -6.866 1.00 87.19 329 ARG A C 1
ATOM 2515 O O . ARG A 1 329 ? -11.389 2.791 -7.898 1.00 87.19 329 ARG A O 1
ATOM 2522 N N . MET A 1 330 ? -13.250 3.491 -6.877 1.00 84.00 330 MET A N 1
ATOM 2523 C CA . MET A 1 330 ? -13.949 3.830 -8.124 1.00 84.00 330 MET A CA 1
ATOM 2524 C C . MET A 1 330 ? -13.180 4.864 -8.947 1.00 84.00 330 MET A C 1
ATOM 2526 O O . MET A 1 330 ? -13.162 4.761 -10.166 1.00 84.00 330 MET A O 1
ATOM 2530 N N . ILE A 1 331 ? -12.557 5.846 -8.295 1.00 78.25 331 ILE A N 1
ATOM 2531 C CA . ILE A 1 331 ? -11.714 6.841 -8.962 1.00 78.25 331 ILE A CA 1
ATOM 2532 C C . ILE A 1 331 ? -10.402 6.206 -9.439 1.00 78.25 331 ILE A C 1
ATOM 2534 O O . ILE A 1 331 ? -10.045 6.371 -10.599 1.00 78.25 331 ILE A O 1
ATOM 2538 N N . GLY A 1 332 ? -9.719 5.465 -8.561 1.00 68.88 332 GLY A N 1
ATOM 2539 C CA . GLY A 1 332 ? -8.434 4.814 -8.833 1.00 68.88 332 GLY A CA 1
ATOM 2540 C C . GLY A 1 332 ? -8.497 3.759 -9.937 1.00 68.88 332 GLY A C 1
ATOM 2541 O O . GLY A 1 332 ? -7.547 3.614 -10.684 1.00 68.88 332 GLY A O 1
ATOM 2542 N N . ALA A 1 333 ? -9.631 3.072 -10.080 1.00 67.69 333 ALA A N 1
ATOM 2543 C CA . ALA A 1 333 ? -9.891 2.099 -11.141 1.00 67.69 333 ALA A CA 1
ATOM 2544 C C . ALA A 1 333 ? -10.551 2.724 -12.393 1.00 67.69 333 ALA A C 1
ATOM 2546 O O . ALA A 1 333 ? -11.183 2.020 -13.176 1.00 67.69 333 ALA A O 1
ATOM 2547 N N . GLY A 1 334 ? -10.540 4.056 -12.541 1.00 62.97 334 GLY A N 1
ATOM 2548 C CA . GLY A 1 334 ? -11.104 4.755 -13.708 1.00 62.97 334 GLY A CA 1
ATOM 2549 C C . GLY A 1 334 ? -12.639 4.723 -13.834 1.00 62.97 334 GLY A C 1
ATOM 2550 O O . GLY A 1 334 ? -13.220 5.291 -14.759 1.00 62.97 334 GLY A O 1
ATOM 2551 N N . HIS A 1 335 ? -13.359 4.124 -12.886 1.00 70.75 335 HIS A N 1
ATOM 2552 C CA . HIS A 1 335 ? -14.820 3.993 -12.886 1.00 70.75 335 HIS A CA 1
ATOM 2553 C C . HIS A 1 335 ? -15.555 5.249 -12.384 1.00 70.75 335 HIS A C 1
ATOM 2555 O O . HIS A 1 335 ? -16.518 5.160 -11.618 1.00 70.75 335 HIS A O 1
ATOM 2561 N N . VAL A 1 336 ? -15.166 6.443 -12.838 1.00 73.19 336 VAL A N 1
ATOM 2562 C CA . VAL A 1 336 ? -15.711 7.726 -12.346 1.00 73.19 336 VAL A CA 1
ATOM 2563 C C . VAL A 1 336 ? -17.237 7.816 -12.507 1.00 73.19 336 VAL A C 1
ATOM 2565 O O . VAL A 1 336 ? -17.931 8.320 -11.623 1.00 73.19 336 VAL A O 1
ATOM 2568 N N . ARG A 1 337 ? -17.808 7.246 -13.581 1.00 70.94 337 ARG A N 1
ATOM 2569 C CA . ARG A 1 337 ? -19.274 7.184 -13.779 1.00 70.94 337 ARG A CA 1
ATOM 2570 C C . ARG A 1 337 ? -19.992 6.392 -12.676 1.00 70.94 337 ARG A C 1
ATOM 2572 O O . ARG A 1 337 ? -21.142 6.700 -12.358 1.00 70.94 337 ARG A O 1
ATOM 2579 N N . ALA A 1 338 ? -19.326 5.412 -12.059 1.00 75.00 338 ALA A N 1
ATOM 2580 C CA . ALA A 1 338 ? -19.887 4.619 -10.967 1.00 75.00 338 ALA A CA 1
ATOM 2581 C C . ALA A 1 338 ? -20.099 5.444 -9.687 1.00 75.00 338 ALA A C 1
ATOM 2583 O O . ALA A 1 338 ? -20.958 5.082 -8.881 1.00 75.00 338 ALA A O 1
ATOM 2584 N N . LEU A 1 339 ? -19.434 6.600 -9.535 1.00 85.25 339 LEU A N 1
ATOM 2585 C CA . LEU A 1 339 ? -19.671 7.514 -8.412 1.00 85.25 339 LEU A CA 1
ATOM 2586 C C . LEU A 1 339 ? -21.123 8.011 -8.350 1.00 85.25 339 LEU A C 1
ATOM 2588 O O . LEU A 1 339 ? -21.606 8.357 -7.273 1.00 85.25 339 LEU A O 1
ATOM 2592 N N . ALA A 1 340 ? -21.869 7.982 -9.464 1.00 84.38 340 ALA A N 1
ATOM 2593 C CA . ALA A 1 340 ? -23.297 8.302 -9.473 1.00 84.38 340 ALA A CA 1
ATOM 2594 C C . ALA A 1 340 ? -24.126 7.398 -8.534 1.00 84.38 340 ALA A C 1
ATOM 2596 O O . ALA A 1 340 ? -25.216 7.800 -8.112 1.00 84.38 340 ALA A O 1
ATOM 2597 N N . ARG A 1 341 ? -23.612 6.215 -8.155 1.00 88.38 341 ARG A N 1
ATOM 2598 C CA . ARG A 1 341 ? -24.228 5.328 -7.154 1.00 88.38 341 ARG A CA 1
ATOM 2599 C C . ARG A 1 341 ? -24.370 6.004 -5.792 1.00 88.38 341 ARG A C 1
ATOM 2601 O O . ARG A 1 341 ? -25.437 5.890 -5.202 1.00 88.38 341 ARG A O 1
ATOM 2608 N N . TRP A 1 342 ? -23.401 6.822 -5.367 1.00 93.12 342 TRP A N 1
ATOM 2609 C CA . TRP A 1 342 ? -23.479 7.615 -4.127 1.00 93.12 342 TRP A CA 1
ATOM 2610 C C . TRP A 1 342 ? -24.663 8.588 -4.089 1.00 93.12 342 TRP A C 1
ATOM 2612 O O . TRP A 1 342 ? -25.065 9.034 -3.017 1.00 93.12 342 TRP A O 1
ATOM 2622 N N . ARG A 1 343 ? -25.255 8.904 -5.249 1.00 90.62 343 ARG A N 1
ATOM 2623 C CA . ARG A 1 343 ? -26.479 9.706 -5.354 1.00 90.62 343 ARG A CA 1
ATOM 2624 C C . ARG A 1 343 ? -27.735 8.866 -5.591 1.00 90.62 343 ARG A C 1
ATOM 2626 O O . ARG A 1 343 ? -28.799 9.253 -5.122 1.00 90.62 343 ARG A O 1
ATOM 2633 N N . ARG A 1 344 ? -27.639 7.783 -6.367 1.00 90.81 344 ARG A N 1
ATOM 2634 C CA . ARG A 1 344 ? -28.800 7.043 -6.898 1.00 90.81 344 ARG A CA 1
ATOM 2635 C C . ARG A 1 344 ? -29.164 5.803 -6.087 1.00 90.81 344 ARG A C 1
ATOM 2637 O O . ARG A 1 344 ? -30.346 5.530 -5.922 1.00 90.81 344 ARG A O 1
ATOM 2644 N N . ASP A 1 345 ? -28.177 5.076 -5.575 1.00 87.94 345 ASP A N 1
ATOM 2645 C CA . ASP A 1 345 ? -28.397 3.822 -4.853 1.00 87.94 345 ASP A CA 1
ATOM 2646 C C . ASP A 1 345 ? -28.621 4.125 -3.353 1.00 87.94 345 ASP A C 1
ATOM 2648 O O . ASP A 1 345 ? -27.755 4.739 -2.715 1.00 87.94 345 ASP A O 1
ATOM 2652 N N . PRO A 1 346 ? -29.779 3.756 -2.763 1.00 89.69 346 PRO A N 1
ATOM 2653 C CA . PRO A 1 346 ? -30.030 3.903 -1.329 1.00 89.69 346 PRO A CA 1
ATOM 2654 C C . PRO A 1 346 ? -28.928 3.303 -0.446 1.00 89.69 346 PRO A C 1
ATOM 2656 O O . PRO A 1 346 ? -28.590 3.907 0.572 1.00 89.69 346 PRO A O 1
ATOM 2659 N N . ARG A 1 347 ? -28.323 2.180 -0.851 1.00 89.94 347 ARG A N 1
ATOM 2660 C CA . ARG A 1 347 ? -27.268 1.493 -0.091 1.00 89.94 347 ARG A CA 1
ATOM 2661 C C . ARG A 1 347 ? -26.038 2.356 0.082 1.00 89.94 347 ARG A C 1
ATOM 2663 O O . ARG A 1 347 ? -25.565 2.544 1.195 1.00 89.94 347 ARG A O 1
ATOM 2670 N N . TYR A 1 348 ? -25.574 2.944 -1.017 1.00 93.19 348 TYR A N 1
ATOM 2671 C CA . TYR A 1 348 ? -24.440 3.862 -1.020 1.00 93.19 348 TYR A CA 1
ATOM 2672 C C . TYR A 1 348 ? -24.772 5.153 -0.264 1.00 93.19 348 TYR A C 1
ATOM 2674 O O . TYR A 1 348 ? -23.963 5.640 0.522 1.00 93.19 348 TYR A O 1
ATOM 2682 N N . ARG A 1 349 ? -25.982 5.700 -0.446 1.00 92.94 349 ARG A N 1
ATOM 2683 C CA . ARG A 1 349 ? -26.404 6.931 0.243 1.00 92.94 349 ARG A CA 1
ATOM 2684 C C . ARG A 1 349 ? -26.379 6.810 1.765 1.00 92.94 349 ARG A C 1
ATOM 2686 O O . ARG A 1 349 ? -25.984 7.772 2.413 1.00 92.94 349 ARG A O 1
ATOM 2693 N N . ARG A 1 350 ? -26.768 5.656 2.321 1.00 90.44 350 ARG A N 1
ATOM 2694 C CA . ARG A 1 350 ? -26.770 5.398 3.775 1.00 90.44 350 ARG A CA 1
ATOM 2695 C C . ARG A 1 350 ? -25.379 5.463 4.411 1.00 90.44 350 ARG A C 1
ATOM 2697 O O . ARG A 1 350 ? -25.278 5.673 5.608 1.00 90.44 350 ARG A O 1
ATOM 2704 N N . GLN A 1 351 ? -24.321 5.290 3.622 1.00 91.25 351 GLN A N 1
ATOM 2705 C CA . GLN A 1 351 ? -22.941 5.294 4.118 1.00 91.25 351 GLN A CA 1
ATOM 2706 C C . GLN A 1 351 ? -22.332 6.704 4.136 1.00 91.25 351 GLN A C 1
ATOM 2708 O O . GLN A 1 351 ? -21.265 6.912 4.715 1.00 91.25 351 GLN A O 1
ATOM 2713 N N . LEU A 1 352 ? -23.006 7.682 3.519 1.00 91.69 352 LEU A N 1
ATOM 2714 C CA . LEU A 1 352 ? -22.618 9.087 3.583 1.00 91.69 352 LEU A CA 1
ATOM 2715 C C . LEU A 1 352 ? -22.980 9.659 4.960 1.00 91.69 352 LEU A C 1
ATOM 2717 O O . LEU A 1 352 ? -24.147 9.672 5.342 1.00 91.69 352 LEU A O 1
ATOM 2721 N N . PHE A 1 353 ? -21.997 10.209 5.663 1.00 88.25 353 PHE A N 1
ATOM 2722 C CA . PHE A 1 353 ? -22.151 10.801 6.996 1.00 88.25 353 PHE A CA 1
ATOM 2723 C C . PHE A 1 353 ? -22.423 12.313 6.912 1.00 88.25 353 PHE A C 1
ATOM 2725 O O . PHE A 1 353 ? -21.567 13.152 7.168 1.00 88.25 353 PHE A O 1
ATOM 2732 N N . ARG A 1 354 ? -23.622 12.692 6.458 1.00 82.50 354 ARG A N 1
ATOM 2733 C CA . ARG A 1 354 ? -23.994 14.116 6.270 1.00 82.50 354 ARG A CA 1
ATOM 2734 C C . ARG A 1 354 ? -24.306 14.856 7.571 1.00 82.50 354 ARG A C 1
ATOM 2736 O O . ARG A 1 354 ? -24.402 16.082 7.564 1.00 82.50 354 ARG A O 1
ATOM 2743 N N . ASP A 1 355 ? -24.507 14.102 8.638 1.00 88.12 355 ASP A N 1
ATOM 2744 C CA . ASP A 1 355 ? -24.585 14.551 10.021 1.00 88.12 355 ASP A CA 1
ATOM 2745 C C . ASP A 1 355 ? -23.294 15.263 10.443 1.00 88.12 355 ASP A C 1
ATOM 2747 O O . ASP A 1 355 ? -23.373 16.332 11.045 1.00 88.12 355 ASP A O 1
ATOM 2751 N N . ASP A 1 356 ? -22.126 14.776 10.006 1.00 93.75 356 ASP A N 1
ATOM 2752 C CA . ASP A 1 356 ? -20.851 15.463 10.203 1.00 93.75 356 ASP A CA 1
ATOM 2753 C C . ASP A 1 356 ? -20.460 16.360 9.010 1.00 93.75 356 ASP A C 1
ATOM 2755 O O . ASP A 1 356 ? -19.574 16.033 8.217 1.00 93.75 356 ASP A O 1
ATOM 2759 N N . ARG A 1 357 ? -21.166 17.487 8.825 1.00 94.12 357 ARG A N 1
ATOM 2760 C CA . ARG A 1 357 ? -21.035 18.333 7.619 1.00 94.12 357 ARG A CA 1
ATOM 2761 C C . ARG A 1 357 ? -19.601 18.799 7.326 1.00 94.12 357 ARG A C 1
ATOM 2763 O O . ARG A 1 357 ? -19.214 18.706 6.155 1.00 94.12 357 ARG A O 1
ATOM 2770 N N . PRO A 1 358 ? -18.810 19.303 8.296 1.00 94.81 358 PRO A N 1
ATOM 2771 C CA . PRO A 1 358 ? -17.458 19.778 8.008 1.00 94.81 358 PRO A CA 1
ATOM 2772 C C . PRO A 1 358 ? -16.514 18.631 7.620 1.00 94.81 358 PRO A C 1
ATOM 2774 O O . PRO A 1 358 ? -15.808 18.750 6.613 1.00 94.81 358 PRO A O 1
ATOM 2777 N N . LEU A 1 359 ? -16.594 17.483 8.305 1.00 94.44 359 LEU A N 1
ATOM 2778 C CA . LEU A 1 359 ? -15.842 16.276 7.948 1.00 94.44 359 LEU A CA 1
ATOM 2779 C C . LEU A 1 359 ? -16.246 15.742 6.572 1.00 94.44 359 LEU A C 1
ATOM 2781 O O . LEU A 1 359 ? -15.391 15.369 5.766 1.00 94.44 359 LEU A O 1
ATOM 2785 N N . PHE A 1 360 ? -17.545 15.719 6.271 1.00 94.62 360 PHE A N 1
ATOM 2786 C CA . PHE A 1 360 ? -18.052 15.276 4.977 1.00 94.62 360 PHE A CA 1
ATOM 2787 C C . PHE A 1 360 ? -17.557 16.186 3.849 1.00 94.62 360 PHE A C 1
ATOM 2789 O O . PHE A 1 360 ? -17.075 15.700 2.825 1.00 94.62 360 PHE A O 1
ATOM 2796 N N . ALA A 1 361 ? -17.591 17.506 4.048 1.00 94.25 361 ALA A N 1
ATOM 2797 C CA . ALA A 1 361 ? -17.044 18.469 3.097 1.00 94.25 361 ALA A CA 1
ATOM 2798 C C . ALA A 1 361 ? -15.527 18.299 2.907 1.00 94.25 361 ALA A C 1
ATOM 2800 O O . ALA A 1 361 ? -15.054 18.339 1.770 1.00 94.25 361 ALA A O 1
ATOM 2801 N N . ALA A 1 362 ? -14.771 18.069 3.986 1.00 92.19 362 ALA A N 1
ATOM 2802 C CA . ALA A 1 362 ? -13.342 17.772 3.917 1.00 92.19 362 ALA A CA 1
ATOM 2803 C C . ALA A 1 362 ? -13.065 16.475 3.145 1.00 92.19 362 ALA A C 1
ATOM 2805 O O . ALA A 1 362 ? -12.256 16.473 2.224 1.00 92.19 362 ALA A O 1
ATOM 2806 N N . THR A 1 363 ? -13.824 15.414 3.413 1.00 92.31 363 THR A N 1
ATOM 2807 C CA . THR A 1 363 ? -13.715 14.129 2.704 1.00 92.31 363 THR A CA 1
ATOM 2808 C C . THR A 1 363 ? -14.006 14.280 1.209 1.00 92.31 363 THR A C 1
ATOM 2810 O O . THR A 1 363 ? -13.324 13.693 0.373 1.00 92.31 363 THR A O 1
ATOM 2813 N N . LEU A 1 364 ? -14.986 15.110 0.830 1.00 92.56 364 LEU A N 1
ATOM 2814 C CA . LEU A 1 364 ? -15.246 15.422 -0.578 1.00 92.56 364 LEU A CA 1
ATOM 2815 C C . LEU A 1 364 ? -14.117 16.238 -1.218 1.00 92.56 364 LEU A C 1
ATOM 2817 O O . LEU A 1 364 ? -13.837 16.039 -2.401 1.00 92.56 364 LEU A O 1
ATOM 2821 N N . ARG A 1 365 ? -13.467 17.146 -0.475 1.00 90.25 365 ARG A N 1
ATOM 2822 C CA . ARG A 1 365 ? -12.256 17.834 -0.951 1.00 90.25 365 ARG A CA 1
ATOM 2823 C C . ARG A 1 365 ? -11.127 16.832 -1.181 1.00 90.25 365 ARG A C 1
ATOM 2825 O O . ARG A 1 365 ? -10.527 16.894 -2.247 1.00 90.25 365 ARG A O 1
ATOM 2832 N N . GLU A 1 366 ? -10.921 15.870 -0.282 1.00 87.19 366 GLU A N 1
ATOM 2833 C CA . GLU A 1 366 ? -9.927 14.800 -0.468 1.00 87.19 366 GLU A CA 1
ATOM 2834 C C . GLU A 1 366 ? -10.231 13.924 -1.671 1.00 87.19 366 GLU A C 1
ATOM 2836 O O . GLU A 1 366 ? -9.348 13.669 -2.480 1.00 87.19 366 GLU A O 1
ATOM 2841 N N . LEU A 1 367 ? -11.487 13.519 -1.854 1.00 87.06 367 LEU A N 1
ATOM 2842 C CA . LEU A 1 367 ? -11.890 12.753 -3.032 1.00 87.06 367 LEU A CA 1
ATOM 2843 C C . LEU A 1 367 ? -11.701 13.542 -4.328 1.00 87.06 367 LEU A C 1
ATOM 2845 O O . LEU A 1 367 ? -11.327 12.957 -5.338 1.00 87.06 367 LEU A O 1
ATOM 2849 N N . ARG A 1 368 ? -11.932 14.861 -4.320 1.00 83.81 368 ARG A N 1
ATOM 2850 C CA . ARG A 1 368 ? -11.640 15.731 -5.470 1.00 83.81 368 ARG A CA 1
ATOM 2851 C C . ARG A 1 368 ? -10.145 15.889 -5.699 1.00 83.81 368 ARG A C 1
ATOM 2853 O O . ARG A 1 368 ? -9.741 15.877 -6.853 1.00 83.81 368 ARG A O 1
ATOM 2860 N N . ARG A 1 369 ? -9.339 16.032 -4.640 1.00 78.88 369 ARG A N 1
ATOM 2861 C CA . ARG A 1 369 ? -7.874 16.067 -4.735 1.00 78.88 369 ARG A CA 1
ATOM 2862 C C . ARG A 1 369 ? -7.362 14.759 -5.318 1.00 78.88 369 ARG A C 1
ATOM 2864 O O . ARG A 1 369 ? -6.696 14.805 -6.336 1.00 78.88 369 ARG A O 1
ATOM 2871 N N . TRP A 1 370 ? -7.771 13.622 -4.762 1.00 76.06 370 TRP A N 1
ATOM 2872 C CA . TRP A 1 370 ? -7.470 12.289 -5.279 1.00 76.06 370 TRP A CA 1
ATOM 2873 C C . TRP A 1 370 ? -7.909 12.130 -6.729 1.00 76.06 370 TRP A C 1
ATOM 2875 O O . TRP A 1 370 ? -7.088 11.798 -7.568 1.00 76.06 370 TRP A O 1
ATOM 2885 N N . ALA A 1 371 ? -9.160 12.461 -7.060 1.00 68.12 371 ALA A N 1
ATOM 2886 C CA . ALA A 1 371 ? -9.629 12.452 -8.439 1.00 68.12 371 ALA A CA 1
ATOM 2887 C C . ALA A 1 371 ? -8.808 13.367 -9.332 1.00 68.12 371 ALA A C 1
ATOM 2889 O O . ALA A 1 371 ? -8.521 12.967 -10.440 1.00 68.12 371 ALA A O 1
ATOM 2890 N N . HIS A 1 372 ? -8.397 14.548 -8.883 1.00 60.56 372 HIS A N 1
ATOM 2891 C CA . HIS A 1 372 ? -7.549 15.432 -9.670 1.00 60.56 372 HIS A CA 1
ATOM 2892 C C . HIS A 1 372 ? -6.143 14.862 -9.845 1.00 60.56 372 HIS A C 1
ATOM 2894 O O . HIS A 1 372 ? -5.620 14.932 -10.946 1.00 60.56 372 HIS A O 1
ATOM 2900 N N . THR A 1 373 ? -5.543 14.261 -8.817 1.00 58.81 373 THR A N 1
ATOM 2901 C CA . THR A 1 373 ? -4.236 13.606 -8.915 1.00 58.81 373 THR A CA 1
ATOM 2902 C C . THR A 1 373 ? -4.319 12.397 -9.837 1.00 58.81 373 THR A C 1
ATOM 2904 O O . THR A 1 373 ? -3.586 12.349 -10.808 1.00 58.81 373 THR A O 1
ATOM 2907 N N . THR A 1 374 ? -5.265 11.482 -9.623 1.00 54.97 374 THR A N 1
ATOM 2908 C CA . THR A 1 374 ? -5.505 10.303 -10.468 1.00 54.97 374 THR A CA 1
ATOM 2909 C C . THR A 1 374 ? -5.885 10.702 -11.898 1.00 54.97 374 THR A C 1
ATOM 2911 O O . THR A 1 374 ? -5.315 10.191 -12.851 1.00 54.97 374 THR A O 1
ATOM 2914 N N . TRP A 1 375 ? -6.786 11.667 -12.086 1.00 45.50 375 TRP A N 1
ATOM 2915 C CA . TRP A 1 375 ? -7.199 12.159 -13.405 1.00 45.50 375 TRP A CA 1
ATOM 2916 C C . TRP A 1 375 ? -6.080 12.918 -14.109 1.00 45.50 375 TRP A C 1
ATOM 2918 O O . TRP A 1 375 ? -5.879 12.700 -15.290 1.00 45.50 375 TRP A O 1
ATOM 2928 N N . ASN A 1 376 ? -5.302 13.760 -13.425 1.00 42.09 376 ASN A N 1
ATOM 2929 C CA . ASN A 1 376 ? -4.104 14.364 -14.014 1.00 42.09 376 ASN A CA 1
ATOM 2930 C C . ASN A 1 376 ? -3.043 13.300 -14.305 1.00 42.09 376 ASN A C 1
ATOM 2932 O O . ASN A 1 376 ? -2.355 13.405 -15.302 1.00 42.09 376 ASN A O 1
ATOM 2936 N N . THR A 1 377 ? -2.931 12.244 -13.514 1.00 44.81 377 THR A N 1
ATOM 2937 C CA . THR A 1 377 ? -2.051 11.106 -13.801 1.00 44.81 377 THR A CA 1
ATOM 2938 C C . THR A 1 377 ? -2.497 10.363 -15.073 1.00 44.81 377 THR A C 1
ATOM 2940 O O . THR A 1 377 ? -1.664 10.105 -15.936 1.00 44.81 377 THR A O 1
ATOM 2943 N N . HIS A 1 378 ? -3.804 10.140 -15.273 1.00 43.28 378 HIS A N 1
ATOM 2944 C CA . HIS A 1 378 ? -4.359 9.508 -16.484 1.00 43.28 378 HIS A CA 1
ATOM 2945 C C . HIS A 1 378 ? -4.587 10.472 -17.678 1.00 43.28 378 HIS A C 1
ATOM 2947 O O . HIS A 1 378 ? -4.810 10.004 -18.788 1.00 43.28 378 HIS A O 1
ATOM 2953 N N . HIS A 1 379 ? -4.596 11.803 -17.506 1.00 42.41 379 HIS A N 1
ATOM 2954 C CA . HIS A 1 379 ? -4.876 12.796 -18.575 1.00 42.41 379 HIS A CA 1
ATOM 2955 C C . HIS A 1 379 ? -3.755 13.824 -18.816 1.00 42.41 379 HIS A C 1
ATOM 2957 O O . HIS A 1 379 ? -3.799 14.542 -19.819 1.00 42.41 379 HIS A O 1
ATOM 2963 N N . ALA A 1 380 ? -2.758 13.944 -17.934 1.00 47.75 380 ALA A N 1
ATOM 2964 C CA . ALA A 1 380 ? -1.596 14.811 -18.153 1.00 47.75 380 ALA A CA 1
ATOM 2965 C C . ALA A 1 380 ? -0.482 14.118 -18.940 1.00 47.75 380 ALA A C 1
ATOM 2967 O O . ALA A 1 380 ? 0.412 14.824 -19.400 1.00 47.75 380 ALA A O 1
ATOM 2968 N N . MET A 1 381 ? -0.550 12.797 -19.150 1.00 60.72 381 MET A N 1
ATOM 2969 C CA . MET A 1 381 ? 0.263 12.121 -20.158 1.00 60.72 381 MET A CA 1
ATOM 2970 C C . MET A 1 381 ? -0.339 12.380 -21.537 1.00 60.72 381 MET A C 1
ATOM 2972 O O . MET A 1 381 ? -1.311 11.760 -21.955 1.00 60.72 381 MET A O 1
ATOM 2976 N N . ARG A 1 382 ? 0.236 13.352 -22.244 1.00 75.44 382 ARG A N 1
ATOM 2977 C CA . ARG A 1 382 ? 0.113 13.434 -23.703 1.00 75.44 382 ARG A CA 1
ATOM 2978 C C . ARG A 1 382 ? 1.363 12.837 -24.316 1.00 75.44 382 ARG A C 1
ATOM 2980 O O . ARG A 1 382 ? 2.434 12.931 -23.716 1.00 75.44 382 ARG A O 1
ATOM 2987 N N . GLY A 1 383 ? 1.233 12.266 -25.503 1.00 86.56 383 GLY A N 1
ATOM 2988 C CA . GLY A 1 383 ? 2.367 11.729 -26.237 1.00 86.56 383 GLY A CA 1
ATOM 2989 C C . GLY A 1 383 ? 2.566 12.428 -27.569 1.00 86.56 383 GLY A C 1
ATOM 2990 O O . GLY A 1 383 ? 1.601 12.871 -28.199 1.00 86.56 383 GLY A O 1
ATOM 2991 N N . HIS A 1 384 ? 3.816 12.480 -28.009 1.00 93.25 384 HIS A N 1
ATOM 2992 C CA . HIS A 1 384 ? 4.133 12.701 -29.408 1.00 93.25 384 HIS A CA 1
ATOM 2993 C C . HIS A 1 384 ? 5.030 11.601 -29.935 1.00 93.25 384 HIS A C 1
ATOM 2995 O O . HIS A 1 384 ? 5.937 11.168 -29.230 1.00 93.25 384 HIS A O 1
ATOM 3001 N N . TYR A 1 385 ? 4.801 11.206 -31.183 1.00 96.31 385 TYR A N 1
ATOM 3002 C CA . TYR A 1 385 ? 5.824 10.518 -31.956 1.00 96.31 385 TYR A CA 1
ATOM 3003 C C . TYR A 1 385 ? 6.423 11.488 -32.974 1.00 96.31 385 TYR A C 1
ATOM 3005 O O . TYR A 1 385 ? 5.700 12.278 -33.591 1.00 96.31 385 TYR A O 1
ATOM 3013 N N . LEU A 1 386 ? 7.746 11.465 -33.097 1.00 96.38 386 LEU A N 1
ATOM 3014 C CA . LEU A 1 386 ? 8.511 12.313 -34.000 1.00 96.38 386 LEU A CA 1
ATOM 3015 C C . LEU A 1 386 ? 8.566 11.643 -35.366 1.00 96.38 386 LEU A C 1
ATOM 3017 O O . LEU A 1 386 ? 9.060 10.530 -35.486 1.00 96.38 386 LEU A O 1
ATOM 3021 N N . ASN A 1 387 ? 8.058 12.314 -36.394 1.00 95.25 387 ASN A N 1
ATOM 3022 C CA . ASN A 1 387 ? 8.030 11.773 -37.750 1.00 95.25 387 ASN A CA 1
ATOM 3023 C C . ASN A 1 387 ? 8.261 12.883 -38.780 1.00 95.25 387 ASN A C 1
ATOM 3025 O O . ASN A 1 387 ? 7.659 13.955 -38.698 1.00 95.25 387 ASN A O 1
ATOM 3029 N N . MET A 1 388 ? 9.126 12.628 -39.763 1.00 91.44 388 MET A N 1
ATOM 3030 C CA . MET A 1 388 ? 9.337 13.540 -40.895 1.00 91.44 388 MET A CA 1
ATOM 3031 C C . MET A 1 388 ? 8.185 13.418 -41.899 1.00 91.44 388 MET A C 1
ATOM 3033 O O . MET A 1 388 ? 7.692 12.321 -42.132 1.00 91.44 388 MET A O 1
ATOM 3037 N N . ASP A 1 389 ? 7.800 14.509 -42.569 1.00 89.31 389 ASP A N 1
ATOM 3038 C CA . ASP A 1 389 ? 6.697 14.491 -43.556 1.00 89.31 389 ASP A CA 1
ATOM 3039 C C . ASP A 1 389 ? 6.929 13.535 -44.729 1.00 89.31 389 ASP A C 1
ATOM 3041 O O . ASP A 1 389 ? 5.984 12.934 -45.229 1.00 89.31 389 ASP A O 1
ATOM 3045 N N . ARG A 1 390 ? 8.188 13.326 -45.126 1.00 87.25 390 ARG A N 1
ATOM 3046 C CA . ARG A 1 390 ? 8.544 12.357 -46.173 1.00 87.25 390 ARG A CA 1
ATOM 3047 C C . ARG A 1 390 ? 8.426 10.889 -45.741 1.00 87.25 390 ARG A C 1
ATOM 3049 O O . ARG A 1 390 ? 8.423 10.013 -46.598 1.00 87.25 390 ARG A O 1
ATOM 3056 N N . SER A 1 391 ? 8.361 10.604 -44.439 1.00 89.00 391 SER A N 1
ATOM 3057 C CA . SER A 1 391 ? 8.377 9.245 -43.880 1.00 89.00 391 SER A CA 1
ATOM 3058 C C . SER A 1 391 ? 6.955 8.707 -43.677 1.00 89.00 391 SER A C 1
ATOM 3060 O O . SER A 1 391 ? 6.550 8.410 -42.550 1.00 89.00 391 SER A O 1
ATOM 3062 N N . VAL A 1 392 ? 6.192 8.601 -44.769 1.00 91.69 392 VAL A N 1
ATOM 3063 C CA . VAL A 1 392 ? 4.762 8.235 -44.748 1.00 91.69 392 VAL A CA 1
ATOM 3064 C C . VAL A 1 392 ? 4.540 6.830 -44.176 1.00 91.69 392 VAL A C 1
ATOM 3066 O O . VAL A 1 392 ? 3.753 6.668 -43.250 1.00 91.69 392 VAL A O 1
ATOM 3069 N N . GLU A 1 393 ? 5.302 5.833 -44.628 1.00 89.88 393 GLU A N 1
ATOM 3070 C CA . GLU A 1 393 ? 5.152 4.434 -44.187 1.00 89.88 393 GLU A CA 1
ATOM 3071 C C . GLU A 1 393 ? 5.425 4.242 -42.681 1.00 89.88 393 GLU A C 1
ATOM 3073 O O . GLU A 1 393 ? 4.711 3.511 -41.985 1.00 89.88 393 GLU A O 1
ATOM 3078 N N . ARG A 1 394 ? 6.429 4.948 -42.136 1.00 89.44 394 ARG A N 1
ATOM 3079 C CA . ARG A 1 394 ? 6.719 4.950 -40.688 1.00 89.44 394 ARG A CA 1
ATOM 3080 C C . ARG A 1 394 ? 5.577 5.586 -39.897 1.00 89.44 394 ARG A C 1
ATOM 3082 O O . ARG A 1 394 ? 5.204 5.075 -38.845 1.00 89.44 394 ARG A O 1
ATOM 3089 N N . CYS A 1 395 ? 4.981 6.656 -40.428 1.00 93.00 395 CYS A N 1
ATOM 3090 C CA . CYS A 1 395 ? 3.810 7.293 -39.831 1.00 93.00 395 CYS A CA 1
ATOM 3091 C C . CYS A 1 395 ? 2.617 6.330 -39.782 1.00 93.00 395 CYS A C 1
ATOM 3093 O O . CYS A 1 395 ? 2.044 6.128 -38.715 1.00 93.00 395 CYS A O 1
ATOM 3095 N N . GLU A 1 396 ? 2.283 5.694 -40.906 1.00 92.81 396 GLU A N 1
ATOM 3096 C CA . GLU A 1 396 ? 1.180 4.731 -40.996 1.00 92.81 396 GLU A CA 1
ATOM 3097 C C . GLU A 1 396 ? 1.379 3.545 -40.047 1.00 92.81 396 GLU A C 1
ATOM 3099 O O . GLU A 1 396 ? 0.444 3.145 -39.346 1.00 92.81 396 GLU A O 1
ATOM 3104 N N . THR A 1 397 ? 2.610 3.028 -39.966 1.00 91.94 397 THR A N 1
ATOM 3105 C CA . THR A 1 397 ? 2.963 1.942 -39.045 1.00 91.94 397 THR A CA 1
ATOM 3106 C C . THR A 1 397 ? 2.775 2.356 -37.587 1.00 91.94 397 THR A C 1
ATOM 3108 O O . THR A 1 397 ? 2.133 1.636 -36.815 1.00 91.94 397 THR A O 1
ATOM 3111 N N . MET A 1 398 ? 3.308 3.519 -37.200 1.00 93.88 398 MET A N 1
ATOM 3112 C CA . MET A 1 398 ? 3.173 4.027 -35.838 1.00 93.88 398 MET A CA 1
ATOM 3113 C C . MET A 1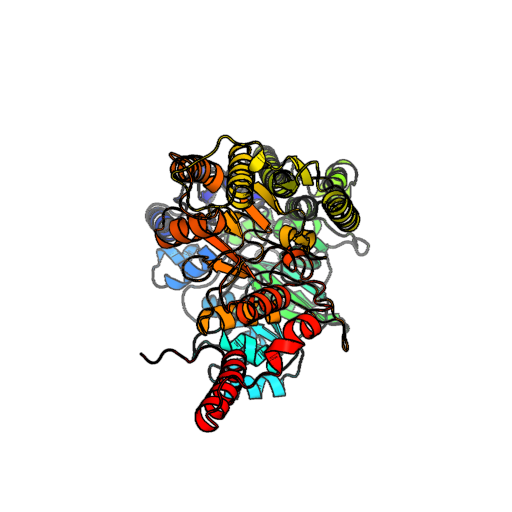 398 ? 1.701 4.255 -35.487 1.00 93.88 398 MET A C 1
ATOM 3115 O O . MET A 1 398 ? 1.234 3.788 -34.452 1.00 93.88 398 MET A O 1
ATOM 3119 N N . GLU A 1 399 ? 0.924 4.890 -36.363 1.00 92.69 399 GLU A N 1
ATOM 3120 C CA . GLU A 1 399 ? -0.502 5.108 -36.123 1.00 92.69 399 GLU A CA 1
ATOM 3121 C C . GLU A 1 399 ? -1.301 3.802 -36.009 1.00 92.69 399 GLU A C 1
ATOM 3123 O O . GLU A 1 399 ? -2.206 3.705 -35.178 1.00 92.69 399 GLU A O 1
ATOM 3128 N N . ALA A 1 400 ? -0.982 2.783 -36.814 1.00 91.44 400 ALA A N 1
ATOM 3129 C CA . ALA A 1 400 ? -1.611 1.469 -36.703 1.00 91.44 400 ALA A CA 1
ATOM 3130 C C . ALA A 1 400 ? -1.324 0.824 -35.339 1.00 91.44 400 ALA A C 1
ATOM 3132 O O . ALA A 1 400 ? -2.230 0.276 -34.707 1.00 91.44 400 ALA A O 1
ATOM 3133 N N . GLN A 1 401 ? -0.088 0.947 -34.851 1.00 92.38 401 GLN A N 1
ATOM 3134 C CA . GLN A 1 401 ? 0.296 0.503 -33.516 1.00 92.38 401 GLN A CA 1
ATOM 3135 C C . GLN A 1 401 ? -0.442 1.281 -32.415 1.00 92.38 401 GLN A C 1
ATOM 3137 O O . GLN A 1 401 ? -0.992 0.655 -31.511 1.00 92.38 401 GLN A O 1
ATOM 3142 N N . LEU A 1 402 ? -0.522 2.611 -32.505 1.00 89.62 402 LEU A N 1
ATOM 3143 C CA . LEU A 1 402 ? -1.245 3.440 -31.534 1.00 89.62 402 LEU A CA 1
ATOM 3144 C C . LEU A 1 402 ? -2.742 3.104 -31.487 1.00 89.62 402 LEU A C 1
ATOM 3146 O O . LEU A 1 402 ? -3.312 3.016 -30.402 1.00 89.62 402 LEU A O 1
ATOM 3150 N N . ARG A 1 403 ? -3.374 2.854 -32.644 1.00 88.12 403 ARG A N 1
ATOM 3151 C CA . ARG A 1 403 ? -4.774 2.396 -32.720 1.00 88.12 403 ARG A CA 1
ATOM 3152 C C . ARG A 1 403 ? -4.965 1.026 -32.075 1.00 88.12 403 ARG A C 1
ATOM 3154 O O . ARG A 1 403 ? -5.930 0.832 -31.347 1.00 88.12 403 ARG A O 1
ATOM 3161 N N . ARG A 1 404 ? -4.048 0.084 -32.320 1.00 86.06 404 ARG A N 1
ATOM 3162 C CA . ARG A 1 404 ? -4.096 -1.270 -31.743 1.00 86.06 404 ARG A CA 1
ATOM 3163 C C . ARG A 1 404 ? -3.976 -1.265 -30.217 1.00 86.06 404 ARG A C 1
ATOM 3165 O O . ARG A 1 404 ? -4.569 -2.121 -29.574 1.00 86.06 404 ARG A O 1
ATOM 3172 N N . LEU A 1 405 ? -3.206 -0.330 -29.664 1.00 81.31 405 LEU A N 1
ATOM 3173 C CA . LEU A 1 405 ? -2.961 -0.198 -28.224 1.00 81.31 405 LEU A CA 1
ATOM 3174 C C . LEU A 1 405 ? -3.924 0.774 -27.520 1.00 81.31 405 LEU A C 1
ATOM 3176 O O . LEU A 1 405 ? -3.732 1.048 -26.341 1.00 81.31 405 LEU A O 1
ATOM 3180 N N . ASP A 1 406 ? -4.924 1.306 -28.232 1.00 77.25 406 ASP A N 1
ATOM 3181 C CA . ASP A 1 406 ? -5.862 2.324 -27.736 1.00 77.25 406 ASP A CA 1
ATOM 3182 C C . ASP A 1 406 ? -5.158 3.540 -27.096 1.00 77.25 406 ASP A C 1
ATOM 3184 O O . ASP A 1 406 ? -5.409 3.939 -25.958 1.00 77.25 406 ASP A O 1
ATOM 3188 N N . LEU A 1 407 ? -4.243 4.154 -27.856 1.00 80.94 407 LEU A N 1
ATOM 3189 C CA . LEU A 1 407 ? -3.442 5.314 -27.442 1.00 80.94 407 LEU A CA 1
ATOM 3190 C C . LEU A 1 407 ? -3.861 6.617 -28.164 1.00 80.94 407 LEU A C 1
ATOM 3192 O O . LEU A 1 407 ? -3.018 7.272 -28.785 1.00 80.94 407 LEU A O 1
ATOM 3196 N N . PRO A 1 408 ? -5.135 7.065 -28.091 1.00 77.56 408 PRO A N 1
ATOM 3197 C CA . PRO A 1 408 ? -5.627 8.227 -28.848 1.00 77.56 408 PRO A CA 1
ATOM 3198 C C . PRO A 1 408 ? -5.042 9.569 -28.373 1.00 77.56 408 PRO A C 1
ATOM 3200 O O . PRO A 1 408 ? -5.258 10.611 -28.988 1.00 77.56 408 PRO A O 1
ATOM 3203 N N . TRP A 1 409 ? -4.323 9.566 -27.251 1.00 77.06 409 TRP A N 1
ATOM 3204 C CA . TRP A 1 409 ? -3.687 10.733 -26.642 1.00 77.06 409 TRP A CA 1
ATOM 3205 C C . TRP A 1 409 ? -2.242 10.962 -27.123 1.00 77.06 409 TRP A C 1
ATOM 3207 O O . TRP A 1 409 ? -1.607 11.942 -26.710 1.00 77.06 409 TRP A O 1
ATOM 3217 N N . ILE A 1 410 ? -1.728 10.093 -28.003 1.00 87.56 410 ILE A N 1
ATOM 3218 C CA . ILE A 1 410 ? -0.449 10.261 -28.699 1.00 87.56 410 ILE A CA 1
ATOM 3219 C C . ILE A 1 410 ? -0.718 10.812 -30.101 1.00 87.56 410 ILE A C 1
ATOM 3221 O O . ILE A 1 410 ? -1.520 10.264 -30.849 1.00 87.56 410 ILE A O 1
ATOM 3225 N N . SER A 1 411 ? -0.050 11.907 -30.465 1.00 90.50 411 SER A N 1
ATOM 3226 C CA . SER A 1 411 ? -0.255 12.581 -31.755 1.00 90.50 411 SER A CA 1
ATOM 3227 C C . SER A 1 411 ? 1.060 12.869 -32.462 1.00 90.50 411 SER A C 1
ATOM 3229 O O . SER A 1 411 ? 2.075 13.122 -31.816 1.00 90.50 411 SER A O 1
ATOM 3231 N N . ARG A 1 412 ? 1.044 12.875 -33.793 1.00 94.56 412 ARG A N 1
ATOM 3232 C CA . ARG A 1 412 ? 2.219 13.182 -34.609 1.00 94.56 412 ARG A CA 1
ATOM 3233 C C . ARG A 1 412 ? 2.789 14.560 -34.276 1.00 94.56 412 ARG A C 1
ATOM 3235 O O . ARG A 1 412 ? 2.052 15.546 -34.255 1.00 94.56 412 ARG A O 1
ATOM 3242 N N . LEU A 1 413 ? 4.103 14.635 -34.090 1.00 94.50 413 LEU A N 1
ATOM 3243 C CA . LEU A 1 413 ? 4.852 15.886 -34.102 1.00 94.50 413 LEU A CA 1
ATOM 3244 C C . LEU A 1 413 ? 5.827 15.859 -35.280 1.00 94.50 413 LEU A C 1
ATOM 3246 O O . LEU A 1 413 ? 6.590 14.906 -35.444 1.00 94.50 413 LEU A O 1
ATOM 3250 N N . ARG A 1 414 ? 5.789 16.907 -36.110 1.00 95.25 414 ARG A N 1
ATOM 3251 C CA . ARG A 1 414 ? 6.669 17.030 -37.277 1.00 95.25 414 ARG A CA 1
ATOM 3252 C C . ARG A 1 414 ? 8.129 17.069 -36.817 1.00 95.25 414 ARG A C 1
ATOM 3254 O O . ARG A 1 414 ? 8.528 18.003 -36.123 1.00 95.25 414 ARG A O 1
ATOM 3261 N N . ALA A 1 415 ? 8.907 16.070 -37.222 1.00 93.19 415 ALA A N 1
ATOM 3262 C CA . ALA A 1 415 ? 10.351 16.050 -37.039 1.00 93.19 415 ALA A CA 1
ATOM 3263 C C . ALA A 1 415 ? 11.031 16.960 -38.072 1.00 93.19 415 ALA A C 1
ATOM 3265 O O . ALA A 1 415 ? 10.590 17.077 -39.218 1.00 93.19 415 ALA A O 1
ATOM 3266 N N . THR A 1 416 ? 12.112 17.606 -37.655 1.00 92.31 416 THR A N 1
ATOM 3267 C CA . THR A 1 416 ? 12.938 18.484 -38.479 1.00 92.31 416 THR A CA 1
ATOM 3268 C C . THR A 1 416 ? 13.848 17.662 -39.386 1.00 92.31 416 THR A C 1
ATOM 3270 O O . THR A 1 416 ? 14.670 16.880 -38.910 1.00 92.31 416 THR A O 1
ATOM 3273 N N . ASP A 1 417 ? 13.756 17.881 -40.698 1.00 89.69 417 ASP A N 1
ATOM 3274 C CA . ASP A 1 417 ? 14.755 17.379 -41.637 1.00 89.69 417 ASP A CA 1
ATOM 3275 C C . ASP A 1 417 ? 15.987 18.282 -41.577 1.00 89.69 417 ASP A C 1
ATOM 3277 O O . ASP A 1 417 ? 15.942 19.440 -41.989 1.00 89.69 417 ASP A O 1
ATOM 3281 N N . GLY A 1 418 ? 17.110 17.782 -41.065 1.00 87.44 418 GLY A N 1
ATOM 3282 C CA . GLY A 1 418 ? 18.290 18.632 -40.917 1.00 87.44 418 GLY A CA 1
ATOM 3283 C C . GLY A 1 418 ? 18.947 19.043 -42.236 1.00 87.44 418 GLY A C 1
ATOM 3284 O O . GLY A 1 418 ? 19.820 19.903 -42.217 1.00 87.44 418 GLY A O 1
ATOM 3285 N N . ARG A 1 419 ? 18.507 18.505 -43.384 1.00 87.00 419 ARG A N 1
ATOM 3286 C CA . ARG A 1 419 ? 18.862 19.032 -44.717 1.00 87.00 419 ARG A CA 1
ATOM 3287 C C . ARG A 1 419 ? 18.212 20.388 -45.013 1.00 87.00 419 ARG A C 1
ATOM 3289 O O . ARG A 1 419 ? 18.727 21.131 -45.839 1.00 87.00 419 ARG A O 1
ATOM 3296 N N . GLU A 1 420 ? 17.096 20.695 -44.352 1.00 88.25 420 GLU A N 1
ATOM 3297 C CA . GLU A 1 420 ? 16.402 21.986 -44.443 1.00 88.25 420 GLU A CA 1
ATOM 3298 C C . GLU A 1 420 ? 17.004 23.031 -43.486 1.00 88.25 420 GLU A C 1
ATOM 3300 O O . GLU A 1 420 ? 16.662 24.211 -43.555 1.00 88.25 420 GLU A O 1
ATOM 3305 N N . LEU A 1 421 ? 17.897 22.616 -42.578 1.00 87.50 421 LEU A N 1
ATOM 3306 C CA . LEU A 1 421 ? 18.547 23.514 -41.629 1.00 87.50 421 LEU A CA 1
ATOM 3307 C C . LEU A 1 421 ? 19.763 24.213 -42.258 1.00 87.50 421 LEU A C 1
ATOM 3309 O O . LEU A 1 421 ? 20.460 23.619 -43.084 1.00 87.50 421 LEU A O 1
ATOM 3313 N N . PRO A 1 422 ? 20.082 25.450 -41.828 1.00 85.25 422 PRO A N 1
ATOM 3314 C CA . PRO A 1 422 ? 21.313 26.116 -42.233 1.00 85.25 422 PRO A CA 1
ATOM 3315 C C . PRO A 1 422 ? 22.548 25.259 -41.912 1.00 85.25 422 PRO A C 1
ATOM 3317 O O . PRO A 1 422 ? 22.591 24.641 -40.839 1.00 85.25 422 PRO A O 1
ATOM 3320 N N . PRO A 1 423 ? 23.569 25.241 -42.790 1.00 78.12 423 PRO A N 1
ATOM 3321 C CA . PRO A 1 423 ? 24.784 24.474 -42.556 1.00 78.12 423 PRO A CA 1
ATOM 3322 C C . PRO A 1 423 ? 25.475 24.938 -41.271 1.00 78.12 423 PRO A C 1
ATOM 3324 O O . PRO A 1 423 ? 25.623 26.134 -41.020 1.00 78.12 423 PRO A O 1
ATOM 3327 N N . ARG A 1 424 ? 25.917 23.973 -40.461 1.00 82.69 424 ARG A N 1
ATOM 3328 C CA . ARG A 1 424 ? 26.636 24.209 -39.203 1.00 82.69 424 ARG A CA 1
ATOM 3329 C C . ARG A 1 424 ? 28.063 23.671 -39.326 1.00 82.69 424 ARG A C 1
ATOM 3331 O O . ARG A 1 424 ? 28.331 22.577 -38.846 1.00 82.69 424 ARG A O 1
ATOM 3338 N N . PRO A 1 425 ? 28.983 24.407 -39.974 1.00 75.19 425 PRO A N 1
ATOM 3339 C CA . PRO A 1 425 ? 30.323 23.905 -40.303 1.00 75.19 425 PRO A CA 1
ATOM 3340 C C . PRO A 1 425 ? 31.194 23.581 -39.079 1.00 75.19 425 PRO A C 1
ATOM 3342 O O . PRO A 1 425 ? 32.213 22.917 -39.217 1.00 75.19 425 PRO A O 1
ATOM 3345 N N . GLN A 1 426 ? 30.804 24.043 -37.889 1.00 80.00 426 GLN A N 1
ATOM 3346 C CA . GLN A 1 426 ? 31.485 23.760 -36.622 1.00 80.00 426 GLN A CA 1
ATOM 3347 C C . GLN A 1 426 ? 31.012 22.451 -35.957 1.00 80.00 426 GLN A C 1
ATOM 3349 O O . GLN A 1 426 ? 31.616 22.020 -34.980 1.00 80.00 426 GLN A O 1
ATOM 3354 N N . SER A 1 427 ? 29.949 21.815 -36.467 1.00 86.38 427 SER A N 1
ATOM 3355 C CA . SER A 1 427 ? 29.413 20.555 -35.943 1.00 86.38 427 SER A CA 1
ATOM 3356 C C . SER A 1 427 ? 29.982 19.359 -36.721 1.00 86.38 427 SER A C 1
ATOM 3358 O O . SER A 1 427 ? 29.960 19.379 -37.952 1.00 86.38 427 SER A O 1
ATOM 3360 N N . PRO A 1 428 ? 30.448 18.294 -36.041 1.00 88.62 428 PRO A N 1
ATOM 3361 C CA . PRO A 1 428 ? 30.889 17.059 -36.688 1.00 88.62 428 PRO A CA 1
ATOM 3362 C C . PRO A 1 428 ? 29.720 16.151 -37.110 1.00 88.62 428 PRO A C 1
ATOM 3364 O O . PRO A 1 428 ? 29.951 15.093 -37.692 1.00 88.62 428 PRO A O 1
ATOM 3367 N N . LEU A 1 429 ? 28.479 16.525 -36.784 1.00 88.38 429 LEU A N 1
ATOM 3368 C CA . LEU A 1 429 ? 27.298 15.695 -36.986 1.00 88.38 429 LEU A CA 1
ATOM 3369 C C . LEU A 1 429 ? 26.753 15.803 -38.409 1.00 88.38 429 LEU A C 1
ATOM 3371 O O . LEU A 1 429 ? 26.794 16.851 -39.058 1.00 88.38 429 LEU A O 1
ATOM 3375 N N . THR A 1 430 ? 26.156 14.714 -38.876 1.00 89.88 430 THR A N 1
ATOM 3376 C CA . THR A 1 430 ? 25.420 14.690 -40.136 1.00 89.88 430 THR A CA 1
ATOM 3377 C C . THR A 1 430 ? 24.158 15.560 -40.057 1.00 89.88 430 THR A C 1
ATOM 3379 O O . THR A 1 430 ? 23.583 15.743 -38.978 1.00 89.88 430 THR A O 1
ATOM 3382 N N . PRO A 1 431 ? 23.626 16.036 -41.200 1.00 88.56 431 PRO A N 1
ATOM 3383 C CA . PRO A 1 431 ? 22.331 16.713 -41.221 1.00 88.56 431 PRO A CA 1
ATOM 3384 C C . PRO A 1 431 ? 21.216 15.885 -40.563 1.00 88.56 431 PRO A C 1
ATOM 3386 O O . PRO A 1 431 ? 20.362 16.439 -39.883 1.00 88.56 431 PRO A O 1
ATOM 3389 N N . GLY A 1 432 ? 21.237 14.555 -40.703 1.00 87.44 432 GLY A N 1
ATOM 3390 C CA . GLY A 1 432 ? 20.262 13.674 -40.052 1.00 87.44 432 GLY A CA 1
ATOM 3391 C C . GLY A 1 432 ? 20.328 13.735 -38.524 1.00 87.44 432 GLY A C 1
ATOM 3392 O O . GLY A 1 432 ? 19.297 13.894 -37.875 1.00 87.44 432 GLY A O 1
ATOM 3393 N N . GLU A 1 433 ? 21.529 13.682 -37.950 1.00 89.25 433 GLU A N 1
ATOM 3394 C CA . GLU A 1 433 ? 21.745 13.762 -36.497 1.00 89.25 433 GLU A CA 1
ATOM 3395 C C . GLU A 1 433 ? 21.381 15.140 -35.934 1.00 89.25 433 GLU A C 1
ATOM 3397 O O . GLU A 1 433 ? 20.751 15.229 -34.880 1.00 89.25 433 GLU A O 1
ATOM 3402 N N . ILE A 1 434 ? 21.695 16.219 -36.659 1.00 91.06 434 ILE A N 1
ATOM 3403 C CA . ILE A 1 434 ? 21.287 17.578 -36.275 1.00 91.06 434 ILE A CA 1
ATOM 3404 C C . ILE A 1 434 ? 19.757 17.706 -36.318 1.00 91.06 434 ILE A C 1
ATOM 3406 O O . ILE A 1 434 ? 19.158 18.257 -35.393 1.00 91.06 434 ILE A O 1
ATOM 3410 N N . GLY A 1 435 ? 19.113 17.179 -37.365 1.00 91.88 435 GLY A N 1
ATOM 3411 C CA . GLY A 1 435 ? 17.653 17.145 -37.485 1.00 91.88 435 GLY A CA 1
ATOM 3412 C C . GLY A 1 435 ? 16.992 16.357 -36.353 1.00 91.88 435 GLY A C 1
ATOM 3413 O O . GLY A 1 435 ? 16.026 16.833 -35.754 1.00 91.88 435 GLY A O 1
ATOM 3414 N N . CYS A 1 436 ? 17.560 15.203 -35.994 1.00 92.25 436 CYS A N 1
ATOM 3415 C CA . CYS A 1 436 ? 17.144 14.408 -34.841 1.00 92.25 436 CYS A CA 1
ATOM 3416 C C . CYS A 1 436 ? 17.237 15.229 -33.544 1.00 92.25 436 CYS A C 1
ATOM 3418 O O . CYS A 1 436 ? 16.224 15.431 -32.872 1.00 92.25 436 CYS A O 1
ATOM 3420 N N . PHE A 1 437 ? 18.400 15.821 -33.249 1.00 94.62 437 PHE A N 1
ATOM 3421 C CA . PHE A 1 437 ? 18.596 16.641 -32.049 1.00 94.62 437 PHE A CA 1
ATOM 3422 C C . PHE A 1 437 ? 17.564 17.766 -31.950 1.00 94.62 437 PHE A C 1
ATOM 3424 O O . PHE A 1 437 ? 16.883 17.907 -30.930 1.00 94.62 437 PHE A O 1
ATOM 3431 N N . VAL A 1 438 ? 17.400 18.545 -33.021 1.00 93.75 438 VAL A N 1
ATOM 3432 C CA . VAL A 1 438 ? 16.439 19.655 -33.055 1.00 93.75 438 VAL A CA 1
ATOM 3433 C C . VAL A 1 438 ? 15.006 19.156 -32.846 1.00 93.75 438 VAL A C 1
ATOM 3435 O O . VAL A 1 438 ? 14.248 19.782 -32.107 1.00 93.75 438 VAL A O 1
ATOM 3438 N N . SER A 1 439 ? 14.641 18.009 -33.423 1.00 95.25 439 SER A N 1
ATOM 3439 C CA . SER A 1 439 ? 13.309 17.410 -33.255 1.00 95.25 439 SER A CA 1
ATOM 3440 C C . SER A 1 439 ? 13.011 17.068 -31.795 1.00 95.25 439 SER A C 1
ATOM 3442 O O . SER A 1 439 ? 11.964 17.460 -31.273 1.00 95.25 439 SER A O 1
ATOM 3444 N N . HIS A 1 440 ? 13.941 16.398 -31.111 1.00 96.19 440 HIS A N 1
ATOM 3445 C CA . HIS A 1 440 ? 13.784 16.050 -29.699 1.00 96.19 440 HIS A CA 1
ATOM 3446 C C . HIS A 1 440 ? 13.782 17.288 -28.793 1.00 96.19 440 HIS A C 1
ATOM 3448 O O . HIS A 1 440 ? 12.922 17.403 -27.916 1.00 96.19 440 HIS A O 1
ATOM 3454 N N . ALA A 1 441 ? 14.675 18.255 -29.031 1.00 95.31 441 ALA A N 1
ATOM 3455 C CA . ALA A 1 441 ? 14.707 19.504 -28.269 1.00 95.31 441 ALA A CA 1
ATOM 3456 C C . ALA A 1 441 ? 13.388 20.286 -28.409 1.00 95.31 441 ALA A C 1
ATOM 3458 O O . ALA A 1 441 ? 12.829 20.747 -27.412 1.00 95.31 441 ALA A O 1
ATOM 3459 N N . ASN A 1 442 ? 12.828 20.350 -29.622 1.00 94.06 442 ASN A N 1
ATOM 3460 C CA . ASN A 1 442 ? 11.526 20.964 -29.878 1.00 94.06 442 ASN A CA 1
ATOM 3461 C C . ASN A 1 442 ? 10.383 20.225 -29.171 1.00 94.06 442 ASN A C 1
ATOM 3463 O O . ASN A 1 442 ? 9.476 20.864 -28.634 1.00 94.06 442 ASN A O 1
ATOM 3467 N N . ALA A 1 443 ? 10.410 18.890 -29.150 1.00 93.94 443 ALA A N 1
ATOM 3468 C CA . ALA A 1 443 ? 9.402 18.087 -28.460 1.00 93.94 443 ALA A CA 1
ATOM 3469 C C . ALA A 1 443 ? 9.410 18.330 -26.941 1.00 93.94 443 ALA A C 1
ATOM 3471 O O . ALA A 1 443 ? 8.345 18.452 -26.327 1.00 93.94 443 ALA A O 1
ATOM 3472 N N . ILE A 1 444 ? 10.609 18.449 -26.360 1.00 94.81 444 ILE A N 1
ATOM 3473 C CA . ILE A 1 444 ? 10.844 18.724 -24.936 1.00 94.81 444 ILE A CA 1
ATOM 3474 C C . ILE A 1 444 ? 10.450 20.167 -24.579 1.00 94.81 444 ILE A C 1
ATOM 3476 O O . ILE A 1 444 ? 9.778 20.396 -23.574 1.00 94.81 444 ILE A O 1
ATOM 3480 N N . ALA A 1 445 ? 10.775 21.146 -25.425 1.00 91.62 445 ALA A N 1
ATOM 3481 C CA . ALA A 1 445 ? 10.407 22.546 -25.204 1.00 91.62 445 ALA A CA 1
ATOM 3482 C C . ALA A 1 445 ? 8.881 22.782 -25.215 1.00 91.62 445 ALA A C 1
ATOM 3484 O O . ALA A 1 445 ? 8.381 23.702 -24.569 1.00 91.62 445 ALA A O 1
ATOM 3485 N N . GLN A 1 446 ? 8.118 21.931 -25.910 1.00 87.19 446 GLN A N 1
ATOM 3486 C CA . GLN A 1 446 ? 6.653 22.004 -25.994 1.00 87.19 446 GLN A CA 1
ATOM 3487 C C . GLN A 1 446 ? 5.919 21.338 -24.815 1.00 87.19 446 GLN A C 1
ATOM 3489 O O . GLN A 1 446 ? 4.683 21.210 -24.834 1.00 87.19 446 GLN A O 1
ATOM 3494 N N . VAL A 1 447 ? 6.635 20.863 -23.792 1.00 85.06 447 VAL A N 1
ATOM 3495 C CA . VAL A 1 447 ? 6.018 20.286 -22.592 1.00 85.06 447 VAL A CA 1
ATOM 3496 C C . VAL A 1 447 ? 5.394 21.398 -21.748 1.00 85.06 447 VAL A C 1
ATOM 3498 O O . VAL A 1 447 ? 6.022 22.402 -21.412 1.00 85.06 447 VAL A O 1
ATOM 3501 N N . ARG A 1 448 ? 4.105 21.238 -21.424 1.00 78.06 448 ARG A N 1
ATOM 3502 C CA . ARG A 1 448 ? 3.361 22.219 -20.623 1.00 78.06 448 ARG A CA 1
ATOM 3503 C C . ARG A 1 448 ? 3.793 22.153 -19.152 1.00 78.06 448 ARG A C 1
ATOM 3505 O O . ARG A 1 448 ? 4.142 21.069 -18.683 1.00 78.06 448 ARG A O 1
ATOM 3512 N N . PRO A 1 449 ? 3.697 23.263 -18.398 1.00 69.62 449 PRO A N 1
ATOM 3513 C CA . PRO A 1 449 ? 3.937 23.241 -16.960 1.00 69.62 449 PRO A CA 1
ATOM 3514 C C . PRO A 1 449 ? 3.096 22.161 -16.270 1.00 69.62 449 PRO A C 1
ATOM 3516 O O . PRO A 1 449 ? 1.902 22.036 -16.550 1.00 69.62 449 PRO A O 1
ATOM 3519 N N . ARG A 1 450 ? 3.711 21.414 -15.344 1.00 68.44 450 ARG A N 1
ATOM 3520 C CA . ARG A 1 450 ? 3.064 20.352 -14.545 1.00 68.44 450 ARG A CA 1
ATOM 3521 C C . ARG A 1 450 ? 2.558 19.136 -15.344 1.00 68.44 450 ARG A C 1
ATOM 3523 O O . ARG A 1 450 ? 1.866 18.304 -14.766 1.00 68.44 450 ARG A O 1
ATOM 3530 N N . ALA A 1 451 ? 2.897 19.012 -16.630 1.00 75.69 451 ALA A N 1
ATOM 3531 C CA . ALA A 1 451 ? 2.549 17.854 -17.456 1.00 75.69 451 ALA A CA 1
ATOM 3532 C C . ALA A 1 451 ? 3.700 16.839 -17.543 1.00 75.69 451 ALA A C 1
ATOM 3534 O O . ALA A 1 451 ? 4.868 17.206 -17.425 1.00 75.69 451 ALA A O 1
ATOM 3535 N N . VAL A 1 452 ? 3.358 15.577 -17.806 1.00 81.88 452 VAL A N 1
ATOM 3536 C CA . VAL A 1 452 ? 4.308 14.533 -18.215 1.00 81.88 452 VAL A CA 1
ATOM 3537 C C . VAL A 1 452 ? 4.134 14.321 -19.720 1.00 81.88 452 VAL A C 1
ATOM 3539 O O . VAL A 1 452 ? 3.011 14.220 -20.208 1.00 81.88 452 VAL A O 1
ATOM 3542 N N . ARG A 1 453 ? 5.220 14.276 -20.490 1.00 89.75 453 ARG A N 1
ATOM 3543 C CA . ARG A 1 453 ? 5.158 14.072 -21.947 1.00 89.75 453 ARG A CA 1
ATOM 3544 C C . ARG A 1 453 ? 5.862 12.785 -22.324 1.00 89.75 453 ARG A C 1
ATOM 3546 O O . ARG A 1 453 ? 7.053 12.675 -22.074 1.00 89.75 453 ARG A O 1
ATOM 3553 N N . LEU A 1 454 ? 5.151 11.871 -22.977 1.00 92.56 454 LEU A N 1
ATOM 3554 C CA . LEU A 1 454 ? 5.778 10.755 -23.683 1.00 92.56 454 LEU A CA 1
ATOM 3555 C C . LEU A 1 454 ? 6.295 11.249 -25.040 1.00 92.56 454 LEU A C 1
ATOM 3557 O O . LEU A 1 454 ? 5.558 11.901 -25.784 1.00 92.56 454 LEU A O 1
ATOM 3561 N N . VAL A 1 455 ? 7.549 10.961 -25.359 1.00 95.94 455 VAL A N 1
ATOM 3562 C CA . VAL A 1 455 ? 8.148 11.199 -26.675 1.00 95.94 455 VAL A CA 1
ATOM 3563 C C . VAL A 1 455 ? 8.577 9.85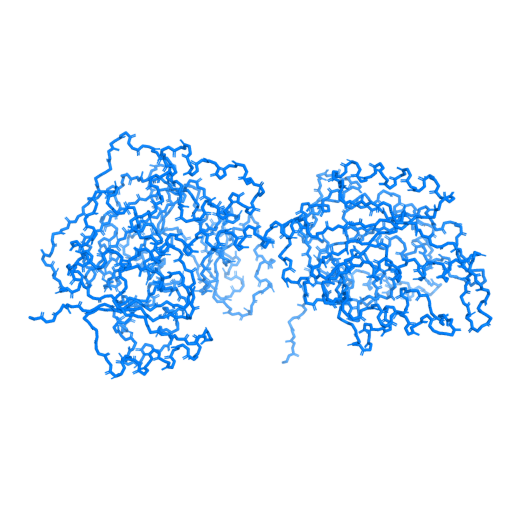5 -27.240 1.00 95.94 455 VAL A C 1
ATOM 3565 O O . VAL A 1 455 ? 9.207 9.075 -26.531 1.00 95.94 455 VAL A O 1
ATOM 3568 N N . LEU A 1 456 ? 8.207 9.593 -28.491 1.00 96.62 456 LEU A N 1
ATOM 3569 C CA . LEU A 1 456 ? 8.515 8.374 -29.235 1.00 96.62 456 LEU A CA 1
ATOM 3570 C C . LEU A 1 456 ? 9.206 8.734 -30.557 1.00 96.62 456 LEU A C 1
ATOM 3572 O O . LEU A 1 456 ? 8.841 9.721 -31.194 1.00 96.62 456 LEU A O 1
ATOM 3576 N N . GLU A 1 457 ? 10.146 7.918 -31.009 1.00 95.38 457 GLU A N 1
ATOM 3577 C CA . GLU A 1 457 ? 10.574 7.886 -32.411 1.00 95.38 457 GLU A CA 1
ATOM 3578 C C . GLU A 1 457 ? 9.550 7.090 -33.242 1.00 95.38 457 GLU A C 1
ATOM 3580 O O . GLU A 1 457 ? 8.868 6.199 -32.735 1.00 95.38 457 GLU A O 1
ATOM 3585 N N . ASP A 1 458 ? 9.395 7.411 -34.526 1.00 93.19 458 ASP A N 1
ATOM 3586 C CA . ASP A 1 458 ? 8.440 6.764 -35.443 1.00 93.19 458 ASP A CA 1
ATOM 3587 C C . ASP A 1 458 ? 8.819 5.331 -35.861 1.00 93.19 458 ASP A C 1
ATOM 3589 O O . ASP A 1 458 ? 8.037 4.668 -36.540 1.00 93.19 458 ASP A O 1
ATOM 3593 N N . ASP A 1 459 ? 9.986 4.832 -35.455 1.00 91.06 459 ASP A N 1
ATOM 3594 C CA . ASP A 1 459 ? 10.388 3.422 -35.558 1.00 91.06 459 ASP A CA 1
ATOM 3595 C C . ASP A 1 459 ? 10.357 2.677 -34.214 1.00 91.06 459 ASP A C 1
ATOM 3597 O O . ASP A 1 459 ? 10.772 1.516 -34.147 1.00 91.06 459 ASP A O 1
ATOM 3601 N N . ALA A 1 460 ? 9.835 3.297 -33.152 1.00 93.50 460 ALA A N 1
ATOM 3602 C CA . ALA A 1 460 ? 9.664 2.624 -31.876 1.00 93.50 460 ALA A CA 1
ATOM 3603 C C . ALA A 1 460 ? 8.562 1.551 -31.962 1.00 93.50 460 ALA A C 1
ATOM 3605 O O . ALA A 1 460 ? 7.397 1.810 -32.277 1.00 93.50 460 ALA A O 1
ATOM 3606 N N . MET A 1 461 ? 8.924 0.324 -31.619 1.00 94.06 461 MET A N 1
ATOM 3607 C CA . MET A 1 461 ? 8.008 -0.750 -31.270 1.00 94.06 461 MET A CA 1
ATOM 3608 C C . MET A 1 461 ? 7.610 -0.611 -29.798 1.00 94.06 461 MET A C 1
ATOM 3610 O O . MET A 1 461 ? 8.464 -0.412 -28.939 1.00 94.06 461 MET A O 1
ATOM 3614 N N . LEU A 1 462 ? 6.314 -0.707 -29.505 1.00 94.38 462 LEU A N 1
ATOM 3615 C CA . LEU A 1 462 ? 5.726 -0.511 -28.181 1.00 94.38 462 LEU A CA 1
ATOM 3616 C C . LEU A 1 462 ? 5.239 -1.838 -27.598 1.00 94.38 462 LEU A C 1
ATOM 3618 O O . LEU A 1 462 ? 4.687 -2.690 -28.302 1.00 94.38 462 LEU A O 1
ATOM 3622 N N . SER A 1 463 ? 5.416 -1.997 -26.288 1.00 93.19 463 SER A N 1
ATOM 3623 C CA . SER A 1 463 ? 4.907 -3.151 -25.551 1.00 93.19 463 SER A CA 1
ATOM 3624 C C . SER A 1 463 ? 3.376 -3.210 -25.630 1.00 93.19 463 SER A C 1
ATOM 3626 O O . SER A 1 463 ? 2.722 -2.178 -25.444 1.00 93.19 463 SER A O 1
ATOM 3628 N N . PRO A 1 464 ? 2.769 -4.397 -25.821 1.00 87.88 464 PRO A N 1
ATOM 3629 C CA . PRO A 1 464 ? 1.319 -4.547 -25.740 1.00 87.88 464 PRO A CA 1
ATOM 3630 C C . PRO A 1 464 ? 0.731 -4.186 -24.368 1.00 87.88 464 PRO A C 1
ATOM 3632 O O . PRO A 1 464 ? -0.445 -3.855 -24.294 1.00 87.88 464 PRO A O 1
ATOM 3635 N N . GLN A 1 465 ? 1.538 -4.230 -23.301 1.00 87.06 465 GLN A N 1
ATOM 3636 C CA . GLN A 1 465 ? 1.139 -3.900 -21.926 1.00 87.06 465 GLN A CA 1
ATOM 3637 C C . GLN A 1 465 ? 1.580 -2.490 -21.506 1.00 87.06 465 GLN A C 1
ATOM 3639 O O . GLN A 1 465 ? 1.556 -2.171 -20.320 1.00 87.06 465 GLN A O 1
ATOM 3644 N N . LEU A 1 466 ? 1.996 -1.632 -22.450 1.00 85.31 466 LEU A N 1
ATOM 3645 C CA . LEU A 1 466 ? 2.478 -0.283 -22.138 1.00 85.31 466 LEU A CA 1
ATOM 3646 C C . LEU A 1 466 ? 1.483 0.492 -21.259 1.00 85.31 466 LEU A C 1
ATOM 3648 O O . LEU A 1 466 ? 1.892 1.069 -20.260 1.00 85.31 466 LEU A O 1
ATOM 3652 N N . VAL A 1 467 ? 0.189 0.486 -21.597 1.00 77.56 467 VAL A N 1
ATOM 3653 C CA . VAL A 1 467 ? -0.839 1.196 -20.814 1.00 77.56 467 VAL A CA 1
ATOM 3654 C C . VAL A 1 467 ? -0.994 0.577 -19.430 1.00 77.56 467 VAL A C 1
ATOM 3656 O O . VAL A 1 467 ? -0.815 1.278 -18.440 1.00 77.56 467 VAL A O 1
ATOM 3659 N N . ASP A 1 468 ? -1.238 -0.732 -19.360 1.00 73.12 468 ASP A N 1
ATOM 3660 C CA . ASP A 1 468 ? -1.487 -1.447 -18.103 1.00 73.12 468 ASP A CA 1
ATOM 3661 C C . ASP A 1 468 ? -0.343 -1.258 -17.093 1.00 73.12 468 ASP A C 1
ATOM 3663 O O . ASP A 1 468 ? -0.563 -1.009 -15.905 1.00 73.12 468 ASP A O 1
ATOM 3667 N N . VAL A 1 469 ? 0.903 -1.320 -17.573 1.00 76.25 469 VAL A N 1
ATOM 3668 C CA . VAL A 1 469 ? 2.095 -1.127 -16.741 1.00 76.25 469 VAL A CA 1
ATOM 3669 C C . VAL A 1 469 ? 2.222 0.318 -16.265 1.00 76.25 469 VAL A C 1
ATOM 3671 O O . VAL A 1 469 ? 2.580 0.546 -15.109 1.00 76.25 469 VAL A O 1
ATOM 3674 N N . LEU A 1 470 ? 1.927 1.299 -17.123 1.00 71.94 470 LEU A N 1
ATOM 3675 C CA . LEU A 1 470 ? 1.970 2.713 -16.745 1.00 71.94 470 LEU A CA 1
ATOM 3676 C C . LEU A 1 470 ? 0.859 3.085 -15.757 1.00 71.94 470 LEU A C 1
ATOM 3678 O O . LEU A 1 470 ? 1.105 3.888 -14.860 1.00 71.94 470 LEU A O 1
ATOM 3682 N N . GLU A 1 471 ? -0.330 2.493 -15.879 1.00 65.75 471 GLU A N 1
ATOM 3683 C CA . GLU A 1 471 ? -1.433 2.693 -14.930 1.00 65.75 471 GLU A CA 1
ATOM 3684 C C . GLU A 1 471 ? -1.135 2.082 -13.554 1.00 65.75 471 GLU A C 1
ATOM 3686 O O . GLU A 1 471 ? -1.526 2.639 -12.527 1.00 65.75 471 GLU A O 1
ATOM 3691 N N . GLY A 1 472 ? -0.395 0.970 -13.515 1.00 61.25 472 GLY A N 1
ATOM 3692 C CA . GLY A 1 472 ? 0.058 0.337 -12.275 1.00 61.25 472 GLY A CA 1
ATOM 3693 C C . GLY A 1 472 ? 1.251 1.026 -11.598 1.00 61.25 472 GLY A C 1
ATOM 3694 O O . GLY A 1 472 ? 1.579 0.698 -10.453 1.00 61.25 472 GLY A O 1
ATOM 3695 N N . LEU A 1 473 ? 1.922 1.966 -12.271 1.00 64.88 473 LEU A N 1
ATOM 3696 C CA . LEU A 1 473 ? 3.150 2.586 -11.782 1.00 64.88 473 LEU A CA 1
ATOM 3697 C C . LEU A 1 473 ? 2.846 3.827 -10.917 1.00 64.88 473 LEU A C 1
ATOM 3699 O O . LEU A 1 473 ? 2.272 4.796 -11.417 1.00 64.88 473 LEU A O 1
ATOM 3703 N N . PRO A 1 474 ? 3.270 3.878 -9.637 1.00 62.28 474 PRO A N 1
ATOM 3704 C CA . PRO A 1 474 ? 3.119 5.076 -8.809 1.00 62.28 474 PRO A CA 1
ATOM 3705 C C . PRO A 1 474 ? 3.940 6.237 -9.382 1.00 62.28 474 PRO A C 1
ATOM 3707 O O . PRO A 1 474 ? 5.166 6.295 -9.216 1.00 62.28 474 PRO A O 1
ATOM 3710 N N . LEU A 1 475 ? 3.266 7.163 -10.074 1.00 62.59 475 LEU A N 1
ATOM 3711 C CA . LEU A 1 475 ? 3.910 8.256 -10.805 1.00 62.59 475 LEU A CA 1
ATOM 3712 C C . LEU A 1 475 ? 4.783 9.140 -9.914 1.00 62.59 475 LEU A C 1
ATOM 3714 O O . LEU A 1 475 ? 5.784 9.659 -10.403 1.00 62.59 475 LEU A O 1
ATOM 3718 N N . GLU A 1 476 ? 4.496 9.274 -8.616 1.00 63.38 476 GLU A N 1
ATOM 3719 C CA . GLU A 1 476 ? 5.368 10.006 -7.691 1.00 63.38 476 GLU A CA 1
ATOM 3720 C C . GLU A 1 476 ? 6.821 9.501 -7.695 1.00 63.38 476 GLU A C 1
ATOM 3722 O O . GLU A 1 476 ? 7.745 10.287 -7.480 1.00 63.38 476 GLU A O 1
ATOM 3727 N N . ARG A 1 477 ? 7.051 8.216 -8.011 1.00 71.00 477 ARG A N 1
ATOM 3728 C CA . ARG A 1 477 ? 8.403 7.656 -8.157 1.00 71.00 477 ARG A CA 1
ATOM 3729 C C . ARG A 1 477 ? 9.121 8.175 -9.397 1.00 71.00 477 ARG A C 1
ATOM 3731 O O . ARG A 1 477 ? 10.346 8.241 -9.376 1.00 71.00 477 ARG A O 1
ATOM 3738 N N . LEU A 1 478 ? 8.381 8.524 -10.448 1.00 77.69 478 LEU A N 1
ATOM 3739 C CA . LEU A 1 478 ? 8.925 9.048 -11.699 1.00 77.69 478 LEU A CA 1
ATOM 3740 C C . LEU A 1 478 ? 9.130 10.562 -11.655 1.00 77.69 478 LEU A C 1
ATOM 3742 O O . LEU A 1 478 ? 10.107 11.056 -12.204 1.00 77.69 478 LEU A O 1
ATOM 3746 N N . LEU A 1 479 ? 8.250 11.299 -10.967 1.00 79.00 479 LEU A N 1
ATOM 3747 C CA . LEU A 1 479 ? 8.247 12.770 -10.956 1.00 79.00 479 LEU A CA 1
ATOM 3748 C C . LEU A 1 479 ? 9.525 13.411 -10.384 1.00 79.00 479 LEU A C 1
ATOM 3750 O O . LEU A 1 479 ? 9.742 14.604 -10.582 1.00 79.00 479 LEU A O 1
ATOM 3754 N N . ARG A 1 480 ? 10.368 12.642 -9.684 1.00 83.25 480 ARG A N 1
ATOM 3755 C CA . ARG A 1 480 ? 11.675 13.102 -9.188 1.00 83.25 480 ARG A CA 1
ATOM 3756 C C . ARG A 1 480 ? 12.764 13.159 -10.265 1.00 83.25 480 ARG A C 1
ATOM 3758 O O . ARG A 1 480 ? 13.786 13.791 -10.031 1.00 83.25 480 ARG A O 1
ATOM 3765 N N . TYR A 1 481 ? 12.591 12.473 -11.388 1.00 93.12 481 TYR A N 1
ATOM 3766 C CA . TYR A 1 481 ? 13.553 12.474 -12.491 1.00 93.12 481 TYR A CA 1
ATOM 3767 C C . TYR A 1 481 ? 13.231 13.594 -13.467 1.00 93.12 481 TYR A C 1
ATOM 3769 O O . TYR A 1 481 ? 12.083 14.002 -13.556 1.00 93.12 481 TYR A O 1
ATOM 3777 N N . ASP A 1 482 ? 14.212 14.072 -14.218 1.00 96.12 482 ASP A N 1
ATOM 3778 C CA . ASP A 1 482 ? 14.011 14.957 -15.363 1.00 96.12 482 ASP A CA 1
ATOM 3779 C C . ASP A 1 482 ? 13.466 14.175 -16.566 1.00 96.12 482 ASP A C 1
ATOM 3781 O O . ASP A 1 482 ? 12.495 14.579 -17.212 1.00 96.12 482 ASP A O 1
ATOM 3785 N N . ILE A 1 483 ? 14.067 13.012 -16.826 1.00 97.00 483 ILE A N 1
ATOM 3786 C CA . ILE A 1 483 ? 13.763 12.151 -17.968 1.00 97.00 483 ILE A CA 1
ATOM 3787 C C . ILE A 1 483 ? 13.712 10.679 -17.541 1.00 97.00 483 ILE A C 1
ATOM 3789 O O . ILE A 1 483 ? 14.495 10.235 -16.702 1.00 97.00 483 ILE A O 1
ATOM 3793 N N . VAL A 1 484 ? 12.771 9.914 -18.092 1.00 96.62 484 VAL A N 1
ATOM 3794 C CA . VAL A 1 484 ? 12.620 8.479 -17.802 1.00 96.62 484 VAL A CA 1
ATOM 3795 C C . VAL A 1 484 ? 12.542 7.703 -19.108 1.00 96.62 484 VAL A C 1
ATOM 3797 O O . VAL A 1 484 ? 11.597 7.875 -19.870 1.00 96.62 484 VAL A O 1
ATOM 3800 N N . PHE A 1 485 ? 13.517 6.844 -19.366 1.00 97.94 485 PHE A N 1
ATOM 3801 C CA . PHE A 1 485 ? 13.634 6.074 -20.597 1.00 97.94 485 PHE A CA 1
ATOM 3802 C C . PHE A 1 485 ? 12.825 4.775 -20.538 1.00 97.94 485 PHE A C 1
ATOM 3804 O O . PHE A 1 485 ? 12.865 4.056 -19.538 1.00 97.94 485 PHE A O 1
ATOM 3811 N N . LEU A 1 486 ? 12.112 4.462 -21.623 1.00 96.50 486 LEU A N 1
ATOM 3812 C CA . LEU A 1 486 ? 11.417 3.177 -21.810 1.00 96.50 486 LEU A CA 1
ATOM 3813 C C . LEU A 1 486 ? 12.308 2.147 -22.514 1.00 96.50 486 LEU A C 1
ATOM 3815 O O . LEU A 1 486 ? 11.920 0.985 -22.624 1.00 96.50 486 LEU A O 1
ATOM 3819 N N . ASP A 1 487 ? 13.463 2.597 -22.997 1.00 95.12 487 ASP A N 1
ATOM 3820 C CA . ASP A 1 487 ? 14.503 1.834 -23.664 1.00 95.12 487 ASP A CA 1
ATOM 3821 C C . ASP A 1 487 ? 15.838 2.576 -23.519 1.00 95.12 487 ASP A C 1
ATOM 3823 O O . ASP A 1 487 ? 15.866 3.803 -23.503 1.00 95.12 487 ASP A O 1
ATOM 3827 N N . CYS A 1 488 ? 16.947 1.845 -23.471 1.00 94.56 488 CYS A N 1
ATOM 3828 C CA . CYS A 1 488 ? 18.259 2.413 -23.756 1.00 94.56 488 CYS A CA 1
ATOM 3829 C C . CYS A 1 488 ? 19.206 1.330 -24.268 1.00 94.56 488 CYS A C 1
ATOM 3831 O O . CYS A 1 488 ? 18.998 0.141 -24.022 1.00 94.56 488 CYS A O 1
ATOM 3833 N N . GLN A 1 489 ? 20.317 1.722 -24.890 1.00 94.00 489 GLN A N 1
ATOM 3834 C CA . GLN A 1 489 ? 21.502 0.874 -24.875 1.00 94.00 489 GLN A CA 1
ATOM 3835 C C . GLN A 1 489 ? 22.104 0.921 -23.462 1.00 94.00 489 GLN A C 1
ATOM 3837 O O . GLN A 1 489 ? 22.576 1.984 -23.052 1.00 94.00 489 GLN A O 1
ATOM 3842 N N . PRO A 1 490 ? 22.125 -0.196 -22.711 1.00 93.12 490 PRO A N 1
ATOM 3843 C CA . PRO A 1 490 ? 22.772 -0.203 -21.414 1.00 93.12 490 PRO A CA 1
ATOM 3844 C C . PRO A 1 490 ? 24.294 -0.259 -21.561 1.00 93.12 490 PRO A C 1
ATOM 3846 O O . PRO A 1 490 ? 24.835 -0.907 -22.466 1.00 93.12 490 PRO A O 1
ATOM 3849 N N . MET A 1 491 ? 24.992 0.365 -20.619 1.00 90.62 491 MET A N 1
ATOM 3850 C CA . MET A 1 491 ? 26.408 0.125 -20.392 1.00 90.62 491 MET A CA 1
ATOM 3851 C C . MET A 1 491 ? 26.575 -1.324 -19.921 1.00 90.62 491 MET A C 1
ATOM 3853 O O . MET A 1 491 ? 26.044 -1.709 -18.877 1.00 90.62 491 MET A O 1
ATOM 3857 N N . ALA A 1 492 ? 27.279 -2.132 -20.717 1.00 86.31 492 ALA A N 1
ATOM 3858 C CA . ALA A 1 492 ? 27.338 -3.590 -20.598 1.00 86.31 492 ALA A CA 1
ATOM 3859 C C . ALA A 1 492 ? 28.271 -4.078 -19.471 1.00 86.31 492 ALA A C 1
ATOM 3861 O O . ALA A 1 492 ? 29.117 -4.945 -19.676 1.00 86.31 492 ALA A O 1
ATOM 3862 N N . THR A 1 493 ? 28.134 -3.511 -18.272 1.00 89.75 493 THR A N 1
ATOM 3863 C CA . THR A 1 493 ? 28.773 -4.046 -17.067 1.00 89.75 493 THR A CA 1
ATOM 3864 C C . THR A 1 493 ? 27.975 -5.243 -16.557 1.00 89.75 493 THR A C 1
ATOM 3866 O O . THR A 1 493 ? 26.750 -5.297 -16.705 1.00 89.75 493 THR A O 1
ATOM 3869 N N . THR A 1 494 ? 28.648 -6.196 -15.909 1.00 85.94 494 THR A N 1
ATOM 3870 C CA . THR A 1 494 ? 27.989 -7.368 -15.315 1.00 85.94 494 THR A CA 1
ATOM 3871 C C . THR A 1 494 ? 26.848 -6.950 -14.385 1.00 85.94 494 THR A C 1
ATOM 3873 O O . THR A 1 494 ? 25.747 -7.477 -14.499 1.00 85.94 494 THR A O 1
ATOM 3876 N N . GLY A 1 495 ? 27.066 -5.952 -13.519 1.00 87.62 495 GLY A N 1
ATOM 3877 C CA . GLY A 1 495 ? 26.052 -5.467 -12.575 1.00 87.62 495 GLY A CA 1
ATOM 3878 C C . GLY A 1 495 ? 24.796 -4.917 -13.257 1.00 87.62 495 GLY A C 1
ATOM 3879 O O . GLY A 1 495 ? 23.683 -5.294 -12.889 1.00 87.62 495 GLY A O 1
ATOM 3880 N N . ASN A 1 496 ? 24.961 -4.093 -14.294 1.00 92.75 496 ASN A N 1
ATOM 3881 C CA . ASN A 1 496 ? 23.838 -3.522 -15.040 1.00 92.75 496 ASN A CA 1
ATOM 3882 C C . ASN A 1 496 ? 23.042 -4.594 -15.782 1.00 92.75 496 ASN A C 1
ATOM 3884 O O . ASN A 1 496 ? 21.815 -4.634 -15.696 1.00 92.75 496 ASN A O 1
ATOM 3888 N N . LEU A 1 497 ? 23.737 -5.487 -16.491 1.00 91.75 497 LEU A N 1
ATOM 3889 C CA . LEU A 1 497 ? 23.093 -6.562 -17.241 1.00 91.75 497 LEU A CA 1
ATOM 3890 C C . LEU A 1 497 ? 22.363 -7.535 -16.307 1.00 91.75 497 LEU A C 1
ATOM 3892 O O . LEU A 1 497 ? 21.254 -7.959 -16.625 1.00 91.75 497 LEU A O 1
ATOM 3896 N N . LEU A 1 498 ? 22.930 -7.838 -15.133 1.00 89.81 498 LEU A N 1
ATOM 3897 C CA . LEU A 1 498 ? 22.263 -8.632 -14.099 1.00 89.81 498 LEU A CA 1
ATOM 3898 C C . LEU A 1 498 ? 21.010 -7.931 -13.567 1.00 89.81 498 LEU A C 1
ATOM 3900 O O . LEU A 1 498 ? 19.975 -8.577 -13.409 1.00 89.81 498 LEU A O 1
ATOM 3904 N N . ALA A 1 499 ? 21.075 -6.622 -13.306 1.00 89.38 499 ALA A N 1
ATOM 3905 C CA . ALA A 1 499 ? 19.929 -5.850 -12.833 1.00 89.38 499 ALA A CA 1
ATOM 3906 C C . ALA A 1 499 ? 18.778 -5.863 -13.853 1.00 89.38 499 ALA A C 1
ATOM 3908 O O . ALA A 1 499 ? 17.649 -6.205 -13.493 1.00 89.38 499 ALA A O 1
ATOM 3909 N N . LEU A 1 500 ? 19.075 -5.587 -15.127 1.00 93.31 500 LEU A N 1
ATOM 3910 C CA . LEU A 1 500 ? 18.088 -5.609 -16.209 1.00 93.31 500 LEU A CA 1
ATOM 3911 C C . LEU A 1 500 ? 17.526 -7.014 -16.453 1.00 93.31 500 LEU A C 1
ATOM 3913 O O . LEU A 1 500 ? 16.317 -7.173 -16.611 1.00 93.31 500 LEU A O 1
ATOM 3917 N N . TRP A 1 501 ? 18.369 -8.049 -16.430 1.00 90.62 501 TRP A N 1
ATOM 3918 C CA . TRP A 1 501 ? 17.926 -9.436 -16.593 1.00 90.62 501 TRP A CA 1
ATOM 3919 C C . TRP A 1 501 ? 17.008 -9.885 -15.454 1.00 90.62 501 TRP A C 1
ATOM 3921 O O . TRP A 1 501 ? 15.961 -10.485 -15.698 1.00 90.62 501 TRP A O 1
ATOM 3931 N N . ARG A 1 502 ? 17.357 -9.556 -14.203 1.00 88.69 502 ARG A N 1
ATOM 3932 C CA . ARG A 1 502 ? 16.520 -9.854 -13.029 1.00 88.69 502 ARG A CA 1
ATOM 3933 C C . ARG A 1 502 ? 15.181 -9.128 -13.111 1.00 88.69 502 ARG A C 1
ATOM 3935 O O . ARG A 1 502 ? 14.157 -9.721 -12.782 1.00 88.69 502 ARG A O 1
ATOM 3942 N N . SER A 1 503 ? 15.188 -7.879 -13.573 1.00 90.50 503 SER A N 1
ATOM 3943 C CA . SER A 1 503 ? 13.971 -7.098 -13.778 1.00 90.50 503 SER A CA 1
ATOM 3944 C C . SER A 1 503 ? 13.070 -7.710 -14.855 1.00 90.50 503 SER A C 1
ATOM 3946 O O . SER A 1 503 ? 11.894 -7.972 -14.602 1.00 90.50 503 SER A O 1
ATOM 3948 N N . LEU A 1 504 ? 13.647 -8.063 -16.011 1.00 90.44 504 LEU A N 1
ATOM 3949 C CA . LEU A 1 504 ? 12.952 -8.757 -17.096 1.00 90.44 504 LEU A CA 1
ATOM 3950 C C . LEU A 1 504 ? 12.300 -10.055 -16.604 1.00 90.44 504 LEU A C 1
ATOM 3952 O O . LEU A 1 504 ? 11.125 -10.282 -16.870 1.00 90.44 504 LEU A O 1
ATOM 3956 N N . ARG A 1 505 ? 13.021 -10.890 -15.846 1.00 87.56 505 ARG A N 1
ATOM 3957 C CA . ARG A 1 505 ? 12.466 -12.143 -15.303 1.00 87.56 505 ARG A CA 1
ATOM 3958 C C . ARG A 1 505 ? 11.368 -11.929 -14.269 1.00 87.56 505 ARG A C 1
ATOM 3960 O O . ARG A 1 505 ? 10.439 -12.723 -14.208 1.00 87.56 505 ARG A O 1
ATOM 3967 N N . ARG A 1 506 ? 11.493 -10.898 -13.432 1.00 84.69 506 ARG A N 1
ATOM 3968 C CA . ARG A 1 506 ? 10.518 -10.596 -12.377 1.00 84.69 506 ARG A CA 1
ATOM 3969 C C . ARG A 1 506 ? 9.197 -10.100 -12.952 1.00 84.69 506 ARG A C 1
ATOM 3971 O O . ARG A 1 506 ? 8.145 -10.417 -12.409 1.00 84.69 506 ARG A O 1
ATOM 3978 N N . HIS A 1 507 ? 9.277 -9.301 -14.010 1.00 87.88 507 HIS A N 1
ATOM 3979 C CA . HIS A 1 507 ? 8.155 -8.517 -14.515 1.00 87.88 507 HIS A CA 1
ATOM 3980 C C . HIS A 1 507 ? 7.680 -8.943 -15.899 1.00 87.88 507 HIS A C 1
ATOM 3982 O O . HIS A 1 507 ? 6.924 -8.205 -16.528 1.00 87.88 507 HIS A O 1
ATOM 3988 N N . THR A 1 508 ? 8.109 -10.104 -16.399 1.00 85.44 508 THR A N 1
ATOM 3989 C CA . THR A 1 508 ? 7.517 -10.686 -17.604 1.00 85.44 508 THR A CA 1
ATOM 3990 C C . THR A 1 508 ? 7.035 -12.101 -17.364 1.00 85.44 508 THR A C 1
ATOM 3992 O O . THR A 1 508 ? 7.722 -12.913 -16.746 1.00 85.44 508 THR A O 1
ATOM 3995 N N . THR A 1 509 ? 5.852 -12.403 -17.888 1.00 77.81 509 THR A N 1
ATOM 3996 C CA . THR A 1 509 ? 5.364 -13.774 -18.008 1.00 77.81 509 THR A CA 1
ATOM 3997 C C . THR A 1 509 ? 5.577 -14.261 -19.436 1.00 77.81 509 THR A C 1
ATOM 3999 O O . THR A 1 509 ? 5.440 -13.508 -20.408 1.00 77.81 509 THR A O 1
ATOM 4002 N N . GLN A 1 510 ? 5.947 -15.534 -19.557 1.00 64.25 510 GLN A N 1
ATOM 4003 C CA . GLN A 1 510 ? 5.882 -16.261 -20.819 1.00 64.25 510 GLN A CA 1
ATOM 4004 C C . GLN A 1 510 ? 4.565 -17.034 -20.817 1.00 64.25 510 GLN A C 1
ATOM 4006 O O . GLN A 1 510 ? 4.331 -17.838 -19.913 1.00 64.25 510 GLN A O 1
ATOM 4011 N N . ASP A 1 511 ? 3.699 -16.770 -21.793 1.00 51.31 511 ASP A N 1
ATOM 4012 C CA . ASP A 1 511 ? 2.582 -17.671 -22.068 1.00 51.31 511 ASP A CA 1
ATOM 4013 C C . ASP A 1 511 ? 3.201 -19.008 -22.543 1.00 51.31 511 ASP A C 1
ATOM 4015 O O . ASP A 1 511 ? 4.201 -19.000 -23.261 1.00 51.31 511 ASP A O 1
ATOM 4019 N N . GLY A 1 512 ? 2.698 -20.143 -22.042 1.00 43.22 512 GLY A N 1
ATOM 4020 C CA . GLY A 1 512 ? 3.344 -21.464 -22.142 1.00 43.22 512 GLY A CA 1
ATOM 4021 C C . GLY A 1 512 ? 3.907 -21.837 -23.526 1.00 43.22 512 GLY A C 1
ATOM 4022 O O . GLY A 1 512 ? 3.358 -21.446 -24.546 1.00 43.22 512 GLY A O 1
ATOM 4023 N N . GLU A 1 513 ? 5.008 -22.600 -23.514 1.00 40.16 513 GLU A N 1
ATOM 4024 C CA . GLU A 1 513 ? 5.786 -23.125 -24.655 1.00 40.16 513 GLU A CA 1
ATOM 4025 C C . GLU A 1 513 ? 5.939 -22.194 -25.883 1.00 40.16 513 GLU A C 1
ATOM 4027 O O . GLU A 1 513 ? 5.091 -22.098 -26.762 1.00 40.16 513 GLU A O 1
ATOM 4032 N N . ALA A 1 514 ? 7.132 -21.595 -26.001 1.00 50.09 514 ALA A N 1
ATOM 4033 C CA . ALA A 1 514 ? 7.679 -21.027 -27.239 1.00 50.09 514 ALA A CA 1
ATOM 4034 C C . ALA A 1 514 ? 6.924 -19.844 -27.888 1.00 50.09 514 ALA A C 1
ATOM 4036 O O . ALA A 1 514 ? 6.998 -19.665 -29.104 1.00 50.09 514 ALA A O 1
ATOM 4037 N N . THR A 1 515 ? 6.271 -18.962 -27.124 1.00 55.94 515 THR A N 1
ATOM 4038 C CA . THR A 1 515 ? 5.790 -17.686 -27.688 1.00 55.94 515 THR A CA 1
ATOM 4039 C C . THR A 1 515 ? 6.924 -16.659 -27.799 1.00 55.94 515 THR A C 1
ATOM 4041 O O . THR A 1 515 ? 7.588 -16.350 -26.809 1.00 55.94 515 THR A O 1
ATOM 4044 N N . SER A 1 516 ? 7.122 -16.063 -28.980 1.00 70.31 516 SER A N 1
ATOM 4045 C CA . SER A 1 516 ? 8.083 -14.971 -29.228 1.00 70.31 516 SER A CA 1
ATOM 4046 C C . SER A 1 516 ? 7.666 -13.617 -28.635 1.00 70.31 516 SER A C 1
ATOM 4048 O O . SER A 1 516 ? 8.353 -12.622 -28.842 1.00 70.31 516 SER A O 1
ATOM 4050 N N . VAL A 1 517 ? 6.565 -13.564 -27.881 1.00 81.31 517 VAL A N 1
ATOM 4051 C CA . VAL A 1 517 ? 6.020 -12.347 -27.270 1.00 81.31 517 VAL A CA 1
ATOM 4052 C C . VAL A 1 517 ? 6.107 -12.450 -25.749 1.00 81.31 517 VAL A C 1
ATOM 4054 O O . VAL A 1 517 ? 5.619 -13.414 -25.164 1.00 81.31 517 VAL A O 1
ATOM 4057 N N . ARG A 1 518 ? 6.700 -11.446 -25.096 1.00 87.94 518 ARG A N 1
ATOM 4058 C CA . ARG A 1 518 ? 6.743 -11.326 -23.629 1.00 87.94 518 ARG A CA 1
ATOM 4059 C C . ARG A 1 518 ? 5.714 -10.320 -23.148 1.00 87.94 518 ARG A C 1
ATOM 4061 O O . ARG A 1 518 ? 5.660 -9.211 -23.675 1.00 87.94 518 ARG A O 1
ATOM 4068 N N . ARG A 1 519 ? 4.943 -10.683 -22.122 1.00 85.69 519 ARG A N 1
ATOM 4069 C CA . ARG A 1 519 ? 3.960 -9.779 -21.518 1.00 85.69 519 ARG A CA 1
ATOM 4070 C C . ARG A 1 519 ? 4.517 -9.152 -20.255 1.00 85.69 519 ARG A C 1
ATOM 4072 O O . ARG A 1 519 ? 4.942 -9.879 -19.362 1.00 85.69 519 ARG A O 1
ATOM 4079 N N . ALA A 1 520 ? 4.520 -7.824 -20.183 1.00 85.44 520 ALA A N 1
ATOM 4080 C CA . ALA A 1 520 ? 4.948 -7.122 -18.978 1.00 85.44 520 ALA A CA 1
ATOM 4081 C C . ALA A 1 520 ? 3.847 -7.148 -17.905 1.00 85.44 520 ALA A C 1
ATOM 4083 O O . ALA A 1 520 ? 2.689 -6.865 -18.196 1.00 85.44 520 ALA A O 1
ATOM 4084 N N . THR A 1 521 ? 4.212 -7.443 -16.659 1.00 84.88 521 THR A N 1
ATOM 4085 C CA . THR A 1 521 ? 3.329 -7.377 -15.478 1.00 84.88 521 THR A CA 1
ATOM 4086 C C . THR A 1 521 ? 3.703 -6.240 -14.524 1.00 84.88 521 THR A C 1
ATOM 4088 O O . THR A 1 521 ? 3.041 -6.038 -13.509 1.00 84.88 521 THR A O 1
ATOM 4091 N N . GLY A 1 522 ? 4.778 -5.510 -14.823 1.00 85.94 522 GLY A N 1
ATOM 4092 C CA . GLY A 1 522 ? 5.306 -4.413 -14.019 1.00 85.94 522 GLY A CA 1
ATOM 4093 C C . GLY A 1 522 ? 6.617 -3.877 -14.592 1.00 85.94 522 GLY A C 1
ATOM 4094 O O . GLY A 1 522 ? 7.044 -4.295 -15.668 1.00 85.94 522 GLY A O 1
ATOM 4095 N N . VAL A 1 523 ? 7.254 -2.957 -13.865 1.00 90.81 523 VAL A N 1
ATOM 4096 C CA . VAL A 1 523 ? 8.612 -2.465 -14.143 1.00 90.81 523 VAL A CA 1
ATOM 4097 C C . VAL A 1 523 ? 9.363 -2.138 -12.854 1.00 90.81 523 VAL A C 1
ATOM 4099 O O . VAL A 1 523 ? 8.773 -1.715 -11.856 1.00 90.81 523 VAL A O 1
ATOM 4102 N N . ASP A 1 524 ? 10.684 -2.268 -12.894 1.00 91.62 524 ASP A N 1
ATOM 4103 C CA . ASP A 1 524 ? 11.600 -1.583 -11.993 1.00 91.62 524 ASP A CA 1
ATOM 4104 C C . ASP A 1 524 ? 12.034 -0.238 -12.591 1.00 91.62 524 ASP A C 1
ATOM 4106 O O . ASP A 1 524 ? 12.063 -0.042 -13.806 1.00 91.62 524 ASP A O 1
ATOM 4110 N N . VAL A 1 525 ? 12.401 0.695 -11.711 1.00 93.19 525 VAL A N 1
ATOM 4111 C CA . VAL A 1 525 ? 12.942 2.010 -12.075 1.00 93.19 525 VAL A CA 1
ATOM 4112 C C . VAL A 1 525 ? 14.401 2.037 -11.639 1.00 93.19 525 VAL A C 1
ATOM 4114 O O . VAL A 1 525 ? 14.676 2.062 -10.437 1.00 93.19 525 VAL A O 1
ATOM 4117 N N . HIS A 1 526 ? 15.318 2.010 -12.601 1.00 94.50 526 HIS A N 1
ATOM 4118 C CA . HIS A 1 526 ? 16.759 2.045 -12.362 1.00 94.50 526 HIS A CA 1
ATOM 4119 C C . HIS A 1 526 ? 17.298 3.462 -12.556 1.00 94.50 526 HIS A C 1
ATOM 4121 O O . HIS A 1 526 ? 16.879 4.148 -13.484 1.00 94.50 526 HIS A O 1
ATOM 4127 N N . GLU A 1 527 ? 18.237 3.900 -11.715 1.00 95.25 527 GLU A N 1
ATOM 4128 C CA . GLU A 1 527 ? 18.997 5.130 -11.976 1.00 95.25 527 GLU A CA 1
ATOM 4129 C C . GLU A 1 527 ? 19.737 5.003 -13.311 1.00 95.25 527 GLU A C 1
ATOM 4131 O O . GLU A 1 527 ? 20.368 3.983 -13.583 1.00 95.25 527 GLU A O 1
ATOM 4136 N N . ALA A 1 528 ? 19.644 6.028 -14.157 1.00 96.94 528 ALA A N 1
ATOM 4137 C CA . ALA A 1 528 ? 20.278 6.007 -15.472 1.00 96.94 528 ALA A CA 1
ATOM 4138 C C . ALA A 1 528 ? 21.786 6.278 -15.399 1.00 96.94 528 ALA A C 1
ATOM 4140 O O . ALA A 1 528 ? 22.513 5.871 -16.301 1.00 96.94 528 ALA A O 1
ATOM 4141 N N . ARG A 1 529 ? 22.273 6.947 -14.347 1.00 96.44 529 ARG A N 1
ATOM 4142 C CA . ARG A 1 529 ? 23.705 7.215 -14.173 1.00 96.44 529 ARG A CA 1
ATOM 4143 C C . ARG A 1 529 ? 24.475 5.908 -13.997 1.00 96.44 529 ARG A C 1
ATOM 4145 O O . ARG A 1 529 ? 24.126 5.095 -13.146 1.00 96.44 529 ARG A O 1
ATOM 4152 N N . GLY A 1 530 ? 25.502 5.703 -14.812 1.00 93.94 530 GLY A N 1
ATOM 4153 C CA . GLY A 1 530 ? 26.256 4.458 -14.896 1.00 93.94 530 GLY A CA 1
ATOM 4154 C C . GLY A 1 530 ? 25.511 3.310 -15.587 1.00 93.94 530 GLY A C 1
ATOM 4155 O O . GLY A 1 530 ? 26.075 2.224 -15.689 1.00 93.94 530 GLY A O 1
ATOM 4156 N N . LEU A 1 531 ? 24.280 3.512 -16.073 1.00 96.31 531 LEU A N 1
ATOM 4157 C CA . LEU A 1 531 ? 23.472 2.500 -16.769 1.00 96.31 531 LEU A CA 1
ATOM 4158 C C . LEU A 1 531 ? 23.178 2.886 -18.221 1.00 96.31 531 LEU A C 1
ATOM 4160 O O . LEU A 1 531 ? 23.376 2.071 -19.116 1.00 96.31 531 LEU A O 1
ATOM 4164 N N . TYR A 1 532 ? 22.687 4.097 -18.460 1.00 96.56 532 TYR A N 1
ATOM 4165 C CA . TYR A 1 532 ? 22.326 4.605 -19.779 1.00 96.56 532 TYR A CA 1
ATOM 4166 C C . TYR A 1 532 ? 23.586 4.953 -20.572 1.00 96.56 532 TYR A C 1
ATOM 4168 O O . TYR A 1 532 ? 24.397 5.740 -20.092 1.00 96.56 532 TYR A O 1
ATOM 4176 N N . LEU A 1 533 ? 23.739 4.410 -21.784 1.00 91.31 533 LEU A N 1
ATOM 4177 C CA . LEU A 1 533 ? 24.857 4.737 -22.676 1.00 91.31 533 LEU A CA 1
ATOM 4178 C C . LEU A 1 533 ? 24.421 5.619 -23.856 1.00 91.31 533 LEU A C 1
ATOM 4180 O O . LEU A 1 533 ? 25.017 6.661 -24.093 1.00 91.31 533 LEU A O 1
ATOM 4184 N N . TRP A 1 534 ? 23.393 5.202 -24.598 1.00 90.62 534 TRP A N 1
ATOM 4185 C CA . TRP A 1 534 ? 22.783 5.958 -25.701 1.00 90.62 534 TRP A CA 1
ATOM 4186 C C . TRP A 1 534 ? 21.403 5.366 -26.047 1.00 90.62 534 TRP A C 1
ATOM 4188 O O . TRP A 1 534 ? 20.958 4.418 -25.394 1.00 90.62 534 TRP A O 1
ATOM 4198 N N . ALA A 1 535 ? 20.768 5.884 -27.102 1.00 87.50 535 ALA A N 1
ATOM 4199 C CA . ALA A 1 535 ? 19.399 5.632 -27.554 1.00 87.50 535 ALA A CA 1
ATOM 4200 C C . ALA A 1 535 ? 18.286 6.279 -26.726 1.00 87.50 535 ALA A C 1
ATOM 4202 O O . ALA A 1 535 ? 18.206 6.106 -25.517 1.00 87.50 535 ALA A O 1
ATOM 4203 N N . ALA A 1 536 ? 17.366 6.943 -27.425 1.00 89.38 536 ALA A N 1
ATOM 4204 C CA . ALA A 1 536 ? 16.225 7.630 -26.835 1.00 89.38 536 ALA A CA 1
ATOM 4205 C C . ALA A 1 536 ? 14.947 7.413 -27.666 1.00 89.38 536 ALA A C 1
ATOM 4207 O O . ALA A 1 536 ? 14.189 8.355 -27.901 1.00 89.38 536 ALA A O 1
ATOM 4208 N N . ALA A 1 537 ? 14.690 6.167 -28.085 1.00 92.56 537 ALA A N 1
ATOM 4209 C CA . ALA A 1 537 ? 13.564 5.859 -28.971 1.00 92.56 537 ALA A CA 1
ATOM 4210 C C . ALA A 1 537 ? 12.205 6.074 -28.293 1.00 92.56 537 ALA A C 1
ATOM 4212 O O . ALA A 1 537 ? 11.200 6.312 -28.960 1.00 92.56 537 ALA A O 1
ATOM 4213 N N . ALA A 1 538 ? 12.165 5.995 -26.961 1.00 95.81 538 ALA A N 1
ATOM 4214 C CA . ALA A 1 538 ? 10.987 6.320 -26.173 1.00 95.81 538 ALA A CA 1
ATOM 4215 C C . ALA A 1 538 ? 11.359 6.783 -24.759 1.00 95.81 538 ALA A C 1
ATOM 4217 O O . ALA A 1 538 ? 12.096 6.101 -24.041 1.00 95.81 538 ALA A O 1
ATOM 4218 N N . TYR A 1 539 ? 10.812 7.918 -24.326 1.00 97.06 539 TYR A N 1
ATOM 4219 C CA . TYR A 1 539 ? 11.052 8.454 -22.985 1.00 97.06 539 TYR A CA 1
ATOM 4220 C C . TYR A 1 539 ? 9.939 9.390 -22.506 1.00 97.06 539 TYR A C 1
ATOM 4222 O O . TYR A 1 539 ? 9.237 10.025 -23.294 1.00 97.06 539 TYR A O 1
ATOM 4230 N N . PHE A 1 540 ? 9.813 9.522 -21.188 1.00 93.75 540 PHE A N 1
ATOM 4231 C CA . PHE A 1 540 ? 9.026 10.564 -20.546 1.00 93.75 540 PHE A CA 1
ATOM 4232 C C . PHE A 1 540 ? 9.879 11.777 -20.200 1.00 93.75 540 PHE A C 1
ATOM 4234 O O . PHE A 1 540 ? 10.963 11.640 -19.642 1.00 93.75 540 PHE A O 1
ATOM 4241 N N . VAL A 1 541 ? 9.324 12.962 -20.426 1.00 94.50 541 VAL A N 1
ATOM 4242 C CA . VAL A 1 541 ? 9.765 14.220 -19.819 1.00 94.50 541 VAL A CA 1
ATOM 4243 C C . VAL A 1 541 ? 8.818 14.537 -18.672 1.00 94.50 541 VAL A C 1
ATOM 4245 O O . VAL A 1 541 ? 7.603 14.619 -18.876 1.00 94.50 541 VAL A O 1
ATOM 4248 N N . THR A 1 542 ? 9.352 14.709 -17.470 1.00 90.69 542 THR A N 1
ATOM 4249 C CA . THR A 1 542 ? 8.545 15.026 -16.284 1.00 90.69 542 THR A CA 1
ATOM 4250 C C . THR A 1 542 ? 8.345 16.544 -16.141 1.00 90.69 542 THR A C 1
ATOM 4252 O O . THR A 1 542 ? 9.010 17.324 -16.828 1.00 90.69 542 THR A O 1
ATOM 4255 N N . PRO A 1 543 ? 7.489 17.010 -15.210 1.00 84.12 543 PRO A N 1
ATOM 4256 C CA . PRO A 1 543 ? 7.413 18.426 -14.868 1.00 84.12 543 PRO A CA 1
ATOM 4257 C C . PRO A 1 543 ? 8.757 19.033 -14.455 1.00 84.12 543 PRO A C 1
ATOM 4259 O O . PRO A 1 543 ? 9.031 20.167 -14.824 1.00 84.12 543 PRO A O 1
ATOM 4262 N N . HIS A 1 544 ? 9.592 18.277 -13.732 1.00 84.25 544 HIS A N 1
ATOM 4263 C CA . HIS A 1 544 ? 10.926 18.727 -13.336 1.00 84.25 544 HIS A CA 1
ATOM 4264 C C . HIS A 1 544 ? 11.841 18.842 -14.563 1.00 84.25 544 HIS A C 1
ATOM 4266 O O . HIS A 1 544 ? 12.465 19.877 -14.771 1.00 84.25 544 HIS A O 1
ATOM 4272 N N . GLY A 1 545 ? 11.826 17.833 -15.441 1.00 90.56 545 GLY A N 1
ATOM 4273 C CA . GLY A 1 545 ? 12.605 17.839 -16.682 1.00 90.56 545 GLY A CA 1
ATOM 4274 C C . GLY A 1 545 ? 12.217 18.950 -17.645 1.00 90.56 545 GLY A C 1
ATOM 4275 O O . GLY A 1 545 ? 13.062 19.503 -18.337 1.00 90.56 545 GLY A O 1
ATOM 4276 N N . ARG A 1 546 ? 10.939 19.329 -17.673 1.00 90.06 546 ARG A N 1
ATOM 4277 C CA . ARG A 1 546 ? 10.466 20.476 -18.453 1.00 90.06 546 ARG A CA 1
ATOM 4278 C C . ARG A 1 546 ? 11.119 21.785 -18.006 1.00 90.06 546 ARG A C 1
ATOM 4280 O O . ARG A 1 546 ? 11.306 22.665 -18.842 1.00 90.06 546 ARG A O 1
ATOM 4287 N N . ASP A 1 547 ? 11.413 21.938 -16.719 1.00 88.62 547 ASP A N 1
ATOM 4288 C CA . ASP A 1 547 ? 12.008 23.163 -16.178 1.00 88.62 547 ASP A CA 1
ATOM 4289 C C . ASP A 1 547 ? 13.538 23.196 -16.368 1.00 88.62 547 ASP A C 1
ATOM 4291 O O . ASP A 1 547 ? 14.125 24.277 -16.383 1.00 88.62 547 ASP A O 1
ATOM 4295 N N . THR A 1 548 ? 14.181 22.040 -16.574 1.00 92.50 548 THR A N 1
ATOM 4296 C CA . THR A 1 548 ? 15.646 21.902 -16.688 1.00 92.50 548 THR A CA 1
ATOM 4297 C C . THR A 1 548 ? 16.128 21.672 -18.127 1.00 92.50 548 THR A C 1
ATOM 4299 O O . THR A 1 548 ? 16.998 22.392 -18.619 1.00 92.50 548 THR A O 1
ATOM 4302 N N . LEU A 1 549 ? 15.561 20.693 -18.838 1.00 95.69 549 LEU A N 1
ATOM 4303 C CA . LEU A 1 549 ? 16.064 20.196 -20.122 1.00 95.69 549 LEU A CA 1
ATOM 4304 C C . LEU A 1 549 ? 16.077 21.240 -21.249 1.00 95.69 549 LEU A C 1
ATOM 4306 O O . LEU A 1 549 ? 17.067 21.261 -21.978 1.00 95.69 549 LEU A O 1
ATOM 4310 N N . PRO A 1 550 ? 15.060 22.110 -21.441 1.00 95.31 550 PRO A N 1
ATOM 4311 C CA . PRO A 1 550 ? 15.062 23.041 -22.570 1.00 95.31 550 PRO A CA 1
ATOM 4312 C C . PRO A 1 550 ? 16.290 23.957 -22.603 1.00 95.31 550 PRO A C 1
ATOM 4314 O O . PRO A 1 550 ? 16.891 24.115 -23.663 1.00 95.31 550 PRO A O 1
ATOM 4317 N N . GLY A 1 551 ? 16.699 24.502 -21.451 1.00 94.56 551 GLY A N 1
ATOM 4318 C CA . GLY A 1 551 ? 17.886 25.357 -21.356 1.00 94.56 551 GLY A CA 1
ATOM 4319 C C . GLY A 1 551 ? 19.168 24.593 -21.688 1.00 94.56 551 GLY A C 1
ATOM 4320 O O . GLY A 1 551 ? 19.939 25.021 -22.541 1.00 94.56 551 GLY A O 1
ATOM 4321 N N . LEU A 1 552 ? 19.336 23.405 -21.101 1.00 95.81 552 LEU A N 1
ATOM 4322 C CA . LEU A 1 552 ? 20.505 22.545 -21.321 1.00 95.81 552 LEU A CA 1
ATOM 4323 C C . LEU A 1 552 ? 20.638 22.091 -22.781 1.00 95.81 552 LEU A C 1
ATOM 4325 O O . LEU A 1 552 ? 21.733 22.077 -23.343 1.00 95.81 552 LEU A O 1
ATOM 4329 N N . LEU A 1 553 ? 19.525 21.724 -23.418 1.00 95.25 553 LEU A N 1
ATOM 4330 C CA . LEU A 1 553 ? 19.517 21.309 -24.820 1.00 95.25 553 LEU A CA 1
ATOM 4331 C C . LEU A 1 553 ? 19.759 22.496 -25.756 1.00 95.25 553 LEU A C 1
ATOM 4333 O O . LEU A 1 553 ? 20.411 22.337 -26.786 1.00 95.25 553 LEU A O 1
ATOM 4337 N N . GLN A 1 554 ? 19.284 23.688 -25.393 1.00 93.50 554 GLN A N 1
ATOM 4338 C CA . GLN A 1 554 ? 19.564 24.908 -26.142 1.00 93.50 554 GLN A CA 1
ATOM 4339 C C . GLN A 1 554 ? 21.042 25.313 -26.043 1.00 93.50 554 GLN A C 1
ATOM 4341 O O . GLN A 1 554 ? 21.616 25.706 -27.057 1.00 93.50 554 GLN A O 1
ATOM 4346 N N . GLU A 1 555 ? 21.677 25.145 -24.878 1.00 91.62 555 GLU A N 1
ATOM 4347 C CA . GLU A 1 555 ? 23.132 25.282 -24.717 1.00 91.62 555 GLU A CA 1
ATOM 4348 C C . GLU A 1 555 ? 23.885 24.308 -25.631 1.00 91.62 555 GLU A C 1
ATOM 4350 O O . GLU A 1 555 ? 24.790 24.721 -26.349 1.00 91.62 555 GLU A O 1
ATOM 4355 N N . CYS A 1 556 ? 23.473 23.036 -25.671 1.00 89.94 556 CYS A N 1
ATOM 4356 C CA . CYS A 1 556 ? 24.095 22.034 -26.545 1.00 89.94 556 CYS A CA 1
ATOM 4357 C C . CYS A 1 556 ? 23.921 22.359 -28.038 1.00 89.94 556 CYS A C 1
ATOM 4359 O O . CYS A 1 556 ? 24.764 22.001 -28.854 1.00 89.94 556 CYS A O 1
ATOM 4361 N N . LEU A 1 557 ? 22.827 23.027 -28.413 1.00 88.94 557 LEU A N 1
ATOM 4362 C CA . LEU A 1 557 ? 22.559 23.440 -29.791 1.00 88.94 557 LEU A CA 1
ATOM 4363 C C . LEU A 1 557 ? 23.269 24.743 -30.188 1.00 88.94 557 LEU A C 1
ATOM 4365 O O . LEU A 1 557 ? 23.346 25.029 -31.391 1.00 88.94 557 LEU A O 1
ATOM 4369 N N . ALA A 1 558 ? 23.756 25.534 -29.227 1.00 83.62 558 ALA A N 1
ATOM 4370 C CA . ALA A 1 558 ? 24.449 26.793 -29.481 1.00 83.62 558 ALA A CA 1
ATOM 4371 C C . ALA A 1 558 ? 25.780 26.533 -30.211 1.00 83.62 558 ALA A C 1
ATOM 4373 O O . ALA A 1 558 ? 26.488 25.586 -29.898 1.00 83.62 558 ALA A O 1
ATOM 4374 N N . ALA A 1 559 ? 26.093 27.335 -31.235 1.00 70.19 559 ALA A N 1
ATOM 4375 C CA . ALA A 1 559 ? 27.224 27.151 -32.169 1.00 70.19 559 ALA A CA 1
ATOM 4376 C C . ALA A 1 559 ? 27.215 25.861 -33.032 1.00 70.19 559 ALA A C 1
ATOM 4378 O O . ALA A 1 559 ? 27.951 25.774 -34.012 1.00 70.19 559 ALA A O 1
ATOM 4379 N N . GLY A 1 560 ? 26.307 24.917 -32.768 1.00 79.19 560 GLY A N 1
ATOM 4380 C CA . GLY A 1 560 ? 26.195 23.641 -33.477 1.00 79.19 560 GLY A CA 1
ATOM 4381 C C . GLY A 1 560 ? 26.549 22.472 -32.558 1.00 79.19 560 GLY A C 1
ATOM 4382 O O . GLY A 1 560 ? 27.622 22.492 -31.963 1.00 79.19 560 GLY A O 1
ATOM 4383 N N . PRO A 1 561 ? 25.675 21.456 -32.428 1.00 86.81 561 PRO A N 1
ATOM 4384 C CA . PRO A 1 561 ? 25.905 20.369 -31.483 1.00 86.81 561 PRO A CA 1
ATOM 4385 C C . PRO A 1 561 ? 27.161 19.579 -31.849 1.00 86.81 561 PRO A C 1
ATOM 4387 O O . PRO A 1 561 ? 27.358 19.215 -33.008 1.00 86.81 561 PRO A O 1
ATOM 4390 N N . LEU A 1 562 ? 28.008 19.312 -30.858 1.00 88.75 562 LEU A N 1
ATOM 4391 C CA . LEU A 1 562 ? 29.217 18.497 -31.027 1.00 88.75 562 LEU A CA 1
ATOM 4392 C C . LEU A 1 562 ? 28.931 16.993 -30.918 1.00 88.75 562 LEU A C 1
ATOM 4394 O O . LEU A 1 562 ? 29.719 16.175 -31.380 1.00 88.75 562 LEU A O 1
ATOM 4398 N N . GLU A 1 563 ? 27.794 16.643 -30.320 1.00 90.56 563 GLU A N 1
ATOM 4399 C CA . GLU A 1 563 ? 27.393 15.284 -29.965 1.00 90.56 563 GLU A CA 1
ATOM 4400 C C . GLU A 1 563 ? 25.947 15.044 -30.412 1.00 90.56 563 GLU A C 1
ATOM 4402 O O . GLU A 1 563 ? 25.121 15.964 -30.387 1.00 90.56 563 GLU A O 1
ATOM 4407 N N . ALA A 1 564 ? 25.622 13.807 -30.797 1.00 91.88 564 ALA A N 1
ATOM 4408 C CA . ALA A 1 564 ? 24.242 13.407 -31.053 1.00 91.88 564 ALA A CA 1
ATOM 4409 C C . ALA A 1 564 ? 23.373 13.578 -29.791 1.00 91.88 564 ALA A C 1
ATOM 4411 O O . ALA A 1 564 ? 23.879 13.618 -28.668 1.00 91.88 564 ALA A O 1
ATOM 4412 N N . PHE A 1 565 ? 22.055 13.676 -29.971 1.00 94.25 565 PHE A N 1
ATOM 4413 C CA . PHE A 1 565 ? 21.105 13.958 -28.887 1.00 94.25 565 PHE A CA 1
ATOM 4414 C C . PHE A 1 565 ? 21.236 13.008 -27.691 1.00 94.25 565 PHE A C 1
ATOM 4416 O O . PHE A 1 565 ? 21.318 13.442 -26.543 1.00 94.25 565 PHE A O 1
ATOM 4423 N N . ASP A 1 566 ? 21.287 11.710 -27.963 1.00 92.19 566 ASP A N 1
ATOM 4424 C CA . ASP A 1 566 ? 21.401 10.670 -26.947 1.00 92.19 566 ASP A CA 1
ATOM 4425 C C . ASP A 1 566 ? 22.755 10.684 -26.225 1.00 92.19 566 ASP A C 1
ATOM 4427 O O . ASP A 1 566 ? 22.806 10.428 -25.022 1.00 92.19 566 ASP A O 1
ATOM 4431 N N . THR A 1 567 ? 23.824 11.049 -26.932 1.00 92.62 567 THR A N 1
ATOM 4432 C CA . THR A 1 567 ? 25.176 11.224 -26.383 1.00 92.62 567 THR A CA 1
ATOM 4433 C C . THR A 1 567 ? 25.243 12.454 -25.474 1.00 92.62 567 THR A C 1
ATOM 4435 O O . THR A 1 567 ? 25.788 12.380 -24.372 1.00 92.62 567 THR A O 1
ATOM 4438 N N . ALA A 1 568 ? 24.602 13.557 -25.870 1.00 95.00 568 ALA A N 1
ATOM 4439 C CA . ALA A 1 568 ? 24.477 14.739 -25.024 1.00 95.00 568 ALA A CA 1
ATOM 4440 C C . ALA A 1 568 ? 23.683 14.432 -23.741 1.00 95.00 568 ALA A C 1
ATOM 4442 O O . ALA A 1 568 ? 24.078 14.864 -22.658 1.00 95.00 568 ALA A O 1
ATOM 4443 N N . LEU A 1 569 ? 22.600 13.645 -23.828 1.00 96.31 569 LEU A N 1
ATOM 4444 C CA . LEU A 1 569 ? 21.867 13.175 -22.646 1.00 96.31 569 LEU A CA 1
ATOM 4445 C C . LEU A 1 569 ? 22.746 12.315 -21.731 1.00 96.31 569 LEU A C 1
ATOM 4447 O O . LEU A 1 569 ? 22.754 12.558 -20.527 1.00 96.31 569 LEU A O 1
ATOM 4451 N N . HIS A 1 570 ? 23.507 11.361 -22.281 1.00 96.62 570 HIS A N 1
ATOM 4452 C CA . HIS A 1 570 ? 24.439 10.539 -21.502 1.00 96.62 570 HIS A CA 1
ATOM 4453 C C . HIS A 1 570 ? 25.410 11.412 -20.699 1.00 96.62 570 HIS A C 1
ATOM 4455 O O . HIS A 1 570 ? 25.506 11.273 -19.480 1.00 96.62 570 HIS A O 1
ATOM 4461 N N . ARG A 1 571 ? 26.048 12.388 -21.354 1.00 96.50 571 ARG A N 1
ATOM 4462 C CA . ARG A 1 571 ? 26.964 13.323 -20.695 1.00 96.50 571 ARG A CA 1
ATOM 4463 C C . ARG A 1 571 ? 26.282 14.125 -19.579 1.00 96.50 571 ARG A C 1
ATOM 4465 O O . ARG A 1 571 ? 26.806 14.187 -18.470 1.00 96.50 571 ARG A O 1
ATOM 4472 N N . LEU A 1 572 ? 25.099 14.699 -19.829 1.00 97.31 572 LEU A N 1
ATOM 4473 C CA . LEU A 1 572 ? 24.353 15.470 -18.820 1.00 97.31 572 LEU A CA 1
ATOM 4474 C C . LEU A 1 572 ? 23.952 14.622 -17.597 1.00 97.31 572 LEU A C 1
ATOM 4476 O O . LEU A 1 572 ? 23.906 15.146 -16.481 1.00 97.31 572 LEU A O 1
ATOM 4480 N N . ILE A 1 573 ? 23.665 13.333 -17.799 1.00 97.81 573 ILE A N 1
ATOM 4481 C CA . ILE A 1 573 ? 23.358 12.373 -16.729 1.00 97.81 573 ILE A CA 1
ATOM 4482 C C . ILE A 1 573 ? 24.613 12.077 -15.899 1.00 97.81 573 ILE A C 1
ATOM 4484 O O . ILE A 1 573 ? 24.566 12.146 -14.670 1.00 97.81 573 ILE A O 1
ATOM 4488 N N . GLU A 1 574 ? 25.744 11.789 -16.548 1.00 96.94 574 GLU A N 1
ATOM 4489 C CA . GLU A 1 574 ? 27.001 11.468 -15.859 1.00 96.94 574 GLU A CA 1
ATOM 4490 C C . GLU A 1 574 ? 27.580 12.659 -15.084 1.00 96.94 574 GLU A C 1
ATOM 4492 O O . GLU A 1 574 ? 28.089 12.491 -13.969 1.00 96.94 574 GLU A O 1
ATOM 4497 N N . GLU A 1 575 ? 27.422 13.872 -15.622 1.00 96.56 575 GLU A N 1
ATOM 4498 C CA . GLU A 1 575 ? 27.751 15.137 -14.952 1.00 96.56 575 GLU A CA 1
ATOM 4499 C C . GLU A 1 575 ? 26.784 15.472 -13.797 1.00 96.56 575 GLU A C 1
ATOM 4501 O O . GLU A 1 575 ? 27.051 16.383 -13.014 1.00 96.56 575 GLU A O 1
ATOM 4506 N N . GLY A 1 576 ? 25.654 14.765 -13.674 1.00 95.19 576 GLY A N 1
ATOM 4507 C CA . GLY A 1 576 ? 24.627 15.030 -12.662 1.00 95.19 576 GLY A CA 1
ATOM 4508 C C . GLY A 1 576 ? 23.827 16.315 -12.901 1.00 95.19 576 GLY A C 1
ATOM 4509 O O . GLY A 1 576 ? 23.163 16.799 -11.984 1.00 95.19 576 GLY A O 1
ATOM 4510 N N . ARG A 1 577 ? 23.872 16.873 -14.119 1.00 96.56 577 ARG A N 1
ATOM 4511 C CA . ARG A 1 577 ? 23.100 18.067 -14.511 1.00 96.56 577 ARG A CA 1
ATOM 4512 C C . ARG A 1 577 ? 21.616 17.762 -14.694 1.00 9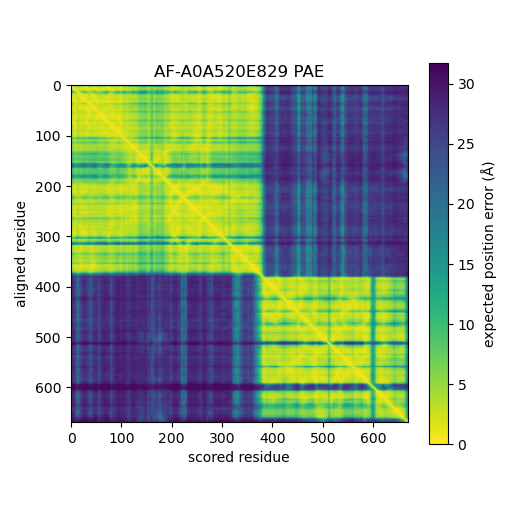6.56 577 ARG A C 1
ATOM 4514 O O . ARG A 1 577 ? 20.796 18.665 -14.558 1.00 96.56 577 ARG A O 1
ATOM 4521 N N . ILE A 1 578 ? 21.285 16.504 -14.984 1.00 97.06 578 ILE A N 1
ATOM 4522 C CA . ILE A 1 578 ? 19.919 15.976 -14.986 1.00 97.06 578 ILE A CA 1
ATOM 4523 C C . ILE A 1 578 ? 19.872 14.637 -14.253 1.00 97.06 578 ILE A C 1
ATOM 4525 O O . ILE A 1 578 ? 20.809 13.842 -14.310 1.00 97.06 578 ILE A O 1
ATOM 4529 N N . ARG A 1 579 ? 18.756 14.367 -13.579 1.00 97.12 579 ARG A N 1
ATOM 4530 C CA . ARG A 1 579 ? 18.430 13.063 -13.005 1.00 97.12 579 ARG A CA 1
ATOM 4531 C C . ARG A 1 579 ? 17.627 12.272 -14.017 1.00 97.12 579 ARG A C 1
ATOM 4533 O O . ARG A 1 579 ? 16.594 12.738 -14.492 1.00 97.12 579 ARG A O 1
ATOM 4540 N N . ALA A 1 580 ? 18.051 11.054 -14.300 1.00 97.81 580 ALA A N 1
ATOM 4541 C CA . ALA A 1 580 ? 17.367 10.208 -15.259 1.00 97.81 580 ALA A CA 1
ATOM 4542 C C . ALA A 1 580 ? 17.167 8.797 -14.719 1.00 97.81 580 ALA A C 1
ATOM 4544 O O . ALA A 1 580 ? 17.936 8.331 -13.880 1.00 97.81 580 ALA A O 1
ATOM 4545 N N . ALA A 1 581 ? 16.145 8.117 -15.229 1.00 97.06 581 ALA A N 1
ATOM 4546 C CA . ALA A 1 581 ? 15.890 6.719 -14.916 1.00 97.06 581 ALA A CA 1
ATOM 4547 C C . ALA A 1 581 ? 15.634 5.889 -16.173 1.00 97.06 581 ALA A C 1
ATOM 4549 O O . ALA A 1 581 ? 15.199 6.419 -17.190 1.00 97.06 581 ALA A O 1
ATOM 4550 N N . VAL A 1 582 ? 15.863 4.583 -16.081 1.00 97.50 582 VAL A N 1
ATOM 4551 C CA . VAL A 1 582 ? 15.543 3.590 -17.112 1.00 97.50 582 VAL A CA 1
ATOM 4552 C C . VAL A 1 582 ? 14.522 2.612 -16.537 1.00 97.50 582 VAL A C 1
ATOM 4554 O O . VAL A 1 582 ? 14.718 2.076 -15.442 1.00 97.50 582 VAL A O 1
ATOM 4557 N N . LEU A 1 583 ? 13.423 2.391 -17.257 1.00 95.56 583 LEU A N 1
ATOM 4558 C CA . LEU A 1 583 ? 12.445 1.361 -16.913 1.00 95.56 583 LEU A CA 1
ATOM 4559 C C . LEU A 1 583 ? 12.939 -0.003 -17.387 1.00 95.56 583 LEU A C 1
ATOM 4561 O O . LEU A 1 583 ? 13.419 -0.122 -18.510 1.00 95.56 583 LEU A O 1
ATOM 4565 N N . ALA A 1 584 ? 12.802 -1.025 -16.547 1.00 94.69 584 ALA A N 1
ATOM 4566 C CA . ALA A 1 584 ? 13.106 -2.404 -16.907 1.00 94.69 584 ALA A CA 1
ATOM 4567 C C . ALA A 1 584 ? 11.940 -3.322 -16.492 1.00 94.69 584 ALA A C 1
ATOM 4569 O O . ALA A 1 584 ? 11.427 -3.155 -15.389 1.00 94.69 584 ALA A O 1
ATOM 4570 N N . PRO A 1 585 ? 11.490 -4.272 -17.329 1.00 95.44 585 PRO A N 1
ATOM 4571 C CA . PRO A 1 585 ? 11.895 -4.473 -18.720 1.00 95.44 585 PRO A CA 1
ATOM 4572 C C . PRO A 1 585 ? 11.607 -3.250 -19.598 1.00 95.44 585 PRO A C 1
ATOM 4574 O O . PRO A 1 585 ? 10.821 -2.377 -19.227 1.00 95.44 585 PRO A O 1
ATOM 4577 N N . PHE A 1 586 ? 12.253 -3.183 -20.763 1.00 96.88 586 PHE A N 1
ATOM 4578 C CA . PHE A 1 586 ? 11.983 -2.109 -21.713 1.00 96.88 586 PHE A CA 1
ATOM 4579 C C . PHE A 1 586 ? 10.544 -2.232 -22.222 1.00 96.88 586 PHE A C 1
ATOM 4581 O O . PHE A 1 586 ? 10.085 -3.322 -22.574 1.00 96.88 586 PHE A O 1
ATOM 4588 N N . LEU A 1 587 ? 9.828 -1.110 -22.253 1.00 95.19 587 LEU A N 1
ATOM 4589 C CA . LEU A 1 587 ? 8.432 -1.031 -22.709 1.00 95.19 587 LEU A CA 1
ATOM 4590 C C . LEU A 1 587 ? 8.310 -0.480 -24.130 1.00 95.19 587 LEU A C 1
ATOM 4592 O O . LEU A 1 587 ? 7.216 -0.438 -24.694 1.00 95.19 587 LEU A O 1
ATOM 4596 N N . ALA A 1 588 ? 9.434 -0.078 -24.709 1.00 95.25 588 ALA A N 1
ATOM 4597 C CA . ALA A 1 588 ? 9.575 0.246 -26.111 1.00 95.25 588 ALA A CA 1
ATOM 4598 C C . ALA A 1 588 ? 10.964 -0.188 -26.587 1.00 95.25 588 ALA A C 1
ATOM 4600 O O . ALA A 1 588 ? 11.856 -0.413 -25.775 1.00 95.25 588 ALA A O 1
ATOM 4601 N N . THR A 1 589 ? 11.161 -0.322 -27.891 1.00 93.75 589 THR A N 1
ATOM 4602 C CA . THR A 1 589 ? 12.480 -0.539 -28.498 1.00 93.75 589 THR A CA 1
ATOM 4603 C C . THR A 1 589 ? 12.404 -0.183 -29.989 1.00 93.75 589 THR A C 1
ATOM 4605 O O . THR A 1 589 ? 11.339 -0.365 -30.569 1.00 93.75 589 THR A O 1
ATOM 4608 N N . PRO A 1 590 ? 13.448 0.347 -30.651 1.00 90.31 590 PRO A N 1
ATOM 4609 C CA . PRO A 1 590 ? 13.423 0.554 -32.104 1.00 90.31 590 PRO A CA 1
ATOM 4610 C C . PRO A 1 590 ? 13.232 -0.773 -32.819 1.00 90.31 590 PRO A C 1
ATOM 4612 O O . PRO A 1 590 ? 13.721 -1.768 -32.311 1.00 90.31 590 PRO A O 1
ATOM 4615 N N . ARG A 1 591 ? 12.634 -0.814 -34.008 1.00 86.38 591 ARG A N 1
ATOM 4616 C CA . ARG A 1 591 ? 12.567 -2.061 -34.792 1.00 86.38 591 ARG A CA 1
ATOM 4617 C C . ARG A 1 591 ? 13.952 -2.530 -35.277 1.00 86.38 591 ARG A C 1
ATOM 4619 O O . ARG A 1 591 ? 14.837 -1.719 -35.555 1.00 86.38 591 ARG A O 1
ATOM 4626 N N . LEU A 1 592 ? 14.134 -3.849 -35.425 1.00 81.50 592 LEU A N 1
ATOM 4627 C CA . LEU A 1 592 ? 15.392 -4.460 -35.904 1.00 81.50 592 LEU A CA 1
ATOM 4628 C C . LEU A 1 592 ? 15.752 -4.080 -37.351 1.00 81.50 592 LEU A C 1
ATOM 4630 O O . LEU A 1 592 ? 16.932 -3.978 -37.678 1.00 81.50 592 LEU A O 1
ATOM 4634 N N . ASP A 1 593 ? 14.752 -3.887 -38.210 1.00 67.81 593 ASP A N 1
ATOM 4635 C CA . ASP A 1 593 ? 14.898 -3.631 -39.649 1.00 67.81 593 ASP A CA 1
ATOM 4636 C C . ASP A 1 593 ? 15.206 -2.164 -39.987 1.00 67.81 593 ASP A C 1
ATOM 4638 O O . ASP A 1 593 ? 15.714 -1.859 -41.064 1.00 67.81 593 ASP A O 1
ATOM 4642 N N . CYS A 1 594 ? 14.997 -1.237 -39.050 1.00 57.72 594 CYS A N 1
ATOM 4643 C CA . CYS A 1 594 ? 15.229 0.190 -39.279 1.00 57.72 594 CYS A CA 1
ATOM 4644 C C . CYS A 1 594 ? 16.717 0.592 -39.358 1.00 57.72 594 CYS A C 1
ATOM 4646 O O . CYS A 1 594 ? 17.016 1.739 -39.687 1.00 57.72 594 CYS A O 1
ATOM 4648 N N . ARG A 1 595 ? 17.666 -0.324 -39.096 1.00 52.84 595 ARG A N 1
ATOM 4649 C CA . ARG A 1 595 ? 19.117 -0.034 -39.075 1.00 52.84 595 ARG A CA 1
ATOM 4650 C C . ARG A 1 595 ? 19.925 -0.567 -40.260 1.00 52.84 595 ARG A C 1
ATOM 4652 O O . ARG A 1 595 ? 21.121 -0.286 -40.317 1.00 52.84 595 ARG A O 1
ATOM 4659 N N . GLU A 1 596 ? 19.315 -1.238 -41.239 1.00 41.09 596 GLU A N 1
ATOM 4660 C CA . GLU A 1 596 ? 20.052 -1.700 -42.432 1.00 41.09 596 GLU A CA 1
ATOM 4661 C C . GLU A 1 596 ? 20.533 -0.554 -43.353 1.00 41.09 596 GLU A C 1
ATOM 4663 O O . GLU A 1 596 ? 21.355 -0.789 -44.234 1.00 41.09 596 GLU A O 1
ATOM 4668 N N . ALA A 1 597 ? 20.121 0.702 -43.119 1.00 35.62 597 ALA A N 1
ATOM 4669 C CA . ALA A 1 597 ? 20.447 1.834 -43.999 1.00 35.62 597 ALA A CA 1
ATOM 4670 C C . ALA A 1 597 ? 21.244 2.998 -43.370 1.00 35.62 597 ALA A C 1
ATOM 4672 O O . ALA A 1 597 ? 21.567 3.953 -44.075 1.00 35.62 597 ALA A O 1
ATOM 4673 N N . THR A 1 598 ? 21.602 2.962 -42.081 1.00 38.53 598 THR A N 1
ATOM 4674 C CA . THR A 1 598 ? 22.390 4.048 -41.460 1.00 38.53 598 THR A CA 1
ATOM 4675 C C . THR A 1 598 ? 23.574 3.500 -40.680 1.00 38.53 598 THR A C 1
ATOM 4677 O O . THR A 1 598 ? 23.623 3.554 -39.452 1.00 38.53 598 THR A O 1
ATOM 4680 N N . THR A 1 599 ? 24.561 2.972 -41.398 1.00 37.50 599 THR A N 1
ATOM 4681 C CA . THR A 1 599 ? 25.915 2.868 -40.859 1.00 37.50 599 THR A CA 1
ATOM 4682 C C . THR A 1 599 ? 26.699 4.090 -41.304 1.00 37.50 599 THR A C 1
ATOM 4684 O O . THR A 1 599 ? 26.931 4.312 -42.490 1.00 37.50 599 THR A O 1
ATOM 4687 N N . ILE A 1 600 ? 27.104 4.875 -40.309 1.00 44.41 600 ILE A N 1
ATOM 4688 C CA . ILE A 1 600 ? 28.412 5.525 -40.229 1.00 44.41 600 ILE A CA 1
ATOM 4689 C C . ILE A 1 600 ? 29.386 4.787 -41.157 1.00 44.41 600 ILE A C 1
ATOM 4691 O O . ILE A 1 600 ? 29.788 3.653 -40.883 1.00 44.41 600 ILE A O 1
ATOM 4695 N N . ALA A 1 601 ? 29.699 5.396 -42.296 1.00 29.81 601 ALA A N 1
ATOM 4696 C CA . ALA A 1 601 ? 30.621 4.817 -43.252 1.00 29.81 601 ALA A CA 1
ATOM 4697 C C . ALA A 1 601 ? 32.017 4.745 -42.612 1.00 29.81 601 ALA A C 1
ATOM 4699 O O . ALA A 1 601 ? 32.556 5.761 -42.177 1.00 29.81 601 ALA A O 1
ATOM 4700 N N . GLY A 1 602 ? 32.607 3.544 -42.570 1.00 34.91 602 GLY A N 1
ATOM 4701 C CA . GLY A 1 602 ? 34.059 3.389 -42.424 1.00 34.91 602 GLY A CA 1
ATOM 4702 C C . GLY A 1 602 ? 34.620 2.849 -41.103 1.00 34.91 602 GLY A C 1
ATOM 4703 O O . GLY A 1 602 ? 35.800 3.072 -40.847 1.00 34.91 602 GLY A O 1
ATOM 4704 N N . ARG A 1 603 ? 33.866 2.112 -40.271 1.00 37.34 603 ARG A N 1
ATOM 4705 C CA . ARG A 1 603 ? 34.462 1.368 -39.135 1.00 37.34 603 ARG A CA 1
ATOM 4706 C C . ARG A 1 603 ? 34.086 -0.122 -39.124 1.00 37.34 603 ARG A C 1
ATOM 4708 O O . ARG A 1 603 ? 32.992 -0.453 -39.579 1.00 37.34 603 ARG A O 1
ATOM 4715 N N . PRO A 1 604 ? 34.918 -1.021 -38.548 1.00 38.47 604 PRO A N 1
ATOM 4716 C CA . PRO A 1 604 ? 34.653 -2.466 -38.398 1.00 38.47 604 PRO A CA 1
ATOM 4717 C C . PRO A 1 604 ? 33.540 -2.777 -37.364 1.00 38.47 604 PRO A C 1
ATOM 4719 O O . PRO A 1 604 ? 33.584 -3.762 -36.637 1.00 38.47 604 PRO A O 1
ATOM 4722 N N . GLN A 1 605 ? 32.543 -1.896 -37.258 1.00 48.19 605 GLN A N 1
ATOM 4723 C CA . GLN A 1 605 ? 31.563 -1.767 -36.176 1.00 48.19 605 GLN A CA 1
ATOM 4724 C C . GLN A 1 605 ? 30.238 -2.506 -36.441 1.00 48.19 605 GLN A C 1
ATOM 4726 O O . GLN A 1 605 ? 29.292 -2.356 -35.668 1.00 48.19 605 GLN A O 1
ATOM 4731 N N . GLN A 1 606 ? 30.160 -3.310 -37.508 1.00 61.84 606 GLN A N 1
ATOM 4732 C CA . GLN A 1 606 ? 28.932 -4.015 -37.902 1.00 61.84 606 GLN A CA 1
ATOM 4733 C C . GLN A 1 606 ? 28.466 -5.019 -36.834 1.00 61.84 606 GLN A C 1
ATOM 4735 O O . GLN A 1 606 ? 27.293 -5.014 -36.469 1.00 61.84 606 GLN A O 1
ATOM 4740 N N . ASP A 1 607 ? 29.377 -5.805 -36.251 1.00 66.38 607 ASP A N 1
ATOM 4741 C CA . ASP A 1 607 ? 29.004 -6.861 -35.297 1.00 66.38 607 ASP A CA 1
ATOM 4742 C C . ASP A 1 607 ? 28.510 -6.297 -33.944 1.00 66.38 607 ASP A C 1
ATOM 4744 O O . ASP A 1 607 ? 27.540 -6.800 -33.378 1.00 66.38 607 ASP A O 1
ATOM 4748 N N . ILE A 1 608 ? 29.108 -5.206 -33.443 1.00 70.81 608 ILE A N 1
ATOM 4749 C CA . ILE A 1 608 ? 28.689 -4.560 -32.180 1.00 70.81 608 ILE A CA 1
ATOM 4750 C C . ILE A 1 608 ? 27.307 -3.910 -32.327 1.00 70.81 608 ILE A C 1
ATOM 4752 O O . ILE A 1 608 ? 26.483 -4.001 -31.416 1.00 70.81 608 ILE A O 1
ATOM 4756 N N . GLY A 1 609 ? 27.032 -3.278 -33.473 1.00 74.50 609 GLY A N 1
ATOM 4757 C CA . GLY A 1 609 ? 25.722 -2.688 -33.760 1.00 74.50 609 GLY A CA 1
ATOM 4758 C C . GLY A 1 609 ? 24.603 -3.733 -33.793 1.00 74.50 609 GLY A C 1
ATOM 4759 O O . GLY A 1 609 ? 23.548 -3.516 -33.195 1.00 74.50 609 GLY A O 1
ATOM 4760 N N . VAL A 1 610 ? 24.869 -4.887 -34.417 1.00 79.38 610 VAL A N 1
ATOM 4761 C CA . VAL A 1 610 ? 23.952 -6.039 -34.466 1.00 79.38 610 VAL A CA 1
ATOM 4762 C C . VAL A 1 610 ? 23.687 -6.601 -33.066 1.00 79.38 610 VAL A C 1
ATOM 4764 O O . VAL A 1 610 ? 22.534 -6.816 -32.687 1.00 79.38 610 VAL A O 1
ATOM 4767 N N . LEU A 1 611 ? 24.737 -6.791 -32.257 1.00 79.44 611 LEU A N 1
ATOM 4768 C CA . LEU A 1 611 ? 24.601 -7.277 -30.879 1.00 79.44 611 LEU A CA 1
ATOM 4769 C C . LEU A 1 611 ? 23.812 -6.305 -29.998 1.00 79.44 611 LEU A C 1
ATOM 4771 O O . LEU A 1 611 ? 22.951 -6.725 -29.229 1.00 79.44 611 LEU A O 1
ATOM 4775 N N . SER A 1 612 ? 24.073 -5.007 -30.130 1.00 83.38 612 SER A N 1
ATOM 4776 C CA . SER A 1 612 ? 23.374 -3.958 -29.391 1.00 83.38 612 SER A CA 1
ATOM 4777 C C . SER A 1 612 ? 21.875 -3.918 -29.717 1.00 83.38 612 SER A C 1
ATOM 4779 O O . SER A 1 612 ? 21.046 -3.907 -28.803 1.00 83.38 612 SER A O 1
ATOM 4781 N N . ALA A 1 613 ? 21.509 -3.961 -31.004 1.00 84.81 613 ALA A N 1
ATOM 4782 C CA . ALA A 1 613 ? 20.111 -3.971 -31.436 1.00 84.81 613 ALA A CA 1
ATOM 4783 C C . ALA A 1 613 ? 19.367 -5.227 -30.952 1.00 84.81 613 ALA A C 1
ATOM 4785 O O . ALA A 1 613 ? 18.250 -5.127 -30.435 1.00 84.81 613 ALA A O 1
ATOM 4786 N N . ALA A 1 614 ? 20.013 -6.395 -31.049 1.00 87.50 614 ALA A N 1
ATOM 4787 C CA . ALA A 1 614 ? 19.470 -7.647 -30.534 1.00 87.50 614 ALA A CA 1
ATOM 4788 C C . ALA A 1 614 ? 19.311 -7.617 -29.006 1.00 87.50 614 ALA A C 1
ATOM 4790 O O . ALA A 1 614 ? 18.276 -8.030 -28.492 1.00 87.50 614 ALA A O 1
ATOM 4791 N N . MET A 1 615 ? 20.296 -7.098 -28.269 1.00 88.94 615 MET A N 1
ATOM 4792 C CA . MET A 1 615 ? 20.250 -7.037 -26.807 1.00 88.94 615 MET A CA 1
ATOM 4793 C C . MET A 1 615 ? 19.116 -6.140 -26.302 1.00 88.94 615 MET A C 1
ATOM 4795 O O . MET A 1 615 ? 18.391 -6.538 -25.394 1.00 88.94 615 MET A O 1
ATOM 4799 N N . ARG A 1 616 ? 18.910 -4.966 -26.911 1.00 91.62 616 ARG A N 1
ATOM 4800 C CA . ARG A 1 616 ? 17.789 -4.074 -26.563 1.00 91.62 616 ARG A CA 1
ATOM 4801 C C . ARG A 1 616 ? 16.436 -4.751 -26.782 1.00 91.62 616 ARG A C 1
ATOM 4803 O O . ARG A 1 616 ? 15.608 -4.738 -25.875 1.00 91.62 616 ARG A O 1
ATOM 4810 N N . HIS A 1 617 ? 16.255 -5.445 -27.907 1.00 91.50 617 HIS A N 1
ATOM 4811 C CA . HIS A 1 617 ? 15.058 -6.264 -28.139 1.00 91.50 617 HIS A CA 1
ATOM 4812 C C . HIS A 1 617 ? 14.916 -7.395 -27.123 1.00 91.50 617 HIS A C 1
ATOM 4814 O O . HIS A 1 617 ? 13.820 -7.707 -26.676 1.00 91.50 617 HIS A O 1
ATOM 4820 N N . LEU A 1 618 ? 16.019 -8.015 -26.713 1.00 91.31 618 LEU A N 1
ATOM 4821 C CA . LEU A 1 618 ? 15.979 -9.077 -25.716 1.00 91.31 618 LEU A CA 1
ATOM 4822 C C . LEU A 1 618 ? 15.691 -8.566 -24.298 1.00 91.31 618 LEU A C 1
ATOM 4824 O O . LEU A 1 618 ? 15.273 -9.382 -23.483 1.00 91.31 618 LEU A O 1
ATOM 4828 N N . PHE A 1 619 ? 15.822 -7.271 -24.006 1.00 94.06 619 PHE A N 1
ATOM 4829 C CA . PHE A 1 619 ? 15.321 -6.653 -22.768 1.00 94.06 619 PHE A CA 1
ATOM 4830 C C . PHE A 1 619 ? 13.915 -6.049 -22.902 1.00 94.06 619 PHE A C 1
ATOM 4832 O O . PHE A 1 619 ? 13.321 -5.657 -21.896 1.00 94.06 619 PHE A O 1
ATOM 4839 N N . PHE A 1 620 ? 13.363 -6.014 -24.114 1.00 94.50 620 PHE A N 1
ATOM 4840 C CA . PHE A 1 620 ? 12.013 -5.542 -24.391 1.00 94.50 620 PHE A CA 1
ATOM 4841 C C . PHE A 1 620 ? 10.948 -6.579 -24.011 1.00 94.50 620 PHE A C 1
ATOM 4843 O O . PHE A 1 620 ? 11.070 -7.783 -24.275 1.00 94.50 620 PHE A O 1
ATOM 4850 N N . ALA A 1 621 ? 9.892 -6.089 -23.361 1.00 92.88 621 ALA A N 1
ATOM 4851 C CA . ALA A 1 621 ? 8.698 -6.847 -23.027 1.00 92.88 621 ALA A CA 1
ATOM 4852 C C . ALA A 1 621 ? 7.642 -6.682 -24.126 1.00 92.88 621 ALA A C 1
ATOM 4854 O O . ALA A 1 621 ? 6.690 -5.911 -24.006 1.00 92.88 621 ALA A O 1
ATOM 4855 N N . GLY A 1 622 ? 7.835 -7.409 -25.217 1.00 89.75 622 GLY A N 1
ATOM 4856 C CA . GLY A 1 622 ? 6.887 -7.484 -26.317 1.00 89.75 622 GLY A CA 1
ATOM 4857 C C . GLY A 1 622 ? 7.334 -8.535 -27.319 1.00 89.75 622 GLY A C 1
ATOM 4858 O O . GLY A 1 622 ? 7.903 -9.554 -26.926 1.00 89.75 622 GLY A O 1
ATOM 4859 N N . ASP A 1 623 ? 7.057 -8.301 -28.597 1.00 88.56 623 ASP A N 1
ATOM 4860 C CA . ASP A 1 623 ? 7.491 -9.197 -29.664 1.00 88.56 623 ASP A CA 1
ATOM 4861 C C . ASP A 1 623 ? 9.016 -9.133 -29.846 1.00 88.56 623 ASP A C 1
ATOM 4863 O O . ASP A 1 623 ? 9.583 -8.075 -30.115 1.00 88.56 623 ASP A O 1
ATOM 4867 N N . VAL A 1 624 ? 9.681 -10.275 -29.673 1.00 87.00 624 VAL A N 1
ATOM 4868 C CA . VAL A 1 624 ? 11.123 -10.453 -29.893 1.00 87.00 624 VAL A CA 1
ATOM 4869 C C . VAL A 1 624 ? 11.420 -11.334 -31.109 1.00 87.00 624 VAL A C 1
ATOM 4871 O O . VAL A 1 624 ? 12.547 -11.813 -31.284 1.00 87.00 624 VAL A O 1
ATOM 4874 N N . THR A 1 625 ? 10.419 -11.562 -31.965 1.00 84.38 625 THR A N 1
ATOM 4875 C CA . THR A 1 625 ? 10.570 -12.282 -33.232 1.00 84.38 625 THR A CA 1
ATOM 4876 C C . THR A 1 625 ? 11.687 -11.655 -34.065 1.00 84.38 625 THR A C 1
ATOM 4878 O O . THR A 1 625 ? 11.835 -10.440 -34.153 1.00 84.38 625 THR A O 1
ATOM 4881 N N . GLY A 1 626 ? 12.528 -12.500 -34.663 1.00 81.56 626 GLY A N 1
ATOM 4882 C CA . GLY A 1 626 ? 13.639 -12.050 -35.502 1.00 81.56 626 GLY A CA 1
ATOM 4883 C C . GLY A 1 626 ? 14.918 -11.675 -34.747 1.00 81.56 626 GLY A C 1
ATOM 4884 O O . GLY A 1 626 ? 15.976 -11.712 -35.366 1.00 81.56 626 GLY A O 1
ATOM 4885 N N . ALA A 1 627 ? 14.898 -11.442 -33.426 1.00 84.19 627 ALA A N 1
ATOM 4886 C CA . ALA A 1 627 ? 16.112 -11.096 -32.668 1.00 84.19 627 ALA A CA 1
ATOM 4887 C C . ALA A 1 627 ? 17.198 -12.186 -32.759 1.00 84.19 627 ALA A C 1
ATOM 4889 O O . ALA A 1 627 ? 18.381 -11.896 -32.946 1.00 84.19 627 ALA A O 1
ATOM 4890 N N . GLN A 1 628 ? 16.790 -13.460 -32.705 1.00 81.38 628 GLN A N 1
ATOM 4891 C CA . GLN A 1 628 ? 17.701 -14.593 -32.881 1.00 81.38 628 GLN A CA 1
ATOM 4892 C C . GLN A 1 628 ? 18.294 -14.650 -34.295 1.00 81.38 628 GLN A C 1
ATOM 4894 O O . GLN A 1 628 ? 19.476 -14.957 -34.438 1.00 81.38 628 GLN A O 1
ATOM 4899 N N . ALA A 1 629 ? 17.490 -14.371 -35.326 1.00 83.00 629 ALA A N 1
ATOM 4900 C CA . ALA A 1 629 ? 17.951 -14.351 -36.712 1.00 83.00 629 ALA A CA 1
ATOM 4901 C C . ALA A 1 629 ? 18.910 -13.175 -36.955 1.00 83.00 629 ALA A C 1
ATOM 4903 O O . ALA A 1 629 ? 19.980 -13.371 -37.524 1.00 83.00 629 ALA A O 1
ATOM 4904 N N . HIS A 1 630 ? 18.580 -11.994 -36.425 1.00 81.81 630 HIS A N 1
ATOM 4905 C CA . HIS A 1 630 ? 19.399 -10.785 -36.501 1.00 81.81 630 HIS A CA 1
ATOM 4906 C C . HIS A 1 630 ? 20.789 -10.998 -35.882 1.00 81.81 630 HIS A C 1
ATOM 4908 O O . HIS A 1 630 ? 21.801 -10.638 -36.473 1.00 81.81 630 HIS A O 1
ATOM 4914 N N . ALA A 1 631 ? 20.862 -11.676 -34.732 1.00 83.31 631 ALA A N 1
ATOM 4915 C CA . ALA A 1 631 ? 22.129 -11.989 -34.073 1.00 83.31 631 ALA A CA 1
ATOM 4916 C C . ALA A 1 631 ? 22.844 -13.243 -34.621 1.00 83.31 631 ALA A C 1
ATOM 4918 O O . ALA A 1 631 ? 23.962 -13.534 -34.191 1.00 83.31 631 ALA A O 1
ATOM 4919 N N . ALA A 1 632 ? 22.247 -14.011 -35.543 1.00 80.94 632 ALA A N 1
ATOM 4920 C CA . ALA A 1 632 ? 22.749 -15.337 -35.924 1.00 80.94 632 ALA A CA 1
ATOM 4921 C C . ALA A 1 632 ? 24.150 -15.300 -36.551 1.00 80.94 632 ALA A C 1
ATOM 4923 O O . ALA A 1 632 ? 24.974 -16.170 -36.262 1.00 80.94 632 ALA A O 1
ATOM 4924 N N . ALA A 1 633 ? 24.421 -14.289 -37.381 1.00 70.19 633 ALA A N 1
ATOM 4925 C CA . ALA A 1 633 ? 25.702 -14.126 -38.065 1.00 70.19 633 ALA A CA 1
ATOM 4926 C C . ALA A 1 633 ? 26.849 -13.774 -37.105 1.00 70.19 633 ALA A C 1
ATOM 4928 O O . ALA A 1 633 ? 27.987 -14.154 -37.364 1.00 70.19 633 ALA A O 1
ATOM 4929 N N . VAL A 1 634 ? 26.558 -13.091 -35.993 1.00 76.75 634 VAL A N 1
ATOM 4930 C CA . VAL A 1 634 ? 27.562 -12.715 -34.986 1.00 76.75 634 VAL A CA 1
ATOM 4931 C C . VAL A 1 634 ? 27.708 -13.805 -33.925 1.00 76.75 634 VAL A C 1
ATOM 4933 O O . VAL A 1 634 ? 28.820 -14.171 -33.568 1.00 76.75 634 VAL A O 1
ATOM 4936 N N . ARG A 1 635 ? 26.596 -14.412 -33.487 1.00 73.69 635 ARG A N 1
ATOM 4937 C CA . ARG A 1 635 ? 26.568 -15.469 -32.459 1.00 73.69 635 ARG A CA 1
ATOM 4938 C C . ARG A 1 635 ? 27.379 -16.716 -32.833 1.00 73.69 635 ARG A C 1
ATOM 4940 O O . ARG A 1 635 ? 27.789 -17.456 -31.947 1.00 73.69 635 ARG A O 1
ATOM 4947 N N . ARG A 1 636 ? 27.550 -16.988 -34.129 1.00 71.94 636 ARG A N 1
ATOM 4948 C CA . ARG A 1 636 ? 28.260 -18.176 -34.635 1.00 71.94 636 ARG A CA 1
ATOM 4949 C C . ARG A 1 636 ? 29.745 -17.936 -34.920 1.00 71.94 636 ARG A C 1
ATOM 4951 O O . ARG A 1 636 ? 30.440 -18.896 -35.239 1.00 71.94 636 ARG A O 1
ATOM 4958 N N . LYS A 1 637 ? 30.232 -16.692 -34.842 1.00 78.62 637 LYS A N 1
ATOM 4959 C CA . LYS A 1 637 ? 31.660 -16.396 -35.015 1.00 78.62 637 LYS A CA 1
ATOM 4960 C C . LYS A 1 637 ? 32.412 -16.754 -33.724 1.00 78.62 637 LYS A C 1
ATOM 4962 O O . LYS A 1 637 ? 31.915 -16.419 -32.648 1.00 78.62 637 LYS A O 1
ATOM 4967 N N . PRO A 1 638 ? 33.594 -17.392 -33.803 1.00 77.00 638 PRO A N 1
ATOM 4968 C CA . PRO A 1 638 ? 34.485 -17.504 -32.652 1.00 77.00 638 PRO A CA 1
ATOM 4969 C C . PRO A 1 638 ? 34.792 -16.106 -32.108 1.00 77.00 638 PRO A C 1
ATOM 4971 O O . PRO A 1 638 ? 35.072 -15.197 -32.892 1.00 77.00 638 PRO A O 1
ATOM 4974 N N . LEU A 1 639 ? 34.750 -15.927 -30.786 1.00 81.56 639 LEU A N 1
ATOM 4975 C CA . LEU A 1 639 ? 35.079 -14.638 -30.161 1.00 81.56 639 LEU A CA 1
ATOM 4976 C C . LEU A 1 639 ? 36.577 -14.328 -30.296 1.00 81.56 639 LEU A C 1
ATOM 4978 O O . LEU A 1 639 ? 36.988 -13.170 -30.276 1.00 81.56 639 LEU A O 1
ATOM 4982 N N . THR A 1 640 ? 37.388 -15.378 -30.431 1.00 83.69 640 THR A N 1
ATOM 4983 C CA . THR A 1 640 ? 38.846 -15.343 -30.538 1.00 83.69 640 THR A CA 1
ATOM 4984 C C . THR A 1 640 ? 39.361 -16.644 -31.161 1.00 83.69 640 THR A C 1
ATOM 4986 O O . THR A 1 640 ? 38.686 -17.672 -31.120 1.00 83.69 640 THR A O 1
ATOM 4989 N N . ALA A 1 641 ? 40.557 -16.602 -31.752 1.00 88.81 641 ALA A N 1
ATOM 4990 C CA . ALA A 1 641 ? 41.247 -17.785 -32.273 1.00 88.81 641 ALA A CA 1
ATOM 4991 C C . ALA A 1 641 ? 41.993 -18.579 -31.180 1.00 88.81 641 ALA A C 1
ATOM 4993 O O . ALA A 1 641 ? 42.462 -19.683 -31.446 1.00 88.81 641 ALA A O 1
ATOM 4994 N N . ASP A 1 642 ? 42.116 -18.024 -29.969 1.00 93.44 642 ASP A N 1
ATOM 4995 C CA . ASP A 1 642 ? 42.770 -18.661 -28.823 1.00 93.44 642 ASP A CA 1
ATOM 4996 C C . ASP A 1 642 ? 41.778 -19.573 -28.063 1.00 93.44 642 ASP A C 1
ATOM 4998 O O . ASP A 1 642 ? 40.808 -19.069 -27.484 1.00 93.44 642 ASP A O 1
ATOM 5002 N N . PRO A 1 643 ? 42.009 -20.901 -28.007 1.00 90.25 643 PRO A N 1
ATOM 5003 C CA . PRO A 1 643 ? 41.111 -21.830 -27.322 1.00 90.25 643 PRO A CA 1
ATOM 5004 C C . PRO A 1 643 ? 40.913 -21.536 -25.828 1.00 90.25 643 PRO A C 1
ATOM 5006 O O . PRO A 1 643 ? 39.826 -21.777 -25.303 1.00 90.25 643 PRO A O 1
ATOM 5009 N N . ALA A 1 644 ? 41.928 -21.011 -25.134 1.00 91.69 644 ALA A N 1
ATOM 5010 C CA . ALA A 1 644 ? 41.837 -20.700 -23.709 1.00 91.69 644 ALA A CA 1
ATOM 5011 C C . ALA A 1 644 ? 40.970 -19.458 -23.463 1.00 91.69 644 ALA A C 1
ATOM 5013 O O . ALA A 1 644 ? 40.140 -19.452 -22.553 1.00 91.69 644 ALA A O 1
ATOM 5014 N N . LEU A 1 645 ? 41.110 -18.427 -24.303 1.00 90.94 645 LEU A N 1
ATOM 5015 C CA . LEU A 1 645 ? 40.259 -17.236 -24.232 1.00 90.94 645 LEU A CA 1
ATOM 5016 C C . LEU A 1 645 ? 38.812 -17.533 -24.656 1.00 90.94 645 LEU A C 1
ATOM 5018 O O . LEU A 1 645 ? 37.885 -16.955 -24.090 1.00 90.94 645 LEU A O 1
ATOM 5022 N N . GLN A 1 646 ? 38.602 -18.458 -25.599 1.00 90.69 646 GLN A N 1
ATOM 5023 C CA . GLN A 1 646 ? 37.261 -18.927 -25.957 1.00 90.69 646 GLN A CA 1
ATOM 5024 C C . GLN A 1 646 ? 36.600 -19.667 -24.782 1.00 90.69 646 GLN A C 1
ATOM 5026 O O . GLN A 1 646 ? 35.474 -19.335 -24.415 1.00 90.69 646 GLN A O 1
ATOM 5031 N N . LEU A 1 647 ? 37.320 -20.592 -24.132 1.00 90.25 647 LEU A N 1
ATOM 5032 C CA . LEU A 1 647 ? 36.837 -21.282 -22.931 1.00 90.25 647 LEU A CA 1
ATOM 5033 C C . LEU A 1 647 ? 36.526 -20.297 -21.793 1.00 90.25 647 LEU A C 1
ATOM 5035 O O . LEU A 1 647 ? 35.504 -20.435 -21.123 1.00 90.25 647 LEU A O 1
ATOM 5039 N N . LEU A 1 648 ? 37.375 -19.285 -21.582 1.00 90.19 648 LEU A N 1
ATOM 5040 C CA . LEU A 1 648 ? 37.133 -18.250 -20.577 1.00 90.19 648 LEU A CA 1
ATOM 5041 C C . LEU A 1 648 ? 35.832 -17.483 -20.854 1.00 90.19 648 LEU A C 1
ATOM 5043 O O . LEU A 1 648 ? 35.050 -17.276 -19.930 1.00 90.19 648 LEU A O 1
ATOM 5047 N N . ALA A 1 649 ? 35.567 -17.097 -22.105 1.00 86.88 649 ALA A N 1
ATOM 5048 C CA . ALA A 1 649 ? 34.328 -16.414 -22.473 1.00 86.88 649 ALA A CA 1
ATOM 5049 C C . ALA A 1 649 ? 33.083 -17.290 -22.231 1.00 86.88 649 ALA A C 1
ATOM 5051 O O . ALA A 1 649 ? 32.083 -16.805 -21.695 1.00 86.88 649 ALA A O 1
ATOM 5052 N N . ASP A 1 650 ? 33.163 -18.584 -22.553 1.00 86.38 650 ASP A N 1
ATOM 5053 C CA . ASP A 1 650 ? 32.084 -19.544 -22.299 1.00 86.38 650 ASP A CA 1
ATOM 5054 C C . ASP A 1 650 ? 31.819 -19.704 -20.790 1.00 86.38 650 ASP A C 1
ATOM 5056 O O . ASP A 1 650 ? 30.664 -19.709 -20.351 1.00 86.38 650 ASP A O 1
ATOM 5060 N N . LEU A 1 651 ? 32.880 -19.770 -19.976 1.00 87.62 651 LEU A N 1
ATOM 5061 C CA . LEU A 1 651 ? 32.782 -19.809 -18.514 1.00 87.62 651 LEU A CA 1
ATOM 5062 C C . LEU A 1 651 ? 32.233 -18.500 -17.935 1.00 87.62 651 LEU A C 1
ATOM 5064 O O . LEU A 1 651 ? 31.437 -18.544 -17.001 1.00 87.62 651 LEU A O 1
ATOM 5068 N N . MET A 1 652 ? 32.593 -17.339 -18.491 1.00 88.25 652 MET A N 1
ATOM 5069 C CA . MET A 1 652 ? 32.027 -16.046 -18.088 1.00 88.25 652 MET A CA 1
ATOM 5070 C C . MET A 1 652 ? 30.525 -15.969 -18.380 1.00 88.25 652 MET A C 1
ATOM 5072 O O . MET A 1 652 ? 29.774 -15.467 -17.546 1.00 88.25 652 MET A O 1
ATOM 5076 N N . ALA A 1 653 ? 30.067 -16.489 -19.523 1.00 84.94 653 ALA A N 1
ATOM 5077 C CA . ALA A 1 653 ? 28.644 -16.549 -19.852 1.00 84.94 653 ALA A CA 1
ATOM 5078 C C . ALA A 1 653 ? 27.874 -17.466 -18.885 1.00 84.94 653 ALA A C 1
ATOM 5080 O O . ALA A 1 653 ? 26.813 -17.086 -18.388 1.00 84.94 653 ALA A O 1
ATOM 5081 N N . GLN A 1 654 ? 28.425 -18.641 -18.560 1.00 84.75 654 GLN A N 1
ATOM 5082 C CA . GLN A 1 654 ? 27.843 -19.541 -17.556 1.00 84.75 654 GLN A CA 1
ATOM 5083 C C . GLN A 1 654 ? 27.843 -18.912 -16.159 1.00 84.75 654 GLN A C 1
ATOM 5085 O O . GLN A 1 654 ? 26.826 -18.941 -15.471 1.00 84.75 654 GLN A O 1
ATOM 5090 N N . GLY A 1 655 ? 28.953 -18.286 -15.765 1.00 84.06 655 GLY A N 1
ATOM 5091 C CA . GLY A 1 655 ? 29.094 -17.579 -14.495 1.00 84.06 655 GLY A CA 1
ATOM 5092 C C . GLY A 1 655 ? 28.131 -16.401 -14.370 1.00 84.06 655 GLY A C 1
ATOM 5093 O O . GLY A 1 655 ? 27.565 -16.191 -13.301 1.00 84.06 655 GLY A O 1
ATOM 5094 N N . PHE A 1 656 ? 27.871 -15.679 -15.465 1.00 84.19 656 PHE A N 1
ATOM 5095 C CA . PHE A 1 656 ? 26.841 -14.645 -15.512 1.00 84.19 656 PHE A CA 1
ATOM 5096 C C . PHE A 1 656 ? 25.462 -15.231 -15.202 1.00 84.19 656 PHE A C 1
ATOM 5098 O O . PHE A 1 656 ? 24.781 -14.702 -14.331 1.00 84.19 656 PHE A O 1
ATOM 5105 N N . ILE A 1 657 ? 25.064 -16.331 -15.854 1.00 79.31 657 ILE A N 1
ATOM 5106 C CA . ILE A 1 657 ? 23.773 -16.991 -15.594 1.00 79.31 657 ILE A CA 1
ATOM 5107 C C . ILE A 1 657 ? 23.697 -17.498 -14.152 1.00 79.31 657 ILE A C 1
ATOM 5109 O O . ILE A 1 657 ? 22.726 -17.202 -13.459 1.00 79.31 657 ILE A O 1
ATOM 5113 N N . ALA A 1 658 ? 24.747 -18.161 -13.667 1.00 77.88 658 ALA A N 1
ATOM 5114 C CA . ALA A 1 658 ? 24.817 -18.634 -12.291 1.00 77.88 658 ALA A CA 1
ATOM 5115 C C . ALA A 1 658 ? 24.673 -17.479 -11.288 1.00 77.88 658 ALA A C 1
ATOM 5117 O O . ALA A 1 658 ? 23.858 -17.574 -10.376 1.00 77.88 658 ALA A O 1
ATOM 5118 N N . ALA A 1 659 ? 25.383 -16.359 -11.471 1.00 73.75 659 ALA A N 1
ATOM 5119 C CA . ALA A 1 659 ? 25.269 -15.157 -10.632 1.00 73.75 659 ALA A CA 1
ATOM 5120 C C . ALA A 1 659 ? 23.889 -14.487 -10.740 1.00 73.75 659 ALA A C 1
ATOM 5122 O O . ALA A 1 659 ? 23.362 -13.901 -9.787 1.00 73.75 659 ALA A O 1
ATOM 5123 N N . ALA A 1 660 ? 23.271 -14.567 -11.913 1.00 70.06 660 ALA A N 1
ATOM 5124 C CA . ALA A 1 660 ? 21.923 -14.081 -12.125 1.00 70.06 660 ALA A CA 1
ATOM 5125 C C . ALA A 1 660 ? 20.901 -14.899 -11.315 1.00 70.06 660 ALA A C 1
ATOM 5127 O O . ALA A 1 660 ? 19.989 -14.306 -10.732 1.00 70.06 660 ALA A O 1
ATOM 5128 N N . GLU A 1 661 ? 21.106 -16.214 -11.206 1.00 70.56 661 GLU A N 1
ATOM 5129 C CA . GLU A 1 661 ? 20.283 -17.163 -10.444 1.00 70.56 661 GLU A CA 1
ATOM 5130 C C . GLU A 1 661 ? 20.558 -17.172 -8.931 1.00 70.56 661 GLU A C 1
ATOM 5132 O O . GLU A 1 661 ? 19.623 -17.331 -8.152 1.00 70.56 661 GLU A O 1
ATOM 5137 N N . SER A 1 662 ? 21.804 -16.957 -8.499 1.00 62.94 662 SER A N 1
ATOM 5138 C CA . SER A 1 662 ? 22.240 -17.103 -7.096 1.00 62.94 662 SER A CA 1
ATOM 5139 C C . SER A 1 662 ? 22.073 -15.852 -6.215 1.00 62.94 662 SER A C 1
ATOM 5141 O O . SER A 1 662 ? 22.408 -15.884 -5.035 1.00 62.94 662 SER A O 1
ATOM 5143 N N . GLY A 1 663 ? 21.480 -14.770 -6.738 1.00 56.31 663 GLY A N 1
ATOM 5144 C CA . GLY A 1 663 ? 21.337 -13.503 -6.003 1.00 56.31 663 GLY A CA 1
ATOM 5145 C C . GLY A 1 663 ? 22.681 -12.777 -5.807 1.00 56.31 663 GLY A C 1
ATOM 5146 O O . GLY A 1 663 ? 23.718 -13.275 -6.239 1.00 56.31 663 GLY A O 1
ATOM 5147 N N . PRO A 1 664 ? 22.706 -11.536 -5.284 1.00 45.56 664 PRO A N 1
ATOM 5148 C CA . PRO A 1 664 ? 23.974 -10.896 -4.939 1.00 45.56 664 PRO A CA 1
ATOM 5149 C C . PRO A 1 664 ? 24.690 -11.720 -3.851 1.00 45.56 664 PRO A C 1
ATOM 5151 O O . PRO A 1 664 ? 24.014 -12.215 -2.946 1.00 45.56 664 PRO A O 1
ATOM 5154 N N . PRO A 1 665 ? 26.025 -11.883 -3.916 1.00 35.88 665 PRO A N 1
ATOM 5155 C CA . PRO A 1 665 ? 26.769 -12.430 -2.789 1.00 35.88 665 PRO A CA 1
ATOM 5156 C C . PRO A 1 665 ? 26.508 -11.555 -1.558 1.00 35.88 665 PRO A C 1
ATOM 5158 O O . PRO A 1 665 ? 26.399 -10.336 -1.679 1.00 35.88 665 PRO A O 1
ATOM 5161 N N . ALA A 1 666 ? 26.359 -12.182 -0.391 1.00 38.31 666 ALA A N 1
ATOM 5162 C CA . ALA A 1 666 ? 26.322 -11.454 0.868 1.00 38.31 666 ALA A CA 1
ATOM 5163 C C . ALA A 1 666 ? 27.626 -10.656 0.975 1.00 38.31 666 ALA A C 1
ATOM 5165 O O . ALA A 1 666 ? 28.698 -11.260 0.939 1.00 38.31 666 ALA A O 1
ATOM 5166 N N . ASP A 1 667 ? 27.526 -9.327 1.033 1.00 31.44 667 ASP A N 1
ATOM 5167 C CA . ASP A 1 667 ? 28.684 -8.462 1.230 1.00 31.44 667 ASP A CA 1
ATOM 5168 C C . ASP A 1 667 ? 29.430 -8.936 2.486 1.00 31.44 667 ASP A C 1
ATOM 5170 O O . ASP A 1 667 ? 28.897 -8.923 3.598 1.00 31.44 667 ASP A O 1
ATOM 5174 N N . SER A 1 668 ? 30.646 -9.435 2.282 1.00 31.16 668 SER A N 1
ATOM 5175 C CA . SER A 1 668 ? 31.618 -9.672 3.337 1.00 31.16 668 SER A CA 1
ATOM 5176 C C . SER A 1 668 ? 32.307 -8.345 3.641 1.00 31.16 668 SER A C 1
ATOM 5178 O O . SER A 1 668 ? 33.258 -7.990 2.943 1.00 31.16 668 SER A O 1
ATOM 5180 N N . ASP A 1 669 ? 31.727 -7.591 4.575 1.00 30.33 669 ASP A N 1
ATOM 5181 C CA . ASP A 1 669 ? 32.369 -6.882 5.704 1.00 30.33 669 ASP A CA 1
ATOM 5182 C C . ASP A 1 669 ? 31.478 -5.754 6.251 1.00 30.33 669 ASP A C 1
ATOM 5184 O O . ASP A 1 669 ? 31.114 -4.826 5.489 1.00 30.33 669 ASP A O 1
#

Radius of gyration: 30.22 Å; Cα contacts (8 Å, |Δi|>4): 1214; chains: 1; bounding box: 75×57×83 Å